Protein 9JG1 (pdb70)

Secondary structure (DSSP, 8-state):
----EEES-SB----TT--EEEEEEESS--SS-EEEEEE-TTS--EEEEETTTEEPTTS-TTEEEEEETTEEEEEESS--STT-SEEEEEE-SSGGG-EE---EE-/---EE---EE--TTS-EEEEEE-SSS-TTTEEEEEEEE-TTS-EEEEEEE-SSTT-EEE-SSSTTSEEEEEETTTTEEEEEES---SS--EEEEEEEEE-SSSHHHHS-SBS----EEEE-/-HHHHHHHHHHHHHHHHHHHHHHHHHHHHHHH-GGG-SHHHHTTSHHHHHHHHHHHHHHHHHHHHHTS-----HHHHHHHHHHHHHHHHHHHHHHHHHHHHHHHHHTTIIIIITSPPPTHHHHHHHHHHHHHHHHHHHHHHHHH---S--TTSSS-TTTT-HHHHHHHHIIIIIHHHHHHHHHHHHHHHHHHHHHHHHHHHHHHHHHHHHHHHHHHHHHHS--TTT-HHHHHHHHHHHHHHHHT----HHHHHHHHHHHHHHHHHHHHHHHHHHT-S--TTT--TTHHHHHTTTTHHHHHHHHHHHHHHHHHHHHHHHHHHHHHHHHHHHHHHHHHHHTTTSSSTT--SSSSS-SHHHHHHHHHHHHHHHHHHHHGGGT-THHHH-

Nearest PDB structures (foldseek):
  8yna-assembly1_R  TM=8.630E-01  e=1.491E-22  Homo sapiens
  8hoc-assembly1_R  TM=8.654E-01  e=3.255E-21  Homo sapiens
  7yfd-assembly1_R  TM=8.802E-01  e=2.307E-20  Homo sapiens
  8jxt-assembly1_R  TM=8.660E-01  e=1.090E-20  Homo sapiens
  8jxv-assembly1_R  TM=8.571E-01  e=4.133E-20  Homo sapiens

Structure (mmCIF, N/CA/C/O backbone):
data_9JG1
#
_entry.id   9JG1
#
loop_
_entity.id
_entity.type
_entity.pdbx_description
1 polymer 'Histamine H4 receptor,Soluble cytochrome b562'
2 polymer 'anti-BRIL Fab Heavy chain'
3 polymer 'anti-BRIL Fab Light chain'
4 non-polymer Adriforant
#
loop_
_atom_site.group_PDB
_atom_site.id
_atom_site.type_symbol
_atom_site.label_atom_id
_atom_site.label_alt_id
_atom_site.label_comp_id
_atom_site.label_asym_id
_atom_site.label_entity_id
_atom_site.label_seq_id
_atom_site.pdbx_PDB_ins_code
_atom_site.Cartn_x
_atom_site.Cartn_y
_atom_site.Cartn_z
_atom_site.occupancy
_atom_site.B_iso_or_equiv
_atom_site.auth_seq_id
_atom_site.auth_comp_id
_atom_site.auth_asym_id
_atom_site.auth_atom_id
_atom_site.pdbx_PDB_model_num
ATOM 1 N N . SER A 1 11 ? 103.066 103.360 71.886 1.00 88.31 11 SER R N 1
ATOM 2 C CA . SER A 1 11 ? 102.949 103.511 70.440 1.00 88.31 11 SER R CA 1
ATOM 3 C C . SER A 1 11 ? 104.068 104.389 69.890 1.00 88.31 11 SER R C 1
ATOM 4 O O . SER A 1 11 ? 104.885 104.914 70.646 1.00 88.31 11 SER R O 1
ATOM 7 N N . LEU A 1 12 ? 104.100 104.541 68.564 1.00 88.69 12 LEU R N 1
ATOM 8 C CA . LEU A 1 12 ? 105.136 105.359 67.940 1.00 88.69 12 LEU R CA 1
ATOM 9 C C . LEU A 1 12 ? 104.943 106.836 68.261 1.00 88.69 12 LEU R C 1
ATOM 10 O O . LEU A 1 12 ? 105.921 107.570 68.442 1.00 88.69 12 LEU R O 1
ATOM 15 N N . SER A 1 13 ? 103.692 107.289 68.337 1.00 91.06 13 SER R N 1
ATOM 16 C CA . SER A 1 13 ? 103.402 108.683 68.646 1.00 91.06 13 SER R CA 1
ATOM 17 C C . SER A 1 13 ? 103.490 108.993 70.134 1.00 91.06 13 SER R C 1
ATOM 18 O O . SER A 1 13 ? 103.415 110.168 70.510 1.00 91.06 13 SER R O 1
ATOM 21 N N . THR A 1 14 ? 103.649 107.977 70.985 1.00 90.62 14 THR R N 1
ATOM 22 C CA . THR A 1 14 ? 103.720 108.220 72.422 1.00 90.62 14 THR R CA 1
ATOM 23 C C . THR A 1 14 ? 105.082 108.768 72.833 1.00 90.62 14 THR R C 1
ATOM 24 O O . THR A 1 14 ? 105.179 109.500 73.826 1.00 90.62 14 THR R O 1
ATOM 28 N N . ARG A 1 15 ? 106.137 108.431 72.087 1.00 89.62 15 ARG R N 1
ATOM 29 C CA . ARG A 1 15 ? 107.475 108.900 72.436 1.00 89.62 15 ARG R CA 1
ATOM 30 C C . ARG A 1 15 ? 107.562 110.420 72.363 1.00 89.62 15 ARG R C 1
ATOM 31 O O . ARG A 1 15 ? 108.129 111.063 73.253 1.00 89.62 15 ARG R O 1
ATOM 39 N N . VAL A 1 16 ? 107.004 111.011 71.304 1.00 92.44 16 VAL R N 1
ATOM 40 C CA . VAL A 1 16 ? 107.062 112.462 71.146 1.00 92.44 16 VAL R CA 1
ATOM 41 C C . VAL A 1 16 ? 106.276 113.152 72.254 1.00 92.44 16 VAL R C 1
ATOM 42 O O . VAL A 1 16 ? 106.718 114.165 72.811 1.00 92.44 16 VAL R O 1
ATOM 46 N N . THR A 1 17 ? 105.105 112.610 72.599 1.00 93.06 17 THR R N 1
ATOM 47 C CA . THR A 1 17 ? 104.298 113.206 73.659 1.00 93.06 17 THR R CA 1
ATOM 48 C C . THR A 1 17 ? 105.007 113.121 75.005 1.00 93.06 17 THR R C 1
ATOM 49 O O . THR A 1 17 ? 105.018 114.093 75.773 1.00 93.06 17 THR R O 1
ATOM 53 N N . LEU A 1 18 ? 105.615 111.971 75.307 1.00 91.88 18 LEU R N 1
ATOM 54 C CA . LEU A 1 18 ? 106.332 111.831 76.570 1.00 91.88 18 LEU R CA 1
ATOM 55 C C . LEU A 1 18 ? 107.554 112.740 76.616 1.00 91.88 18 LEU R C 1
ATOM 56 O O . LEU A 1 18 ? 107.865 113.314 77.665 1.00 91.88 18 LEU R O 1
ATOM 61 N N . ALA A 1 19 ? 108.252 112.895 75.488 1.00 93.75 19 ALA R N 1
ATOM 62 C CA . ALA A 1 19 ? 109.397 113.797 75.449 1.00 93.75 19 ALA R CA 1
ATOM 63 C C . ALA A 1 19 ? 108.965 115.242 75.654 1.00 93.75 19 ALA R C 1
ATOM 64 O O . ALA A 1 19 ? 109.634 116.004 76.363 1.00 93.75 19 ALA R O 1
ATOM 66 N N . PHE A 1 20 ? 107.842 115.638 75.049 1.00 94.81 20 PHE R N 1
ATOM 67 C CA . PHE A 1 20 ? 107.335 116.992 75.244 1.00 94.81 20 PHE R CA 1
ATOM 68 C C . PHE A 1 20 ? 106.921 117.220 76.693 1.00 94.81 20 PHE R C 1
ATOM 69 O O . PHE A 1 20 ? 107.175 118.290 77.259 1.00 94.81 20 PHE R O 1
ATOM 77 N N . PHE A 1 21 ? 106.293 116.218 77.315 1.00 93.81 21 PHE R N 1
ATOM 78 C CA . PHE A 1 21 ? 105.913 116.346 78.718 1.00 93.81 21 PHE R CA 1
ATOM 79 C C . PHE A 1 21 ? 107.141 116.453 79.616 1.00 93.81 21 PHE R C 1
ATOM 80 O O . PHE A 1 21 ? 107.160 117.254 80.560 1.00 93.81 21 PHE R O 1
ATOM 88 N N . MET A 1 22 ? 108.177 115.658 79.337 1.00 93.31 22 MET R N 1
ATOM 89 C CA . MET A 1 22 ? 109.406 115.746 80.119 1.00 93.31 22 MET R CA 1
ATOM 90 C C . MET A 1 22 ? 110.078 117.099 79.936 1.00 93.31 22 MET R C 1
ATOM 91 O O . MET A 1 22 ? 110.620 117.666 80.893 1.00 93.31 22 MET R O 1
ATOM 96 N N . SER A 1 23 ? 110.053 117.635 78.713 1.00 95.56 23 SER R N 1
ATOM 97 C CA . SER A 1 23 ? 110.622 118.957 78.476 1.00 95.56 23 SER R CA 1
ATOM 98 C C . SER A 1 23 ? 109.849 120.028 79.234 1.00 95.56 23 SER R C 1
ATOM 99 O O . SER A 1 23 ? 110.446 120.955 79.792 1.00 95.56 23 SER R O 1
ATOM 102 N N . LEU A 1 24 ? 108.519 119.911 79.275 1.00 95.81 24 LEU R N 1
ATOM 103 C CA . LEU A 1 24 ? 107.720 120.866 80.038 1.00 95.81 24 LEU R CA 1
ATOM 104 C C . LEU A 1 24 ? 108.023 120.775 81.528 1.00 95.81 24 LEU R C 1
ATOM 105 O O . LEU A 1 24 ? 108.126 121.801 82.212 1.00 95.81 24 LEU R O 1
ATOM 110 N N . VAL A 1 25 ? 108.172 119.555 82.050 1.00 93.94 25 VAL R N 1
ATOM 111 C CA . VAL A 1 25 ? 108.486 119.388 83.468 1.00 93.94 25 VAL R CA 1
ATOM 112 C C . VAL A 1 25 ? 109.856 119.976 83.785 1.00 93.94 25 VAL R C 1
ATOM 113 O O . VAL A 1 25 ? 110.037 120.658 84.804 1.00 93.94 25 VAL R O 1
ATOM 117 N N . ALA A 1 26 ? 110.841 119.724 82.919 1.00 96.38 26 ALA R N 1
ATOM 118 C CA . ALA A 1 26 ? 112.173 120.283 83.128 1.00 96.38 26 ALA R CA 1
ATOM 119 C C . ALA A 1 26 ? 112.148 121.804 83.064 1.00 96.38 26 ALA R C 1
ATOM 120 O O . ALA A 1 26 ? 112.818 122.476 83.856 1.00 96.38 26 ALA R O 1
ATOM 122 N N . PHE A 1 27 ? 111.380 122.364 82.126 1.00 96.94 27 PHE R N 1
ATOM 123 C CA . PHE A 1 27 ? 111.263 123.815 82.032 1.00 96.94 27 PHE R CA 1
ATOM 124 C C . PHE A 1 27 ? 110.621 124.398 83.283 1.00 96.94 27 PHE R C 1
ATOM 125 O O . PHE A 1 27 ? 111.051 125.445 83.777 1.00 96.94 27 PHE R O 1
ATOM 133 N N . ALA A 1 28 ? 109.593 123.731 83.814 1.00 96.38 28 ALA R N 1
ATOM 134 C CA . ALA A 1 28 ? 108.951 124.215 85.032 1.00 96.38 28 ALA R CA 1
ATOM 135 C C . ALA A 1 28 ? 109.907 124.164 86.219 1.00 96.38 28 ALA R C 1
ATOM 136 O O . ALA A 1 28 ? 109.971 125.112 87.013 1.00 96.38 28 ALA R O 1
ATOM 138 N N . ILE A 1 29 ? 110.657 123.066 86.356 1.00 96.50 29 ILE R N 1
ATOM 139 C CA . ILE A 1 29 ? 111.625 122.957 87.446 1.00 96.50 29 ILE R CA 1
ATOM 140 C C . ILE A 1 29 ? 112.689 124.041 87.325 1.00 96.50 29 ILE R C 1
ATOM 141 O O . ILE A 1 29 ? 113.048 124.698 88.314 1.00 96.50 29 ILE R O 1
ATOM 146 N N . MET A 1 30 ? 113.209 124.245 86.112 1.00 97.38 30 MET R N 1
ATOM 147 C CA . MET A 1 30 ? 114.239 125.254 85.898 1.00 97.38 30 MET R CA 1
ATOM 148 C C . MET A 1 30 ? 113.707 126.650 86.194 1.00 97.38 30 MET R C 1
ATOM 149 O O . MET A 1 30 ? 114.401 127.472 86.798 1.00 97.38 30 MET R O 1
ATOM 154 N N . LEU A 1 31 ? 112.468 126.932 85.783 1.00 96.94 31 LEU R N 1
ATOM 155 C CA . LEU A 1 31 ? 111.883 128.244 86.040 1.00 96.94 31 LEU R CA 1
ATOM 156 C C . LEU A 1 31 ? 111.684 128.475 87.531 1.00 96.94 31 LEU R C 1
ATOM 157 O O . LEU A 1 31 ? 111.976 129.563 88.040 1.00 96.94 31 LEU R O 1
ATOM 162 N N . GLY A 1 32 ? 111.191 127.464 88.249 1.00 95.75 32 GLY R N 1
ATOM 163 C CA . GLY A 1 32 ? 111.029 127.607 89.688 1.00 95.75 32 GLY R CA 1
ATOM 164 C C . GLY A 1 32 ? 112.348 127.850 90.397 1.00 95.75 32 GLY R C 1
ATOM 165 O O . GLY A 1 32 ? 112.464 128.747 91.239 1.00 95.75 32 GLY R O 1
ATOM 166 N N . ASN A 1 33 ? 113.369 127.057 90.056 1.00 96.62 33 ASN R N 1
ATOM 167 C CA . ASN A 1 33 ? 114.669 127.232 90.694 1.00 96.62 33 ASN R CA 1
ATOM 168 C C . ASN A 1 33 ? 115.305 128.567 90.324 1.00 96.62 33 ASN R C 1
ATOM 169 O O . ASN A 1 33 ? 115.962 129.191 91.165 1.00 96.62 33 ASN R O 1
ATOM 174 N N . ALA A 1 34 ? 115.106 129.032 89.088 1.00 96.56 34 ALA R N 1
ATOM 175 C CA . ALA A 1 34 ? 115.641 130.329 88.693 1.00 96.56 34 ALA R CA 1
ATOM 176 C C . ALA A 1 34 ? 114.933 131.460 89.425 1.00 96.56 34 ALA R C 1
ATOM 177 O O . ALA A 1 34 ? 115.568 132.447 89.810 1.00 96.56 34 ALA R O 1
ATOM 179 N N . LEU A 1 35 ? 113.621 131.333 89.635 1.00 95.00 35 LEU R N 1
ATOM 180 C CA . LEU A 1 35 ? 112.903 132.336 90.414 1.00 95.00 35 LEU R CA 1
ATOM 181 C C . LEU A 1 35 ? 113.382 132.352 91.860 1.00 95.00 35 LEU R C 1
ATOM 182 O O . LEU A 1 35 ? 113.517 133.424 92.462 1.00 95.00 35 LEU R O 1
ATOM 187 N N . VAL A 1 36 ? 113.653 131.176 92.432 1.00 94.62 36 VAL R N 1
ATOM 188 C CA . VAL A 1 36 ? 114.172 131.126 93.798 1.00 94.62 36 VAL R CA 1
ATOM 189 C C . VAL A 1 36 ? 115.548 131.781 93.873 1.00 94.62 36 VAL R C 1
ATOM 190 O O . VAL A 1 36 ? 115.826 132.579 94.778 1.00 94.62 36 VAL R O 1
ATOM 194 N N . ILE A 1 37 ? 116.426 131.464 92.917 1.00 95.56 37 ILE R N 1
ATOM 195 C CA . ILE A 1 37 ? 117.761 132.055 92.911 1.00 95.56 37 ILE R CA 1
ATOM 196 C C . ILE A 1 37 ? 117.689 133.564 92.704 1.00 95.56 37 ILE R C 1
ATOM 197 O O . ILE A 1 37 ? 118.473 134.317 93.295 1.00 95.56 37 ILE R O 1
ATOM 202 N N . LEU A 1 38 ? 116.744 134.035 91.887 1.00 94.19 38 LEU R N 1
ATOM 203 C CA . LEU A 1 38 ? 116.597 135.471 91.676 1.00 94.19 38 LEU R CA 1
ATOM 204 C C . LEU A 1 38 ? 116.089 136.162 92.935 1.00 94.19 38 LEU R C 1
ATOM 205 O O . LEU A 1 38 ? 116.585 137.233 93.303 1.00 94.19 38 LEU R O 1
ATOM 210 N N . ALA A 1 39 ? 115.101 135.566 93.608 1.00 92.69 39 ALA R N 1
ATOM 211 C CA . ALA A 1 39 ? 114.625 136.129 94.867 1.00 92.69 39 ALA R CA 1
ATOM 212 C C . ALA A 1 39 ? 115.718 136.122 95.927 1.00 92.69 39 ALA R C 1
ATOM 213 O O . ALA A 1 39 ? 115.712 136.966 96.831 1.00 92.69 39 ALA R O 1
ATOM 215 N N . PHE A 1 40 ? 116.659 135.181 95.836 1.00 92.69 40 PHE R N 1
ATOM 216 C CA . PHE A 1 40 ? 117.782 135.167 96.767 1.00 92.69 40 PHE R CA 1
ATOM 217 C C . PHE A 1 40 ? 118.797 136.261 96.451 1.00 92.69 40 PHE R C 1
ATOM 218 O O . PHE A 1 40 ? 119.246 136.973 97.355 1.00 92.69 40 PHE R O 1
ATOM 226 N N . VAL A 1 41 ? 119.171 136.408 95.177 1.00 92.19 41 VAL R N 1
ATOM 227 C CA . VAL A 1 41 ? 120.247 137.329 94.822 1.00 92.19 41 VAL R CA 1
ATOM 228 C C . VAL A 1 41 ? 119.781 138.778 94.764 1.00 92.19 41 VAL R C 1
ATOM 229 O O . VAL A 1 41 ? 120.604 139.691 94.908 1.00 92.19 41 VAL R O 1
ATOM 233 N N . VAL A 1 42 ? 118.487 139.025 94.558 1.00 90.12 42 VAL R N 1
ATOM 234 C CA . VAL A 1 42 ? 118.007 140.400 94.451 1.00 90.12 42 VAL R CA 1
ATOM 235 C C . VAL A 1 42 ? 117.839 141.023 95.830 1.00 90.12 42 VAL R C 1
ATOM 236 O O . VAL A 1 42 ? 118.350 142.116 96.101 1.00 90.12 42 VAL R O 1
ATOM 240 N N . ASP A 1 43 ? 117.127 140.342 96.722 1.00 88.56 43 ASP R N 1
ATOM 241 C CA . ASP A 1 43 ? 116.898 140.837 98.072 1.00 88.56 43 ASP R CA 1
ATOM 242 C C . ASP A 1 43 ? 118.107 140.506 98.939 1.00 88.56 43 ASP R C 1
ATOM 243 O O . ASP A 1 43 ? 118.436 139.330 99.132 1.00 88.56 43 ASP R O 1
ATOM 248 N N . LYS A 1 44 ? 118.765 141.541 99.458 1.00 87.12 44 LYS R N 1
ATOM 249 C CA . LYS A 1 44 ? 119.931 141.363 100.311 1.00 87.12 44 LYS R CA 1
ATOM 250 C C . LYS A 1 44 ? 119.569 141.014 101.748 1.00 87.12 44 LYS R C 1
ATOM 251 O O . LYS A 1 44 ? 120.465 140.681 102.532 1.00 87.12 44 LYS R O 1
ATOM 257 N N . ASN A 1 45 ? 118.287 141.084 102.112 1.00 86.75 45 ASN R N 1
ATOM 258 C CA . ASN A 1 45 ? 117.885 140.728 103.469 1.00 86.75 45 ASN R CA 1
ATOM 259 C C . ASN A 1 45 ? 118.036 139.232 103.715 1.00 86.75 45 ASN R C 1
ATOM 260 O O . ASN A 1 45 ? 118.376 138.811 104.828 1.00 86.75 45 ASN R O 1
ATOM 265 N N . LEU A 1 46 ? 117.791 138.415 102.695 1.00 84.06 46 LEU R N 1
ATOM 266 C CA . LEU A 1 46 ? 117.937 136.964 102.806 1.00 84.06 46 LEU R CA 1
ATOM 267 C C . LEU A 1 46 ? 119.339 136.511 102.408 1.00 84.06 46 LEU R C 1
ATOM 268 O O . LEU A 1 46 ? 119.520 135.664 101.535 1.00 84.06 46 LEU R O 1
ATOM 273 N N . ARG A 1 47 ? 120.352 137.092 103.056 1.00 85.06 47 ARG R N 1
ATOM 274 C CA . ARG A 1 47 ? 121.741 136.704 102.842 1.00 85.06 47 ARG R CA 1
ATOM 275 C C . ARG A 1 47 ? 122.467 136.490 104.167 1.00 85.06 47 ARG R C 1
ATOM 276 O O . ARG A 1 47 ? 123.701 136.495 104.204 1.00 85.06 47 ARG R O 1
ATOM 284 N N . HIS A 1 48 ? 121.723 136.304 105.253 1.00 82.88 48 HIS R N 1
ATOM 285 C CA . HIS A 1 48 ? 122.305 136.096 106.571 1.00 82.88 48 HIS R CA 1
ATOM 286 C C . HIS A 1 48 ? 122.672 134.620 106.732 1.00 82.88 48 HIS R C 1
ATOM 287 O O . HIS A 1 48 ? 122.685 133.848 105.770 1.00 82.88 48 HIS R O 1
ATOM 294 N N . ARG A 1 49 ? 122.987 134.215 107.966 1.00 82.81 49 ARG R N 1
ATOM 295 C CA . ARG A 1 49 ? 123.313 132.818 108.237 1.00 82.81 49 ARG R CA 1
ATOM 296 C C . ARG A 1 49 ? 122.149 131.893 107.906 1.00 82.81 49 ARG R C 1
ATOM 297 O O . ARG A 1 49 ? 122.362 130.731 107.539 1.00 82.81 49 ARG R O 1
ATOM 305 N N . SER A 1 50 ? 120.917 132.387 108.015 1.00 86.06 50 SER R N 1
ATOM 306 C CA . SER A 1 50 ? 119.726 131.595 107.737 1.00 86.06 50 SER R CA 1
ATOM 307 C C . SER A 1 50 ? 119.467 131.405 106.246 1.00 86.06 50 SER R C 1
ATOM 308 O O . SER A 1 50 ? 118.401 130.899 105.881 1.00 86.06 50 SER R O 1
ATOM 311 N N . SER A 1 51 ? 120.404 131.799 105.382 1.00 90.38 51 SER R N 1
ATOM 312 C CA . SER A 1 51 ? 120.238 131.641 103.945 1.00 90.38 51 SER R CA 1
ATOM 313 C C . SER A 1 51 ? 121.472 131.107 103.232 1.00 90.38 51 SER R C 1
ATOM 314 O O . SER A 1 51 ? 121.357 130.701 102.070 1.00 90.38 51 SER R O 1
ATOM 317 N N . TYR A 1 52 ? 122.640 131.095 103.878 1.00 93.12 52 TYR R N 1
ATOM 318 C CA . TYR A 1 52 ? 123.836 130.560 103.234 1.00 93.12 52 TYR R CA 1
ATOM 319 C C . TYR A 1 52 ? 123.737 129.050 103.059 1.00 93.12 52 TYR R C 1
ATOM 320 O O . TYR A 1 52 ? 124.069 128.514 101.995 1.00 93.12 52 TYR R O 1
ATOM 329 N N . PHE A 1 53 ? 123.282 128.347 104.094 1.00 94.19 53 PHE R N 1
ATOM 330 C CA . PHE A 1 53 ? 123.165 126.895 104.049 1.00 94.19 53 PHE R CA 1
ATOM 331 C C . PHE A 1 53 ? 121.897 126.421 103.351 1.00 94.19 53 PHE R C 1
ATOM 332 O O . PHE A 1 53 ? 121.720 125.210 103.180 1.00 94.19 53 PHE R O 1
ATOM 340 N N . PHE A 1 54 ? 121.018 127.339 102.943 1.00 93.19 54 PHE R N 1
ATOM 341 C CA . PHE A 1 54 ? 119.794 126.990 102.237 1.00 93.19 54 PHE R CA 1
ATOM 342 C C . PHE A 1 54 ? 119.881 127.181 100.731 1.00 93.19 54 PHE R C 1
ATOM 343 O O . PHE A 1 54 ? 118.969 126.750 100.019 1.00 93.19 54 PHE R O 1
ATOM 351 N N . LEU A 1 55 ? 120.944 127.817 100.233 1.00 94.88 55 LEU R N 1
ATOM 352 C CA . LEU A 1 55 ? 121.040 128.098 98.805 1.00 94.88 55 LEU R CA 1
ATOM 353 C C . LEU A 1 55 ? 121.266 126.832 97.988 1.00 94.88 55 LEU R C 1
ATOM 354 O O . LEU A 1 55 ? 120.654 126.666 96.926 1.00 94.88 55 LEU R O 1
ATOM 359 N N . ASN A 1 56 ? 122.132 125.931 98.463 1.00 96.38 56 ASN R N 1
ATOM 360 C CA . ASN A 1 56 ? 122.415 124.709 97.717 1.00 96.38 56 ASN R CA 1
ATOM 361 C C . ASN A 1 56 ? 121.161 123.868 97.518 1.00 96.38 56 ASN R C 1
ATOM 362 O O . ASN A 1 56 ? 121.015 123.207 96.483 1.00 96.38 56 ASN R O 1
ATOM 367 N N . LEU A 1 57 ? 120.244 123.890 98.490 1.00 95.75 57 LEU R N 1
ATOM 368 C CA . LEU A 1 57 ? 118.983 123.170 98.360 1.00 95.75 57 LEU R CA 1
ATOM 369 C C . LEU A 1 57 ? 118.206 123.592 97.120 1.00 95.75 57 LEU R C 1
ATOM 370 O O . LEU A 1 57 ? 117.415 122.800 96.595 1.00 95.75 57 LEU R O 1
ATOM 375 N N . ALA A 1 58 ? 118.421 124.814 96.633 1.00 96.50 58 ALA R N 1
ATOM 376 C CA . ALA A 1 58 ? 117.775 125.291 95.420 1.00 96.50 58 ALA R CA 1
ATOM 377 C C . ALA A 1 58 ? 118.699 125.291 94.210 1.00 96.50 58 ALA R C 1
ATOM 378 O O . ALA A 1 58 ? 118.242 125.601 93.105 1.00 96.50 58 ALA R O 1
ATOM 380 N N . ILE A 1 59 ? 119.973 124.954 94.386 1.00 97.50 59 ILE R N 1
ATOM 381 C CA . ILE A 1 59 ? 120.934 124.962 93.291 1.00 97.50 59 ILE R CA 1
ATOM 382 C C . ILE A 1 59 ? 121.236 123.555 92.793 1.00 97.50 59 ILE R C 1
ATOM 383 O O . ILE A 1 59 ? 121.089 123.275 91.603 1.00 97.50 59 ILE R O 1
ATOM 388 N N . SER A 1 60 ? 121.655 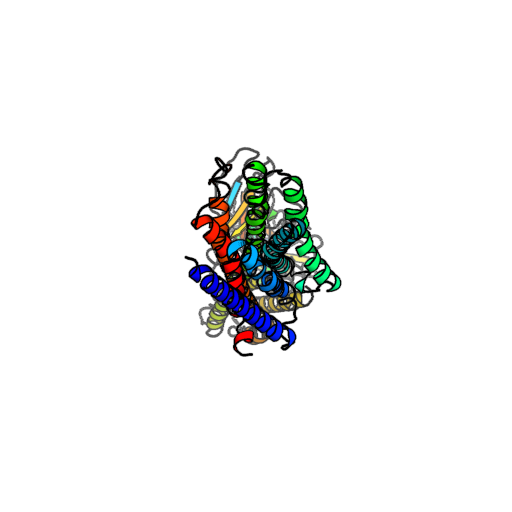122.661 93.694 1.00 97.12 60 SER R N 1
ATOM 389 C CA . SER A 1 60 ? 122.044 121.313 93.290 1.00 97.12 60 SER R CA 1
ATOM 390 C C . SER A 1 60 ? 120.913 120.611 92.549 1.00 97.12 60 SER R C 1
ATOM 391 O O . SER A 1 60 ? 121.079 120.184 91.399 1.00 97.12 60 SER R O 1
ATOM 394 N N . ASP A 1 61 ? 119.748 120.495 93.193 1.00 97.06 61 ASP R N 1
ATOM 395 C CA . ASP A 1 61 ? 118.584 119.911 92.534 1.00 97.06 61 ASP R CA 1
ATOM 396 C C . ASP A 1 61 ? 118.264 120.634 91.231 1.00 97.06 61 ASP R C 1
ATOM 397 O O . ASP A 1 61 ? 117.780 120.015 90.276 1.00 97.06 61 ASP R O 1
ATOM 402 N N . PHE A 1 62 ? 118.531 121.943 91.176 1.00 97.88 62 PHE R N 1
ATOM 403 C CA . PHE A 1 62 ? 118.346 122.696 89.939 1.00 97.88 62 PHE R CA 1
ATOM 404 C C . PHE A 1 62 ? 119.110 122.056 88.788 1.00 97.88 62 PHE R C 1
ATOM 405 O O . PHE A 1 62 ? 118.556 121.839 87.704 1.00 97.88 62 PHE R O 1
ATOM 413 N N . PHE A 1 63 ? 120.386 121.729 89.014 1.00 97.88 63 PHE R N 1
ATOM 414 C CA . PHE A 1 63 ? 121.180 121.094 87.967 1.00 97.88 63 PHE R CA 1
ATOM 415 C C . PHE A 1 63 ? 120.554 119.776 87.530 1.00 97.88 63 PHE R C 1
ATOM 416 O O . PHE A 1 63 ? 120.689 119.366 86.371 1.00 97.88 63 PHE R O 1
ATOM 424 N N . VAL A 1 64 ? 119.854 119.101 88.449 1.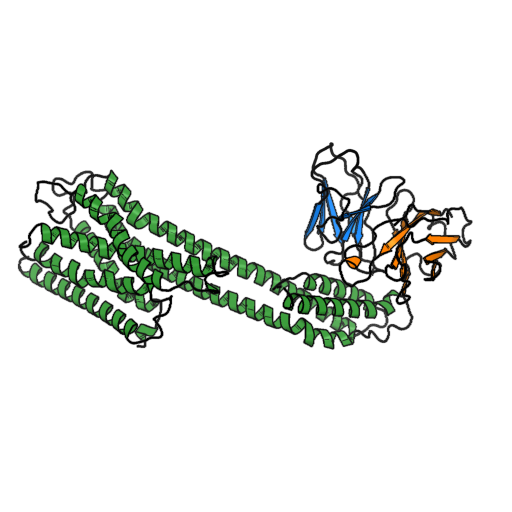00 97.06 64 VAL R N 1
ATOM 425 C CA . VAL A 1 64 ? 119.109 117.897 88.090 1.00 97.06 64 VAL R CA 1
ATOM 426 C C . VAL A 1 64 ? 118.171 118.181 86.925 1.00 97.06 64 VAL R C 1
ATOM 427 O O . VAL A 1 64 ? 118.173 117.464 85.916 1.00 97.06 64 VAL R O 1
ATOM 431 N N . GLY A 1 65 ? 117.378 119.252 87.033 1.00 96.88 65 GLY R N 1
ATOM 432 C CA . GLY A 1 65 ? 116.466 119.600 85.955 1.00 96.88 65 GLY R CA 1
ATOM 433 C C . GLY A 1 65 ? 117.183 119.881 84.649 1.00 96.88 65 GLY R C 1
ATOM 434 O O . GLY A 1 65 ? 116.605 119.741 83.569 1.00 96.88 65 GLY R O 1
ATOM 435 N N . VAL A 1 66 ? 118.455 120.275 84.730 1.00 97.62 66 VAL R N 1
ATOM 436 C CA . VAL A 1 66 ? 119.224 120.538 83.520 1.00 97.62 66 VAL R CA 1
ATOM 437 C C . VAL A 1 66 ? 119.926 119.271 83.047 1.00 97.62 66 VAL R C 1
ATOM 438 O O . VAL A 1 66 ? 120.241 119.126 81.860 1.00 97.62 66 VAL R O 1
ATOM 442 N N . ILE A 1 67 ? 120.174 118.328 83.958 1.00 96.44 67 ILE R N 1
ATOM 443 C CA . ILE A 1 67 ? 120.991 117.166 83.615 1.00 96.44 67 ILE R CA 1
ATOM 444 C C . ILE A 1 67 ? 120.151 115.894 83.591 1.00 96.44 67 ILE R C 1
ATOM 445 O O . ILE A 1 67 ? 120.114 115.176 82.586 1.00 96.44 67 ILE R O 1
ATOM 450 N N . SER A 1 68 ? 119.543 115.538 84.714 1.00 95.31 68 SER R N 1
ATOM 451 C CA . SER A 1 68 ? 118.812 114.273 84.773 1.00 95.31 68 SER R CA 1
ATOM 452 C C . SER A 1 68 ? 117.670 114.175 83.781 1.00 95.31 68 SER R C 1
ATOM 453 O O . SER A 1 68 ? 117.630 113.249 82.975 1.00 95.31 68 SER R O 1
ATOM 456 N N . ILE A 1 69 ? 116.744 115.122 83.824 1.00 94.88 69 ILE R N 1
ATOM 457 C CA . ILE A 1 69 ? 115.572 115.044 82.953 1.00 94.88 69 ILE R CA 1
ATOM 458 C C . ILE A 1 69 ? 115.869 115.091 81.444 1.00 94.88 69 ILE R C 1
ATOM 459 O O . ILE A 1 69 ? 115.301 114.310 80.684 1.00 94.88 69 ILE R O 1
ATOM 464 N N . PRO A 1 70 ? 116.774 115.981 80.994 1.00 95.19 70 PRO R N 1
ATOM 465 C CA . PRO A 1 70 ? 116.991 115.966 79.543 1.00 95.19 70 PRO R CA 1
ATOM 466 C C . PRO A 1 70 ? 117.756 114.750 79.040 1.00 95.19 70 PRO R C 1
ATOM 467 O O . PRO A 1 70 ? 117.330 114.152 78.064 1.00 95.19 70 PRO R O 1
ATOM 471 N N . LEU A 1 71 ? 118.867 114.403 79.678 1.00 93.88 71 LEU R N 1
ATOM 472 C CA . LEU A 1 71 ? 119.689 113.279 79.235 1.00 93.88 71 LEU R CA 1
ATOM 473 C C . LEU A 1 71 ? 118.918 111.965 79.294 1.00 93.88 71 LEU R C 1
ATOM 474 O O . LEU A 1 71 ? 119.292 110.988 78.634 1.00 93.88 71 LEU R O 1
ATOM 479 N N . TYR A 1 72 ? 117.840 111.919 80.080 1.00 91.44 72 TYR R N 1
ATOM 480 C CA . TYR A 1 72 ? 117.024 110.711 80.136 1.00 91.44 72 TYR R CA 1
ATOM 481 C C . TYR A 1 72 ? 116.185 110.541 78.876 1.00 91.44 72 TYR R C 1
ATOM 482 O O . TYR A 1 72 ? 115.698 109.439 78.599 1.00 91.44 72 TYR R O 1
ATOM 491 N N . ILE A 1 73 ? 115.994 111.618 78.117 1.00 90.75 73 ILE R N 1
ATOM 492 C CA . ILE A 1 73 ? 115.184 111.552 76.891 1.00 90.75 73 ILE R CA 1
ATOM 493 C C . ILE A 1 73 ? 115.824 110.717 75.768 1.00 90.75 73 ILE R C 1
ATOM 494 O O . ILE A 1 73 ? 115.169 109.837 75.212 1.00 90.75 73 ILE R O 1
ATOM 499 N N . PRO A 1 74 ? 117.111 110.959 75.442 1.00 90.00 74 PRO R N 1
ATOM 500 C CA . PRO A 1 74 ? 117.720 110.078 74.438 1.00 90.00 74 PRO R CA 1
ATOM 501 C C . PRO A 1 74 ? 117.747 108.640 74.918 1.00 90.00 74 PRO R C 1
ATOM 502 O O . PRO A 1 74 ? 117.606 107.728 74.114 1.00 90.00 74 PRO R O 1
ATOM 506 N N . HIS A 1 75 ? 117.970 108.435 76.208 1.00 87.25 75 HIS R N 1
ATOM 507 C CA . HIS A 1 75 ? 118.042 107.088 76.740 1.00 87.25 75 HIS R CA 1
ATOM 508 C C . HIS A 1 75 ? 116.745 106.313 76.560 1.00 87.25 75 HIS R C 1
ATOM 509 O O . HIS A 1 75 ? 116.772 105.148 76.166 1.00 87.25 75 HIS R O 1
ATOM 516 N N . THR A 1 76 ? 115.608 106.943 76.833 1.00 84.06 76 THR R N 1
ATOM 517 C CA . THR A 1 76 ? 114.347 106.208 76.764 1.00 84.06 76 THR R CA 1
ATOM 518 C C . THR A 1 76 ? 113.472 106.484 75.547 1.00 84.06 76 THR R C 1
ATOM 519 O O . THR A 1 76 ? 113.037 105.550 74.872 1.00 84.06 76 THR R O 1
ATOM 523 N N . LEU A 1 77 ? 113.237 107.751 75.236 1.00 86.62 77 LEU R N 1
ATOM 524 C CA . LEU A 1 77 ? 112.327 108.074 74.137 1.00 86.62 77 LEU R CA 1
ATOM 525 C C . LEU A 1 77 ? 113.011 107.891 72.800 1.00 86.62 77 LEU R C 1
ATOM 526 O O . LEU A 1 77 ? 112.443 107.301 71.882 1.00 86.62 77 LEU R O 1
ATOM 531 N N . PHE A 1 78 ? 114.232 108.392 72.687 1.00 84.50 78 PHE R N 1
ATOM 532 C CA . PHE A 1 78 ? 114.985 108.260 71.454 1.00 84.50 78 PHE R CA 1
ATOM 533 C C . PHE A 1 78 ? 115.893 107.031 71.542 1.00 84.50 78 PHE R C 1
ATOM 534 O O . PHE A 1 78 ? 115.831 106.265 72.511 1.00 84.50 78 PHE R O 1
ATOM 542 N N . GLU A 1 79 ? 116.733 106.832 70.533 1.00 82.88 79 GLU R N 1
ATOM 543 C CA . GLU A 1 79 ? 117.699 105.745 70.524 1.00 82.88 79 GLU R CA 1
ATOM 544 C C . GLU A 1 79 ? 118.979 106.181 71.224 1.00 82.88 79 GLU R C 1
ATOM 545 O O . GLU A 1 79 ? 119.412 107.331 71.106 1.00 82.88 79 GLU R O 1
ATOM 551 N N . TRP A 1 80 ? 119.582 105.249 71.960 1.00 83.25 80 TRP R N 1
ATOM 552 C CA . TRP A 1 80 ? 120.788 105.549 72.722 1.00 83.25 80 TRP R CA 1
ATOM 553 C C . TRP A 1 80 ? 121.956 105.859 71.794 1.00 83.25 80 TRP R C 1
ATOM 554 O O . TRP A 1 80 ? 122.478 104.966 71.120 1.00 83.25 80 TRP R O 1
ATOM 565 N N . ASP A 1 81 ? 122.371 107.127 71.757 1.00 83.81 81 ASP R N 1
ATOM 566 C CA . ASP A 1 81 ? 123.481 107.568 70.921 1.00 83.81 81 ASP R CA 1
ATOM 567 C C . ASP A 1 81 ? 124.607 108.182 71.746 1.00 83.81 81 ASP R C 1
ATOM 568 O O . ASP A 1 81 ? 125.404 108.963 71.218 1.00 83.81 81 ASP R O 1
ATOM 573 N N . PHE A 1 82 ? 124.686 107.845 73.030 1.00 86.81 82 PHE R N 1
ATOM 574 C CA . PHE A 1 82 ? 125.727 108.342 73.915 1.00 86.81 82 PHE R CA 1
ATOM 575 C C . PHE A 1 82 ? 126.647 107.199 74.320 1.00 86.81 82 PHE R C 1
ATOM 576 O O . PHE A 1 82 ? 126.242 106.033 74.349 1.00 86.81 82 PHE R O 1
ATOM 584 N N . GLY A 1 83 ? 127.893 107.546 74.632 1.00 86.88 83 GLY R N 1
ATOM 585 C CA . GLY A 1 83 ? 128.860 106.569 75.079 1.00 86.88 83 GLY R CA 1
ATOM 586 C C . GLY A 1 83 ? 128.698 106.231 76.548 1.00 86.88 83 GLY R C 1
ATOM 587 O O . GLY A 1 83 ? 127.859 106.778 77.263 1.00 86.88 83 GLY R O 1
ATOM 588 N N . LYS A 1 84 ? 129.495 105.275 77.011 1.00 87.25 84 LYS R N 1
ATOM 589 C CA . LYS A 1 84 ? 129.387 104.845 78.399 1.00 87.25 84 LYS R CA 1
ATOM 590 C C . LYS A 1 84 ? 129.923 105.907 79.339 1.00 87.25 84 LYS R C 1
ATOM 591 O O . LYS A 1 84 ? 129.436 106.049 80.453 1.00 87.25 84 LYS R O 1
ATOM 597 N N . GLU A 1 85 ? 130.922 106.658 78.890 1.00 88.94 85 GLU R N 1
ATOM 598 C CA . GLU A 1 85 ? 131.473 107.722 79.717 1.00 88.94 85 GLU R CA 1
ATOM 599 C C . GLU A 1 85 ? 130.405 108.766 79.994 1.00 88.94 85 GLU R C 1
ATOM 600 O O . GLU A 1 85 ? 130.260 109.227 81.127 1.00 88.94 85 GLU R O 1
ATOM 606 N N . ILE A 1 86 ? 129.637 109.124 78.970 1.00 91.88 86 ILE R N 1
ATOM 607 C CA . ILE A 1 86 ? 128.561 110.093 79.143 1.00 91.88 86 ILE R CA 1
ATOM 608 C C . ILE A 1 86 ? 127.514 109.538 80.090 1.00 91.88 86 ILE R C 1
ATOM 609 O O . ILE A 1 86 ? 127.008 110.250 80.958 1.00 91.88 86 ILE R O 1
ATOM 614 N N . CYS A 1 87 ? 127.202 108.257 79.940 1.00 90.81 87 CYS R N 1
ATOM 615 C CA . CYS A 1 87 ? 126.210 107.628 80.797 1.00 90.81 87 CYS R CA 1
ATOM 616 C C . CYS A 1 87 ? 126.656 107.639 82.252 1.00 90.81 87 CYS R C 1
ATOM 617 O O . CYS A 1 87 ? 125.858 107.914 83.147 1.00 90.81 87 CYS R O 1
ATOM 620 N N . VAL A 1 88 ? 127.932 107.363 82.491 1.00 91.69 88 VAL R N 1
ATOM 621 C CA . VAL A 1 88 ? 128.452 107.370 83.853 1.00 91.69 88 VAL R CA 1
ATOM 622 C C . VAL A 1 88 ? 128.365 108.772 84.439 1.00 91.69 88 VAL R C 1
ATOM 623 O O . VAL A 1 88 ? 127.882 108.949 85.553 1.00 91.69 88 VAL R O 1
ATOM 627 N N . PHE A 1 89 ? 128.817 109.770 83.686 1.00 93.50 89 PHE R N 1
ATOM 628 C CA . PHE A 1 89 ? 128.774 111.150 84.164 1.00 93.50 89 PHE R CA 1
ATOM 629 C C . PHE A 1 89 ? 127.362 111.546 84.579 1.00 93.50 89 PHE R C 1
ATOM 630 O O . PHE A 1 89 ? 127.177 112.251 85.580 1.00 93.50 89 PHE R O 1
ATOM 638 N N . TRP A 1 90 ? 126.357 111.103 83.822 1.00 94.25 90 TRP R N 1
ATOM 639 C CA . TRP A 1 90 ? 124.971 111.382 84.179 1.00 94.25 90 TRP R CA 1
ATOM 640 C C . TRP A 1 90 ? 124.614 110.741 85.512 1.00 94.25 90 TRP R C 1
ATOM 641 O O . TRP A 1 90 ? 124.014 111.383 86.380 1.00 94.25 90 TRP R O 1
ATOM 652 N N . LEU A 1 91 ? 124.987 109.471 85.696 1.00 92.69 91 LEU R N 1
ATOM 653 C CA . LEU A 1 91 ? 124.729 108.802 86.970 1.00 92.69 91 LEU R CA 1
ATOM 654 C C . LEU A 1 91 ? 125.439 109.512 88.118 1.00 92.69 91 LEU R C 1
ATOM 655 O O . LEU A 1 91 ? 124.877 109.675 89.212 1.00 92.69 91 LEU R O 1
ATOM 660 N N . THR A 1 92 ? 126.628 110.025 87.787 1.00 94.19 92 THR R N 1
ATOM 661 C CA . THR A 1 92 ? 127.436 110.771 88.742 1.00 94.19 92 THR R CA 1
ATOM 662 C C . THR A 1 92 ? 126.779 112.078 89.132 1.00 94.19 92 THR R C 1
ATOM 663 O O . THR A 1 92 ? 126.719 112.437 90.300 1.00 94.19 92 THR R O 1
ATOM 667 N N . THR A 1 93 ? 126.256 112.798 88.155 1.00 95.75 93 THR R N 1
ATOM 668 C CA . THR A 1 93 ? 125.559 114.011 88.501 1.00 95.75 93 THR R CA 1
ATOM 669 C C . THR A 1 93 ? 124.348 113.619 89.313 1.00 95.75 93 THR R C 1
ATOM 670 O O . THR A 1 93 ? 124.026 114.278 90.294 1.00 95.75 93 THR R O 1
ATOM 674 N N . ASP A 1 94 ? 123.693 112.525 88.948 1.00 94.62 94 ASP R N 1
ATOM 675 C CA . ASP A 1 94 ? 122.478 112.193 89.663 1.00 94.62 94 ASP R CA 1
ATOM 676 C C . ASP A 1 94 ? 122.755 111.924 91.139 1.00 94.62 94 ASP R C 1
ATOM 677 O O . ASP A 1 94 ? 122.064 112.478 91.986 1.00 94.62 94 ASP R O 1
ATOM 682 N N . TYR A 1 95 ? 123.782 111.143 91.475 1.00 93.38 95 TYR R N 1
ATOM 683 C CA . TYR A 1 95 ? 124.091 110.973 92.901 1.00 93.38 95 TYR R CA 1
ATOM 684 C C . TYR A 1 95 ? 124.593 112.217 93.620 1.00 93.38 95 TYR R C 1
ATOM 685 O O . TYR A 1 95 ? 124.199 112.480 94.751 1.00 93.38 95 TYR R O 1
ATOM 694 N N . LEU A 1 96 ? 125.456 112.982 92.970 1.00 96.38 96 LEU R N 1
ATOM 695 C CA . LEU A 1 96 ? 126.023 114.157 93.609 1.00 96.38 96 LEU R CA 1
ATOM 696 C C . LEU A 1 96 ? 124.963 115.181 93.928 1.00 96.38 96 LEU R C 1
ATOM 697 O O . LEU A 1 96 ? 124.964 115.746 95.014 1.00 96.38 96 LEU R O 1
ATOM 702 N N . LEU A 1 97 ? 124.040 115.408 93.002 1.00 96.69 97 LEU R N 1
ATOM 703 C CA . LEU A 1 97 ? 123.040 116.452 93.199 1.00 96.69 97 LEU R CA 1
ATOM 704 C C . LEU A 1 97 ? 121.948 115.971 94.128 1.00 96.69 97 LEU R C 1
ATOM 705 O O . LEU A 1 97 ? 121.351 116.766 94.853 1.00 96.69 97 LEU R O 1
ATOM 710 N N . CYS A 1 98 ? 121.685 114.674 94.112 1.00 93.69 98 CYS R N 1
ATOM 711 C CA . CYS A 1 98 ? 120.687 114.095 95.013 1.00 93.69 98 CYS R CA 1
ATOM 712 C C . CYS A 1 98 ? 121.127 114.129 96.468 1.00 93.69 98 CYS R C 1
ATOM 713 O O . CYS A 1 98 ? 120.502 114.794 97.293 1.00 93.69 98 CYS R O 1
ATOM 716 N N . THR A 1 99 ? 122.195 113.407 96.788 1.00 94.50 99 THR R N 1
ATOM 717 C CA . THR A 1 99 ? 122.660 113.362 98.170 1.00 94.50 99 THR R CA 1
ATOM 718 C C . THR A 1 99 ? 123.015 114.748 98.699 1.00 94.50 99 THR R C 1
ATOM 719 O O . THR A 1 99 ? 123.040 114.954 99.921 1.00 94.50 99 THR R O 1
ATOM 723 N N . ALA A 1 100 ? 123.285 115.704 97.803 1.00 96.62 100 ALA R N 1
ATOM 724 C CA . ALA A 1 100 ? 123.606 117.058 98.238 1.00 96.62 100 ALA R CA 1
ATOM 725 C C . ALA A 1 100 ? 122.460 117.694 99.010 1.00 96.62 100 ALA R C 1
ATOM 726 O O . ALA A 1 100 ? 122.696 118.442 99.961 1.00 96.62 100 ALA R O 1
ATOM 728 N N . SER A 1 101 ? 121.216 117.400 98.627 1.00 94.88 101 SER R N 1
ATOM 729 C CA . SER A 1 101 ? 120.069 117.975 99.325 1.00 94.88 101 SER R CA 1
ATOM 730 C C . SER A 1 101 ? 120.026 117.522 100.781 1.00 94.88 101 SER R C 1
ATOM 731 O O . SER A 1 101 ? 119.929 118.346 101.701 1.00 94.88 101 SER R O 1
ATOM 734 N N . VAL A 1 102 ? 120.103 116.210 101.010 1.00 93.75 102 VAL R N 1
ATOM 735 C CA . VAL A 1 102 ? 120.008 115.698 102.374 1.00 93.75 102 VAL R CA 1
ATOM 736 C C . VAL A 1 102 ? 121.241 116.092 103.179 1.00 93.75 102 VAL R C 1
ATOM 737 O O . VAL A 1 102 ? 121.157 116.335 104.390 1.00 93.75 102 VAL R O 1
ATOM 741 N N . TYR A 1 103 ? 122.399 116.211 102.521 1.00 95.94 103 TYR R N 1
ATOM 742 C CA . TYR A 1 103 ? 123.588 116.626 103.258 1.00 95.94 103 TYR R CA 1
ATOM 743 C C . TYR A 1 103 ? 123.542 118.107 103.618 1.00 95.94 103 TYR R C 1
ATOM 744 O O . TYR A 1 103 ? 124.026 118.497 104.686 1.00 95.94 103 TYR R O 1
ATOM 753 N N . ASN A 1 104 ? 122.939 118.941 102.768 1.00 95.56 104 ASN R N 1
ATOM 754 C CA . ASN A 1 104 ? 122.718 120.331 103.147 1.00 95.56 104 ASN R CA 1
ATOM 755 C C . ASN A 1 104 ? 121.688 120.444 104.261 1.00 95.56 104 ASN R C 1
ATOM 756 O O . ASN A 1 104 ? 121.801 121.325 105.119 1.00 95.56 104 ASN R O 1
ATOM 761 N N . ILE A 1 105 ? 120.687 119.560 104.274 1.00 93.94 105 ILE R N 1
ATOM 762 C CA . ILE A 1 105 ? 119.749 119.528 105.396 1.00 93.94 105 ILE R CA 1
ATOM 763 C C . ILE A 1 105 ? 120.479 119.177 106.688 1.00 93.94 105 ILE R C 1
ATOM 764 O O . ILE A 1 105 ? 120.235 119.777 107.745 1.00 93.94 105 ILE R O 1
ATOM 769 N N . VAL A 1 106 ? 121.389 118.201 106.624 1.00 95.81 106 VAL R N 1
ATOM 770 C CA . VAL A 1 106 ? 122.182 117.837 107.798 1.00 95.81 106 VAL R CA 1
ATOM 771 C C . VAL A 1 106 ? 123.055 119.005 108.239 1.00 95.81 106 VAL R C 1
ATOM 772 O O . VAL A 1 106 ? 123.213 119.265 109.438 1.00 95.81 106 VAL R O 1
ATOM 776 N N . LEU A 1 107 ? 123.638 119.726 107.279 1.00 95.56 107 LEU R N 1
ATOM 777 C CA . LEU A 1 107 ? 124.461 120.883 107.618 1.00 95.56 107 LEU R CA 1
ATOM 778 C C . LEU A 1 107 ? 123.632 121.978 108.280 1.00 95.56 107 LEU R C 1
ATOM 779 O O . LEU A 1 107 ? 124.095 122.632 109.220 1.00 95.56 107 LEU R O 1
ATOM 784 N N . ILE A 1 108 ? 122.402 122.187 107.804 1.00 93.62 108 ILE R N 1
ATOM 785 C CA . ILE A 1 108 ? 121.516 123.169 108.425 1.00 93.62 108 ILE R CA 1
ATOM 786 C C . ILE A 1 108 ? 121.177 122.754 109.850 1.00 93.62 108 ILE R C 1
ATOM 787 O O . ILE A 1 108 ? 121.175 123.581 110.772 1.00 93.62 108 ILE R O 1
ATOM 792 N N . SER A 1 109 ? 120.881 121.467 110.053 1.00 94.06 109 SER R N 1
ATOM 793 C CA . SER A 1 109 ? 120.587 120.981 111.398 1.00 94.06 109 SER R CA 1
ATOM 794 C C . SER A 1 109 ? 121.785 121.163 112.323 1.00 94.06 109 SER R C 1
ATOM 795 O O . SER A 1 109 ? 121.629 121.554 113.486 1.00 94.06 109 SER R O 1
ATOM 798 N N . TYR A 1 110 ? 122.992 120.898 111.818 1.00 94.00 110 TYR R N 1
ATOM 799 C CA . TYR A 1 110 ? 124.194 121.062 112.631 1.00 94.00 110 TYR R CA 1
ATOM 800 C C . TYR A 1 110 ? 124.444 122.530 112.960 1.00 94.00 110 TYR R C 1
ATOM 801 O O . TYR A 1 110 ? 124.847 122.862 114.082 1.00 94.00 110 TYR R O 1
ATOM 810 N N . ASP A 1 111 ? 124.204 123.423 111.997 1.00 92.38 111 ASP R N 1
ATOM 811 C CA . ASP A 1 111 ? 124.352 124.851 112.259 1.00 92.38 111 ASP R CA 1
ATOM 812 C C . ASP A 1 111 ? 123.353 125.322 113.308 1.00 92.38 111 ASP R C 1
ATOM 813 O O . ASP A 1 111 ? 123.698 126.114 114.192 1.00 92.38 111 ASP R O 1
ATOM 818 N N . ARG A 1 112 ? 122.111 124.838 113.234 1.00 91.25 112 ARG R N 1
ATOM 819 C CA . ARG A 1 112 ? 121.118 125.213 114.237 1.00 91.25 112 ARG R CA 1
ATOM 820 C C . ARG A 1 112 ? 121.483 124.657 115.608 1.00 91.25 112 ARG R C 1
ATOM 821 O O . ARG A 1 112 ? 121.276 125.322 116.631 1.00 91.25 112 ARG R O 1
ATOM 829 N N . TYR A 1 113 ? 122.030 123.440 115.649 1.00 92.44 113 TYR R N 1
ATOM 830 C CA . TYR A 1 113 ? 122.480 122.873 116.916 1.00 92.44 113 TYR R CA 1
ATOM 831 C C . TYR A 1 113 ? 123.608 123.701 117.518 1.00 92.44 113 TYR R C 1
ATOM 832 O O . TYR A 1 113 ? 123.638 123.937 118.731 1.00 92.44 113 TYR R O 1
ATOM 841 N N . LEU A 1 114 ? 124.548 124.153 116.683 1.00 90.44 114 LEU R N 1
ATOM 842 C CA . LEU A 1 114 ? 125.619 125.010 117.181 1.00 90.44 114 LEU R CA 1
ATOM 843 C C . LEU A 1 114 ? 125.094 126.372 117.619 1.00 90.44 114 LEU R C 1
ATOM 844 O O . LEU A 1 114 ? 125.635 126.970 118.556 1.00 90.44 114 LEU R O 1
ATOM 849 N N . SER A 1 115 ? 124.052 126.876 116.961 1.00 88.88 115 SER R N 1
ATOM 850 C CA . SER A 1 115 ? 123.503 128.187 117.278 1.00 88.88 115 SER R CA 1
ATOM 851 C C . SER A 1 115 ? 122.572 128.178 118.484 1.00 88.88 115 SER R C 1
ATOM 852 O O . SER A 1 115 ? 122.334 129.242 119.067 1.00 88.88 115 SER R O 1
ATOM 855 N N . VAL A 1 116 ? 122.040 127.020 118.871 1.00 88.62 116 VAL R N 1
ATOM 856 C CA . VAL A 1 116 ? 121.121 126.912 120.004 1.00 88.62 116 VAL R CA 1
ATOM 857 C C . VAL A 1 116 ? 121.806 126.288 121.218 1.00 88.62 116 VAL R C 1
ATOM 858 O O . VAL A 1 116 ? 121.798 126.862 122.309 1.00 88.62 116 VAL R O 1
ATOM 862 N N . SER A 1 117 ? 122.401 125.105 121.049 1.00 83.12 117 SER R N 1
ATOM 863 C CA . SER A 1 117 ? 123.043 124.437 122.177 1.00 83.12 117 SER R CA 1
ATOM 864 C C . SER A 1 117 ? 124.285 125.190 122.634 1.00 83.12 117 SER R C 1
ATOM 865 O O . SER A 1 117 ? 124.516 125.344 123.839 1.00 83.12 117 SER R O 1
ATOM 868 N N . ASN A 1 118 ? 125.096 125.668 121.689 1.00 76.06 118 ASN R N 1
ATOM 869 C CA . ASN A 1 118 ? 126.297 126.436 121.994 1.00 76.06 118 ASN R CA 1
ATOM 870 C C . ASN A 1 118 ? 126.066 127.939 121.871 1.00 76.06 118 ASN R C 1
ATOM 871 O O . ASN A 1 118 ? 126.980 128.679 121.492 1.00 76.06 118 ASN R O 1
ATOM 876 N N . ALA A 1 119 ? 124.854 128.405 122.185 1.00 76.56 119 ALA R N 1
ATOM 877 C CA . ALA A 1 119 ? 124.540 129.824 122.071 1.00 76.56 119 ALA R CA 1
ATOM 878 C C . ALA A 1 119 ? 125.305 130.676 123.075 1.00 76.56 119 ALA R C 1
ATOM 879 O O . ALA A 1 119 ? 125.402 131.893 122.887 1.00 76.56 119 ALA R O 1
ATOM 881 N N . VAL A 1 120 ? 125.847 130.069 124.133 1.00 73.06 120 VAL R N 1
ATOM 882 C CA . VAL A 1 120 ? 126.602 130.839 125.118 1.00 73.06 120 VAL R CA 1
ATOM 883 C C . VAL A 1 120 ? 127.916 131.335 124.528 1.00 73.06 120 VAL R C 1
ATOM 884 O O . VAL A 1 120 ? 128.491 132.315 125.017 1.00 73.06 120 VAL R O 1
ATOM 888 N N . SER A 1 121 ? 128.411 130.682 123.479 1.00 73.25 121 SER R N 1
ATOM 889 C CA . SER A 1 121 ? 129.656 131.072 122.833 1.00 73.25 121 SER R CA 1
ATOM 890 C C . SER A 1 121 ? 129.517 131.356 121.346 1.00 73.25 121 SER R C 1
ATOM 891 O O . SER A 1 121 ? 130.197 132.251 120.841 1.00 73.25 121 SER R O 1
ATOM 894 N N . TYR A 1 122 ? 128.659 130.625 120.631 1.00 76.94 122 TYR R N 1
ATOM 895 C CA . TYR A 1 122 ? 128.521 130.835 119.194 1.00 76.94 122 TYR R CA 1
ATOM 896 C C . TYR A 1 122 ? 127.607 132.016 118.889 1.00 76.94 122 TYR R C 1
ATOM 897 O O . TYR A 1 122 ? 127.905 132.830 118.008 1.00 76.94 122 TYR R O 1
ATOM 906 N N . ARG A 1 123 ? 126.486 132.124 119.606 1.00 71.81 123 ARG R N 1
ATOM 907 C CA . ARG A 1 123 ? 125.567 133.234 119.372 1.00 71.81 123 ARG R CA 1
ATOM 908 C C . ARG A 1 123 ? 126.148 134.549 119.876 1.00 71.81 123 ARG R C 1
ATOM 909 O O . ARG A 1 123 ? 125.953 135.599 119.253 1.00 71.81 123 ARG R O 1
ATOM 917 N N . THR A 1 124 ? 126.866 134.513 121.001 1.00 69.00 124 THR R N 1
ATOM 918 C CA . THR A 1 124 ? 127.478 135.730 121.525 1.00 69.00 124 THR R CA 1
ATOM 919 C C . THR A 1 124 ? 128.618 136.203 120.631 1.00 69.00 124 THR R C 1
ATOM 920 O O . THR A 1 124 ? 128.771 137.407 120.394 1.00 69.00 124 THR R O 1
ATOM 924 N N . GLN A 1 125 ? 129.426 135.272 120.126 1.00 67.12 125 GLN R N 1
ATOM 925 C CA . GLN A 1 125 ? 130.545 135.585 119.237 1.00 67.12 125 GLN R CA 1
ATOM 926 C C . GLN A 1 125 ? 130.486 134.617 118.061 1.00 67.12 125 GLN R C 1
ATOM 927 O O . GLN A 1 125 ? 130.815 133.435 118.204 1.00 67.12 125 GLN R O 1
ATOM 933 N N . HIS A 1 126 ? 130.061 135.115 116.903 1.00 59.78 126 HIS R N 1
ATOM 934 C CA . HIS A 1 126 ? 129.971 134.279 115.716 1.00 59.78 126 HIS R CA 1
ATOM 935 C C . HIS A 1 126 ? 131.358 133.995 115.150 1.00 59.78 126 HIS R C 1
ATOM 936 O O . HIS A 1 126 ? 132.262 134.834 115.203 1.00 59.78 126 HIS R O 1
ATOM 943 N N . THR A 1 127 ? 131.520 132.792 114.604 1.00 68.69 127 THR R N 1
ATOM 944 C CA . THR A 1 127 ? 132.783 132.405 114.000 1.00 68.69 127 THR R CA 1
ATOM 945 C C . THR A 1 127 ? 132.954 133.083 112.641 1.00 68.69 127 THR R C 1
ATOM 946 O O . THR A 1 127 ? 132.038 133.716 112.107 1.00 68.69 127 THR R O 1
ATOM 950 N N . GLY A 1 128 ? 134.153 132.944 112.082 1.00 79.06 128 GLY R N 1
ATOM 951 C CA . GLY A 1 128 ? 134.430 133.534 110.788 1.00 79.06 128 GLY R CA 1
ATOM 952 C C . GLY A 1 128 ? 133.656 132.856 109.673 1.00 79.06 128 GLY R C 1
ATOM 953 O O . GLY A 1 128 ? 133.344 131.666 109.728 1.00 79.06 128 GLY R O 1
ATOM 954 N N . VAL A 1 129 ? 133.338 133.641 108.638 1.00 85.69 129 VAL R N 1
ATOM 955 C CA . VAL A 1 129 ? 132.591 133.124 107.493 1.00 85.69 129 VAL R CA 1
ATOM 956 C C . VAL A 1 129 ? 133.455 132.314 106.543 1.00 85.69 129 VAL R C 1
ATOM 957 O O . VAL A 1 129 ? 132.914 131.609 105.681 1.00 85.69 129 VAL R O 1
ATOM 961 N N . LEU A 1 130 ? 134.783 132.380 106.682 1.00 88.88 130 LEU R N 1
ATOM 962 C CA . LEU A 1 130 ? 135.678 131.670 105.774 1.00 88.88 130 LEU R CA 1
ATOM 963 C C . LEU A 1 130 ? 135.464 130.163 105.802 1.00 88.88 130 LEU R C 1
ATOM 964 O O . LEU A 1 130 ? 135.862 129.476 104.855 1.00 88.88 130 LEU R O 1
ATOM 969 N N . LYS A 1 131 ? 134.851 129.634 106.859 1.00 89.62 131 LYS R N 1
ATOM 970 C CA . LYS A 1 131 ? 134.552 128.213 106.939 1.00 89.62 131 LYS R CA 1
ATOM 971 C C . LYS A 1 131 ? 133.220 127.849 106.297 1.00 89.62 131 LYS R C 1
ATOM 972 O O . LYS A 1 131 ? 133.049 126.696 105.885 1.00 89.62 131 LYS R O 1
ATOM 978 N N . ILE A 1 132 ? 132.290 128.802 106.188 1.00 91.62 132 ILE R N 1
ATOM 979 C CA . ILE A 1 132 ? 130.954 128.504 105.671 1.00 91.62 132 ILE R CA 1
ATOM 980 C C . ILE A 1 132 ? 131.045 127.856 104.295 1.00 91.62 132 ILE R C 1
ATOM 981 O O . ILE A 1 132 ? 130.613 126.714 104.097 1.00 91.62 132 ILE R O 1
ATOM 986 N N . VAL A 1 133 ? 131.618 128.576 103.327 1.00 93.12 133 VAL R N 1
ATOM 987 C CA . VAL A 1 133 ? 131.844 127.998 102.006 1.00 93.12 133 VAL R CA 1
ATOM 988 C C . VAL A 1 133 ? 132.699 126.745 102.113 1.00 93.12 133 VAL R C 1
ATOM 989 O O . VAL A 1 133 ? 132.467 125.762 101.397 1.00 93.12 133 VAL R O 1
ATOM 993 N N . THR A 1 134 ? 133.678 126.746 103.024 1.00 94.81 134 THR R N 1
ATOM 994 C CA . THR A 1 134 ? 134.529 125.575 103.215 1.00 94.81 134 THR R CA 1
ATOM 995 C C . THR A 1 134 ? 133.693 124.347 103.551 1.00 94.81 134 THR R C 1
ATOM 996 O O . THR A 1 134 ? 134.038 123.221 103.175 1.00 94.81 134 THR R O 1
ATOM 1000 N N . LEU A 1 135 ? 132.578 124.548 104.256 1.00 95.06 135 LEU R N 1
ATOM 1001 C CA . LEU A 1 135 ? 131.650 123.447 104.475 1.00 95.06 135 LEU R CA 1
ATOM 1002 C C . LEU A 1 135 ? 130.866 123.122 103.212 1.00 95.06 135 LEU R C 1
ATOM 1003 O O . LEU A 1 135 ? 130.794 121.952 102.815 1.00 95.06 135 LEU R O 1
ATOM 1008 N N . MET A 1 136 ? 130.312 124.146 102.552 1.00 96.56 136 MET R N 1
ATOM 1009 C CA . MET A 1 136 ? 129.364 123.925 101.462 1.00 96.56 136 MET R CA 1
ATOM 1010 C C . MET A 1 136 ? 129.944 123.004 100.396 1.00 96.56 136 MET R C 1
ATOM 1011 O O . MET A 1 136 ? 129.413 121.914 100.147 1.00 96.56 136 MET R O 1
ATOM 1016 N N . VAL A 1 137 ? 131.045 123.423 99.766 1.00 97.12 137 VAL R N 1
ATOM 1017 C CA . VAL A 1 137 ? 131.708 122.579 98.776 1.00 97.12 137 VAL R CA 1
ATOM 1018 C C . VAL A 1 137 ? 132.021 121.211 99.361 1.00 97.12 137 VAL R C 1
ATOM 1019 O O . VAL A 1 137 ? 131.758 120.181 98.726 1.00 97.12 137 VAL R O 1
ATOM 1023 N N . ALA A 1 138 ? 132.555 121.174 100.587 1.00 97.62 138 ALA R N 1
ATOM 1024 C CA . ALA A 1 138 ? 132.849 119.898 101.230 1.00 97.62 138 ALA R CA 1
ATOM 1025 C C . ALA A 1 138 ? 131.610 119.019 101.284 1.00 97.62 138 ALA R C 1
ATOM 1026 O O . ALA A 1 138 ? 131.683 117.818 100.993 1.00 97.62 138 ALA R O 1
ATOM 1028 N N . VAL A 1 139 ? 130.462 119.608 101.633 1.00 97.69 139 VAL R N 1
ATOM 1029 C CA . VAL A 1 139 ? 129.202 118.869 101.624 1.00 97.69 139 VAL R CA 1
ATOM 1030 C C . VAL A 1 139 ? 129.056 118.097 100.321 1.00 97.69 139 VAL R C 1
ATOM 1031 O O . VAL A 1 139 ? 128.863 116.874 100.321 1.00 97.69 139 VAL R O 1
ATOM 1035 N N . TRP A 1 140 ? 129.200 118.795 99.189 1.00 97.88 140 TRP R N 1
ATOM 1036 C CA . TRP A 1 140 ? 129.118 118.124 97.896 1.00 97.88 140 TRP R CA 1
ATOM 1037 C C . TRP A 1 140 ? 130.105 116.969 97.816 1.00 97.88 140 TRP R C 1
ATOM 1038 O O . TRP A 1 140 ? 129.715 115.830 97.527 1.00 97.88 140 TRP R O 1
ATOM 1049 N N . VAL A 1 141 ? 131.382 117.232 98.112 1.00 98.06 141 VAL R N 1
ATOM 1050 C CA . VAL A 1 141 ? 132.372 116.168 97.999 1.00 98.06 141 VAL R CA 1
ATOM 1051 C C . VAL A 1 141 ? 132.059 115.054 98.988 1.00 98.06 141 VAL R C 1
ATOM 1052 O O . VAL A 1 141 ? 132.358 113.882 98.722 1.00 98.06 141 VAL R O 1
ATOM 1056 N N . LEU A 1 142 ? 131.415 115.384 100.114 1.00 97.19 142 LEU R N 1
ATOM 1057 C CA . LEU A 1 142 ? 130.962 114.343 101.028 1.00 97.19 142 LEU R CA 1
ATOM 1058 C C . LEU A 1 142 ? 130.090 113.336 100.295 1.00 97.19 142 LEU R C 1
ATOM 1059 O O . LEU A 1 142 ? 130.357 112.128 100.329 1.00 97.19 142 LEU R O 1
ATOM 1064 N N . ALA A 1 143 ? 129.066 113.826 99.588 1.00 97.19 143 ALA R N 1
ATOM 1065 C CA . ALA A 1 143 ? 128.241 112.948 98.767 1.00 97.19 143 ALA R CA 1
ATOM 1066 C C . ALA A 1 143 ? 129.107 112.109 97.839 1.00 97.19 143 ALA R C 1
ATOM 1067 O O . ALA A 1 143 ? 128.911 110.893 97.717 1.00 97.1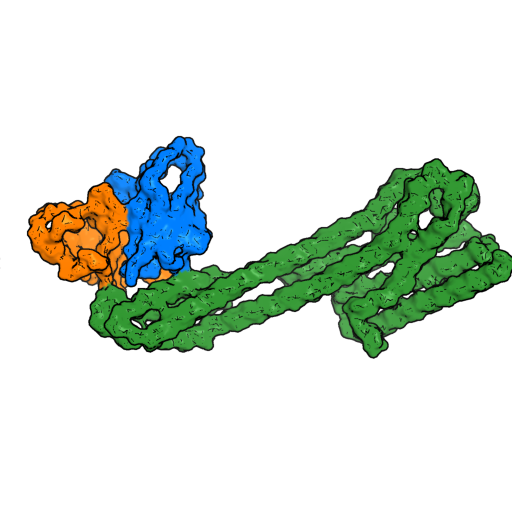9 143 ALA R O 1
ATOM 1069 N N . PHE A 1 144 ? 130.098 112.742 97.205 1.00 96.69 144 PHE R N 1
ATOM 1070 C CA . PHE A 1 144 ? 131.016 112.004 96.345 1.00 96.69 144 PHE R CA 1
ATOM 1071 C C . PHE A 1 144 ? 131.671 110.864 97.111 1.00 96.69 144 PHE R C 1
ATOM 1072 O O . PHE A 1 144 ? 131.612 109.703 96.689 1.00 96.69 144 PHE R O 1
ATOM 1080 N N . LEU A 1 145 ? 132.251 111.172 98.276 1.00 95.50 145 LEU R N 1
ATOM 1081 C CA . LEU A 1 145 ? 132.934 110.147 99.057 1.00 95.50 145 LEU R CA 1
ATOM 1082 C C . LEU A 1 145 ? 131.986 109.032 99.475 1.00 95.50 145 LEU R C 1
ATOM 1083 O O . LEU A 1 145 ? 132.438 107.938 99.833 1.00 95.50 145 LEU R O 1
ATOM 1088 N N . VAL A 1 146 ? 130.676 109.285 99.435 1.00 93.12 146 VAL R N 1
ATOM 1089 C CA . VAL A 1 146 ? 129.719 108.240 99.774 1.00 93.12 146 VAL R CA 1
ATOM 1090 C C . VAL A 1 146 ? 129.317 107.459 98.529 1.00 93.12 146 VAL R C 1
ATOM 1091 O O . VAL A 1 146 ? 129.108 106.240 98.585 1.00 93.12 146 VAL R O 1
ATOM 1095 N N . ASN A 1 147 ? 129.222 108.135 97.384 1.00 91.06 147 ASN R N 1
ATOM 1096 C CA . ASN A 1 147 ? 128.607 107.514 96.216 1.00 91.06 147 ASN R CA 1
ATOM 1097 C C . ASN A 1 147 ? 129.558 107.411 95.027 1.00 91.06 147 ASN R C 1
ATOM 1098 O O . ASN A 1 147 ? 129.389 106.535 94.174 1.00 91.06 147 ASN R O 1
ATOM 1103 N N . GLY A 1 148 ? 130.553 108.290 94.951 1.00 92.31 148 GLY R N 1
ATOM 1104 C CA . GLY A 1 148 ? 131.413 108.372 93.795 1.00 92.31 148 GLY R CA 1
ATOM 1105 C C . GLY A 1 148 ? 132.217 107.118 93.506 1.00 92.31 148 GLY R C 1
ATOM 1106 O O . GLY A 1 148 ? 131.993 106.427 92.507 1.00 92.31 148 GLY R O 1
ATOM 1107 N N . PRO A 1 149 ? 133.180 106.800 94.376 1.00 92.00 149 PRO R N 1
ATOM 1108 C CA . PRO A 1 149 ? 134.063 105.656 94.085 1.00 92.00 149 PRO R CA 1
ATOM 1109 C C . PRO A 1 149 ? 133.390 104.302 94.238 1.00 92.00 149 PRO R C 1
ATOM 1110 O O . PRO A 1 149 ? 133.604 103.419 93.397 1.00 92.00 149 PRO R O 1
ATOM 1114 N N . MET A 1 150 ? 132.571 104.124 95.279 1.00 88.62 150 MET R N 1
ATOM 1115 C CA . MET A 1 150 ? 132.128 102.791 95.685 1.00 88.62 150 MET R CA 1
ATOM 1116 C C . MET A 1 150 ? 131.453 102.048 94.539 1.00 88.62 150 MET R C 1
ATOM 1117 O O . MET A 1 150 ? 131.935 101.000 94.091 1.00 88.62 150 MET R O 1
ATOM 1122 N N . ILE A 1 151 ? 130.333 102.582 94.044 1.00 89.19 151 ILE R N 1
ATOM 1123 C CA . ILE A 1 151 ? 129.636 101.923 92.945 1.00 89.19 151 ILE R CA 1
ATOM 1124 C C . ILE A 1 151 ? 130.531 101.839 91.716 1.00 89.19 151 ILE R C 1
ATOM 1125 O O . ILE A 1 151 ? 130.430 100.888 90.931 1.00 89.19 151 ILE R O 1
ATOM 1130 N N . LEU A 1 152 ? 131.432 102.810 91.542 1.00 88.94 152 LEU R N 1
ATOM 1131 C CA . LEU A 1 152 ? 132.359 102.782 90.415 1.00 88.94 152 LEU R CA 1
ATOM 1132 C C . LEU A 1 152 ? 133.215 101.522 90.444 1.00 88.94 152 LEU R C 1
ATOM 1133 O O . LEU A 1 152 ? 133.587 100.985 89.395 1.00 88.94 152 LEU R O 1
ATOM 1138 N N . VAL A 1 153 ? 133.533 101.031 91.643 1.00 87.19 153 VAL R N 1
ATOM 1139 C CA . VAL A 1 153 ? 134.307 99.800 91.748 1.00 87.19 153 VAL R CA 1
ATOM 1140 C C . VAL A 1 153 ? 133.419 98.587 91.497 1.00 87.19 153 VAL R C 1
ATOM 1141 O O . VAL A 1 153 ? 133.878 97.560 90.984 1.00 87.19 153 VAL R O 1
ATOM 1145 N N . SER A 1 154 ? 132.132 98.691 91.833 1.00 79.50 154 SER R N 1
ATOM 1146 C CA . SER A 1 154 ? 131.248 97.533 91.796 1.00 79.50 154 SER R CA 1
ATOM 1147 C C . SER A 1 154 ? 130.435 97.425 90.512 1.00 79.50 154 SER R C 1
ATOM 1148 O O . SER A 1 154 ? 129.775 96.400 90.307 1.00 79.50 154 SER R O 1
ATOM 1151 N N . GLU A 1 155 ? 130.459 98.440 89.647 1.00 71.94 155 GLU R N 1
ATOM 1152 C CA . GLU A 1 155 ? 129.698 98.420 88.405 1.00 71.94 155 GLU R CA 1
ATOM 1153 C C . GLU A 1 155 ? 130.478 97.813 87.242 1.00 71.94 155 GLU R C 1
ATOM 1154 O O . GLU A 1 155 ? 130.113 98.032 86.081 1.00 71.94 155 GLU R O 1
ATOM 1160 N N . SER A 1 156 ? 131.535 97.051 87.526 1.00 68.06 156 SER R N 1
ATOM 1161 C CA . SER A 1 156 ? 132.368 96.451 86.485 1.00 68.06 156 SER R CA 1
ATOM 1162 C C . SER A 1 156 ? 131.689 95.182 85.973 1.00 68.06 156 SER R C 1
ATOM 1163 O O . SER A 1 156 ? 132.003 94.058 86.373 1.00 68.06 156 SER R O 1
ATOM 1166 N N . TRP A 1 157 ? 130.738 95.372 85.063 1.00 68.38 157 TRP R N 1
ATOM 1167 C CA . TRP A 1 157 ? 130.023 94.277 84.425 1.00 68.38 157 TRP R CA 1
ATOM 1168 C C . TRP A 1 157 ? 130.235 94.332 82.919 1.00 68.38 157 TRP R C 1
ATOM 1169 O O . TRP A 1 157 ? 130.337 95.416 82.335 1.00 68.38 157 TRP R O 1
ATOM 1180 N N . LYS A 1 158 ? 130.299 93.155 82.294 1.00 62.81 158 LYS R N 1
ATOM 1181 C CA . LYS A 1 158 ? 130.550 93.079 80.859 1.00 62.81 158 LYS R CA 1
ATOM 1182 C C . LYS A 1 158 ? 129.281 93.271 80.038 1.00 62.81 158 LYS R C 1
ATOM 1183 O O . LYS A 1 158 ? 129.331 93.887 78.967 1.00 62.81 158 LYS R O 1
ATOM 1189 N N . ASP A 1 159 ? 128.149 92.760 80.514 1.00 63.28 159 ASP R N 1
ATOM 1190 C CA . ASP A 1 159 ? 126.908 92.849 79.760 1.00 63.28 159 ASP R CA 1
ATOM 1191 C C . ASP A 1 159 ? 126.441 94.296 79.644 1.00 63.28 159 ASP R C 1
ATOM 1192 O O . ASP A 1 159 ? 126.671 95.123 80.531 1.00 63.28 159 ASP R O 1
ATOM 1197 N N . GLU A 1 160 ? 125.774 94.597 78.532 1.00 55.62 160 GLU R N 1
ATOM 1198 C CA . GLU A 1 160 ? 125.268 95.935 78.263 1.00 55.62 160 GLU R CA 1
ATOM 1199 C C . GLU A 1 160 ? 123.783 96.081 78.567 1.00 55.62 160 GLU R C 1
ATOM 1200 O O . GLU A 1 160 ? 123.239 97.178 78.409 1.00 55.62 160 GLU R O 1
ATOM 1206 N N . GLY A 1 161 ? 123.117 95.010 78.991 1.00 56.12 161 GLY R N 1
ATOM 1207 C CA . GLY A 1 161 ? 121.726 95.124 79.390 1.00 56.12 161 GLY R CA 1
ATOM 1208 C C . GLY A 1 161 ? 121.588 95.964 80.648 1.00 56.12 161 GLY R C 1
ATOM 1209 O O . GLY A 1 161 ? 122.292 95.759 81.639 1.00 56.12 161 GLY R O 1
ATOM 1210 N N . SER A 1 162 ? 120.664 96.923 80.601 1.00 60.84 162 SER R N 1
ATOM 1211 C CA . SER A 1 162 ? 120.492 97.918 81.658 1.00 60.84 162 SER R CA 1
ATOM 1212 C C . SER A 1 162 ? 121.810 98.650 81.916 1.00 60.84 162 SER R C 1
ATOM 1213 O O . SER A 1 162 ? 122.395 98.586 82.999 1.00 60.84 162 SER R O 1
ATOM 1216 N N . GLU A 1 163 ? 122.272 99.348 80.876 1.00 69.69 163 GLU R N 1
ATOM 1217 C CA . GLU A 1 163 ? 123.583 99.990 80.916 1.00 69.69 163 GLU R CA 1
ATOM 1218 C C . GLU A 1 163 ? 123.656 101.040 82.019 1.00 69.69 163 GLU R C 1
ATOM 1219 O O . GLU A 1 163 ? 124.463 100.929 82.948 1.00 69.69 163 GLU R O 1
ATOM 1225 N N . CYS A 1 164 ? 122.818 102.069 81.934 1.00 81.75 164 CYS R N 1
ATOM 1226 C CA . CYS A 1 164 ? 122.841 103.157 82.902 1.00 81.75 164 CYS R CA 1
ATOM 1227 C C . CYS A 1 164 ? 122.068 102.828 84.172 1.00 81.75 164 CYS R C 1
ATOM 1228 O O . CYS A 1 164 ? 121.925 103.695 85.040 1.00 81.75 164 CYS R O 1
ATOM 1231 N N . GLU A 1 165 ? 121.569 101.608 84.296 1.00 79.12 165 GLU R N 1
ATOM 1232 C CA . GLU A 1 165 ? 121.199 101.096 85.607 1.00 79.12 165 GLU R CA 1
ATOM 1233 C C . GLU A 1 165 ? 122.462 100.627 86.320 1.00 79.12 165 GLU R C 1
ATOM 1234 O O . GLU A 1 165 ? 123.307 99.973 85.700 1.00 79.12 165 GLU R O 1
ATOM 1240 N N . PRO A 1 166 ? 122.633 100.944 87.602 1.00 77.19 166 PRO R N 1
ATOM 1241 C CA . PRO A 1 166 ? 123.930 100.713 88.246 1.00 77.19 166 PRO R CA 1
ATOM 1242 C C . PRO A 1 166 ? 124.253 99.230 88.355 1.00 77.19 166 PRO R C 1
ATOM 1243 O O . PRO A 1 166 ? 123.406 98.412 88.721 1.00 77.19 166 PRO R O 1
ATOM 1247 N N . GLY A 1 167 ? 125.501 98.890 88.023 1.00 70.62 167 GLY R N 1
ATOM 1248 C CA . GLY A 1 167 ? 125.934 97.505 88.050 1.00 70.62 167 GLY R CA 1
ATOM 1249 C C . GLY A 1 167 ? 126.135 96.944 89.441 1.00 70.62 167 GLY R C 1
ATOM 1250 O O . GLY A 1 167 ? 126.254 95.724 89.592 1.00 70.62 167 GLY R O 1
ATOM 1251 N N . PHE A 1 168 ? 126.176 97.803 90.462 1.00 69.88 168 PHE R N 1
ATOM 1252 C CA . PHE A 1 168 ? 126.381 97.322 91.822 1.00 69.88 168 PHE R CA 1
ATOM 1253 C C . PHE A 1 168 ? 125.125 96.707 92.424 1.00 69.88 168 PHE R C 1
ATOM 1254 O O . PHE A 1 168 ? 125.174 96.238 93.565 1.00 69.88 168 PHE R O 1
ATOM 1262 N N . PHE A 1 169 ? 124.015 96.689 91.689 1.00 67.25 169 PHE R N 1
ATOM 1263 C CA . PHE A 1 169 ? 122.804 96.036 92.162 1.00 67.25 169 PHE R CA 1
ATOM 1264 C C . PHE A 1 169 ? 122.992 94.522 92.218 1.00 67.25 169 PHE R C 1
ATOM 1265 O O . PHE A 1 169 ? 124.038 93.981 91.846 1.00 67.25 169 PHE R O 1
ATOM 1273 N N . SER A 1 170 ? 121.954 93.840 92.713 1.00 63.97 170 SER R N 1
ATOM 1274 C CA . SER A 1 170 ? 121.917 92.387 92.862 1.00 63.97 170 SER R CA 1
ATOM 1275 C C . SER A 1 170 ? 122.923 91.903 93.902 1.00 63.97 170 SER R C 1
ATOM 1276 O O . SER A 1 170 ? 123.039 90.698 94.148 1.00 63.97 170 SER R O 1
ATOM 1279 N N . GLU A 1 171 ? 123.652 92.832 94.515 1.00 75.38 171 GLU R N 1
ATOM 1280 C CA . GLU A 1 171 ? 124.586 92.532 95.598 1.00 75.38 171 GLU R CA 1
ATOM 1281 C C . GLU A 1 171 ? 124.053 93.221 96.849 1.00 75.38 171 GLU R C 1
ATOM 1282 O O . GLU A 1 171 ? 124.273 94.417 97.056 1.00 75.38 171 GLU R O 1
ATOM 1288 N N . TRP A 1 172 ? 123.349 92.454 97.685 1.00 75.25 172 TRP R N 1
ATOM 1289 C CA . TRP A 1 172 ? 122.561 93.034 98.767 1.00 75.25 172 TRP R CA 1
ATOM 1290 C C . TRP A 1 172 ? 123.407 93.730 99.825 1.00 75.25 172 TRP R C 1
ATOM 1291 O O . TRP A 1 172 ? 122.891 94.609 100.522 1.00 75.25 172 TRP R O 1
ATOM 1302 N N . TYR A 1 173 ? 124.686 93.375 99.961 1.00 80.69 173 TYR R N 1
ATOM 1303 C CA . TYR A 1 173 ? 125.483 93.927 101.053 1.00 80.69 173 TYR R CA 1
ATOM 1304 C C . TYR A 1 173 ? 125.769 95.411 100.841 1.00 80.69 173 TYR R C 1
ATOM 1305 O O . TYR A 1 173 ? 125.521 96.233 101.732 1.00 80.69 173 TYR R O 1
ATOM 1314 N N . ILE A 1 174 ? 126.279 95.778 99.662 1.00 83.06 174 ILE R N 1
ATOM 1315 C CA . ILE A 1 174 ? 126.568 97.186 99.401 1.00 83.06 174 ILE R CA 1
ATOM 1316 C C . ILE A 1 174 ? 125.283 97.998 99.322 1.00 83.06 174 ILE R C 1
ATOM 1317 O O . ILE A 1 174 ? 125.240 99.145 99.783 1.00 83.06 174 ILE R O 1
ATOM 1322 N N . LEU A 1 175 ? 124.223 97.430 98.741 1.00 81.44 175 LEU R N 1
ATOM 1323 C CA . LEU A 1 175 ? 122.936 98.120 98.711 1.00 81.44 175 LEU R CA 1
ATOM 1324 C C . LEU A 1 175 ? 122.452 98.426 100.121 1.00 81.44 175 LEU R C 1
ATOM 1325 O O . LEU A 1 175 ? 122.054 99.557 100.423 1.00 81.44 175 LEU R O 1
ATOM 1330 N N . ALA A 1 176 ? 122.483 97.422 101.001 1.00 83.44 176 ALA R N 1
ATOM 1331 C CA . ALA A 1 176 ? 122.030 97.620 102.372 1.00 83.44 176 ALA R CA 1
ATOM 1332 C C . ALA A 1 176 ? 122.894 98.642 103.097 1.00 83.44 176 ALA R C 1
ATOM 1333 O O . ALA A 1 176 ? 122.372 99.512 103.800 1.00 83.44 176 ALA R O 1
ATOM 1335 N N . ILE A 1 177 ? 124.217 98.561 102.930 1.00 88.25 177 ILE R N 1
ATOM 1336 C CA . ILE A 1 177 ? 125.108 99.503 103.605 1.00 88.25 177 ILE R CA 1
ATOM 1337 C C . ILE A 1 177 ? 124.821 100.929 103.148 1.00 88.25 177 ILE R C 1
ATOM 1338 O O . ILE A 1 177 ? 124.644 101.840 103.969 1.00 88.25 177 ILE R O 1
ATOM 1343 N N . THR A 1 178 ? 124.769 101.144 101.831 1.00 87.75 178 THR R N 1
ATOM 1344 C CA . THR A 1 178 ? 124.553 102.485 101.299 1.00 87.75 178 THR R CA 1
ATOM 1345 C C . THR A 1 178 ? 123.193 103.030 101.715 1.00 87.75 178 THR R C 1
ATOM 1346 O O . THR A 1 178 ? 123.080 104.185 102.142 1.00 87.75 178 THR R O 1
ATOM 1350 N N . SER A 1 179 ? 122.145 102.228 101.589 1.00 87.69 179 SER R N 1
ATOM 1351 C CA . SER A 1 179 ? 120.823 102.675 102.008 1.00 87.69 179 SER R CA 1
ATOM 1352 C C . SER A 1 179 ? 120.912 103.353 103.360 1.00 87.69 179 SER R C 1
ATOM 1353 O O . SER A 1 179 ? 120.379 104.446 103.553 1.00 87.69 179 SER R O 1
ATOM 1356 N N . PHE A 1 180 ? 121.580 102.701 104.303 1.00 89.69 180 PHE R N 1
ATOM 1357 C CA . PHE A 1 180 ? 121.707 103.258 105.641 1.00 89.69 180 PHE R CA 1
ATOM 1358 C C . PHE A 1 180 ? 122.487 104.566 105.660 1.00 89.69 180 PHE R C 1
ATOM 1359 O O . PHE A 1 180 ? 122.071 105.530 106.295 1.00 89.69 180 PHE R O 1
ATOM 1367 N N . LEU A 1 181 ? 123.614 104.607 104.960 1.00 92.75 181 LEU R N 1
ATOM 1368 C CA . LEU A 1 181 ? 124.443 105.808 104.972 1.00 92.75 181 LEU R CA 1
ATOM 1369 C C . LEU A 1 181 ? 123.778 107.012 104.329 1.00 92.75 181 LEU R C 1
ATOM 1370 O O . LEU A 1 181 ? 123.841 108.117 104.862 1.00 92.75 181 LEU R O 1
ATOM 1375 N N . GLU A 1 182 ? 123.154 106.806 103.175 1.00 90.88 182 GLU R N 1
ATOM 1376 C CA . GLU A 1 182 ? 122.506 107.904 102.466 1.00 90.88 182 GLU R CA 1
ATOM 1377 C C . GLU A 1 182 ? 121.310 108.483 103.199 1.00 90.88 182 GLU R C 1
ATOM 1378 O O . GLU A 1 182 ? 121.131 109.697 103.231 1.00 90.88 182 GLU R O 1
ATOM 1384 N N . PHE A 1 183 ? 120.479 107.625 103.780 1.00 91.31 183 PHE R N 1
ATOM 1385 C CA . PHE A 1 183 ? 119.258 108.119 104.409 1.00 91.31 183 PHE R CA 1
ATOM 1386 C C . PHE A 1 183 ? 119.163 107.996 105.923 1.00 91.31 183 PHE R C 1
ATOM 1387 O O . PHE A 1 183 ? 118.875 108.978 106.601 1.00 91.31 183 PHE R O 1
ATOM 1395 N N . VAL A 1 184 ? 119.375 106.802 106.463 1.00 92.31 184 VAL R N 1
ATOM 1396 C CA . VAL A 1 184 ? 119.189 106.607 107.903 1.00 92.31 184 VAL R CA 1
ATOM 1397 C C . VAL A 1 184 ? 120.130 107.449 108.760 1.00 92.31 184 VAL R C 1
ATOM 1398 O O . VAL A 1 184 ? 119.700 108.069 109.729 1.00 92.31 184 VAL R O 1
ATOM 1402 N N . ILE A 1 185 ? 121.403 107.499 108.391 1.00 94.88 185 ILE R N 1
ATOM 1403 C CA . ILE A 1 185 ? 122.369 108.275 109.167 1.00 94.88 185 ILE R CA 1
ATOM 1404 C C . ILE A 1 185 ? 122.019 109.770 109.203 1.00 94.88 185 ILE R C 1
ATOM 1405 O O . ILE A 1 185 ? 122.071 110.388 110.267 1.00 94.88 185 ILE R O 1
ATOM 1410 N N . PRO A 1 186 ? 121.612 110.355 108.060 1.00 95.06 186 PRO R N 1
ATOM 1411 C CA . PRO A 1 186 ? 121.189 111.753 108.161 1.00 95.06 186 PRO R CA 1
ATOM 1412 C C . PRO A 1 186 ? 119.990 111.944 109.076 1.00 95.06 186 PRO R C 1
ATOM 1413 O O . PRO A 1 186 ? 119.962 112.918 109.822 1.00 95.06 186 PRO R O 1
ATOM 1417 N N . VAL A 1 187 ? 119.025 111.034 109.033 1.00 94.25 187 VAL R N 1
ATOM 1418 C CA . VAL A 1 187 ? 117.831 111.187 109.849 1.00 94.25 187 VAL R CA 1
ATOM 1419 C C . VAL A 1 187 ? 118.235 111.197 111.312 1.00 94.25 187 VAL R C 1
ATOM 1420 O O . VAL A 1 187 ? 117.746 112.013 112.089 1.00 94.25 187 VAL R O 1
ATOM 1424 N N . ILE A 1 188 ? 119.159 110.321 111.683 1.00 95.62 188 ILE R N 1
ATOM 1425 C CA . ILE A 1 188 ? 119.627 110.280 113.059 1.00 95.62 188 ILE R CA 1
ATOM 1426 C C . ILE A 1 188 ? 120.175 111.634 113.489 1.00 95.62 188 ILE R C 1
ATOM 1427 O O . ILE A 1 188 ? 119.733 112.188 114.493 1.00 95.62 188 ILE R O 1
ATOM 1432 N N . LEU A 1 189 ? 121.118 112.178 112.729 1.00 96.38 189 LEU R N 1
ATOM 1433 C CA . LEU A 1 189 ? 121.742 113.446 113.098 1.00 96.38 189 LEU R CA 1
ATOM 1434 C C . LEU A 1 189 ? 120.709 114.561 113.219 1.00 96.38 189 LEU R C 1
ATOM 1435 O O . LEU A 1 189 ? 120.749 115.353 114.171 1.00 96.38 189 LEU R O 1
ATOM 1440 N N . VAL A 1 190 ? 119.771 114.635 112.271 1.00 94.69 190 VAL R N 1
ATOM 1441 C CA . VAL A 1 190 ? 118.757 115.684 112.312 1.00 94.69 190 VAL R CA 1
ATOM 1442 C C . VAL A 1 190 ? 117.870 115.528 113.541 1.00 94.69 190 VAL R C 1
ATOM 1443 O O . VAL A 1 190 ? 117.579 116.507 114.239 1.00 94.69 190 VAL R O 1
ATOM 1447 N N . ALA A 1 191 ? 117.432 114.299 113.831 1.00 95.56 191 ALA R N 1
ATOM 1448 C CA . ALA A 1 191 ? 116.585 114.072 114.995 1.00 95.56 191 ALA R CA 1
ATOM 1449 C C . ALA A 1 191 ? 117.329 114.378 116.287 1.00 95.56 191 ALA R C 1
ATOM 1450 O O . ALA A 1 191 ? 116.762 114.972 117.209 1.00 95.56 191 ALA R O 1
ATOM 1452 N N . TYR A 1 192 ? 118.604 113.990 116.368 1.00 95.75 192 TYR R N 1
ATOM 1453 C CA . TYR A 1 192 ? 119.394 114.268 117.562 1.00 95.75 192 TYR R CA 1
ATOM 1454 C C . TYR A 1 192 ? 119.541 115.768 117.782 1.00 95.75 192 TYR R C 1
ATOM 1455 O O . TYR A 1 192 ? 119.340 116.267 118.896 1.00 95.75 192 TYR R O 1
ATOM 1464 N N . PHE A 1 193 ? 119.873 116.508 116.720 1.00 95.19 193 PHE R N 1
ATOM 1465 C CA . PHE A 1 193 ? 120.031 117.953 116.850 1.00 95.19 193 PHE R CA 1
ATOM 1466 C C . PHE A 1 193 ? 118.715 118.628 117.220 1.00 95.19 193 PHE R C 1
ATOM 1467 O O . PHE A 1 193 ? 118.688 119.519 118.079 1.00 95.19 193 PHE R O 1
ATOM 1475 N N . ASN A 1 194 ? 117.610 118.212 116.593 1.00 93.06 194 ASN R N 1
ATOM 1476 C CA . ASN A 1 194 ? 116.320 118.824 116.893 1.00 93.06 194 ASN R CA 1
ATOM 1477 C C . ASN A 1 194 ? 115.883 118.525 118.322 1.00 93.06 194 ASN R C 1
ATOM 1478 O O . ASN A 1 194 ? 115.366 119.410 119.015 1.00 93.06 194 ASN R O 1
ATOM 1483 N N . MET A 1 195 ? 116.086 117.288 118.783 1.00 95.00 195 MET R N 1
ATOM 1484 C CA . MET A 1 195 ? 115.734 116.946 120.156 1.00 95.00 195 MET R CA 1
ATOM 1485 C C . MET A 1 195 ? 116.593 117.712 121.151 1.00 95.00 195 MET R C 1
ATOM 1486 O O . MET A 1 195 ? 116.088 118.179 122.177 1.00 95.00 195 MET R O 1
ATOM 1491 N N . ASN A 1 196 ? 117.889 117.863 120.865 1.00 94.38 196 ASN R N 1
ATOM 1492 C CA . ASN A 1 196 ? 118.751 118.638 121.751 1.00 94.38 196 ASN R CA 1
ATOM 1493 C C . ASN A 1 196 ? 118.300 120.092 121.820 1.00 94.38 196 ASN R C 1
ATOM 1494 O O . ASN A 1 196 ? 118.224 120.679 122.905 1.00 94.38 196 ASN R O 1
ATOM 1499 N N . ILE A 1 197 ? 117.989 120.687 120.665 1.00 93.75 197 ILE R N 1
ATOM 1500 C CA . ILE A 1 197 ? 117.534 122.076 120.635 1.00 93.75 197 ILE R CA 1
ATOM 1501 C C . ILE A 1 197 ? 116.243 122.231 121.432 1.00 93.75 197 ILE R C 1
ATOM 1502 O O . ILE A 1 197 ? 116.109 123.138 122.265 1.00 93.75 197 ILE R O 1
ATOM 1507 N N . TYR A 1 198 ? 115.274 121.344 121.186 1.00 93.31 198 TYR R N 1
ATOM 1508 C CA . TYR A 1 198 ? 113.983 121.455 121.856 1.00 93.31 198 TYR R CA 1
ATOM 1509 C C . TYR A 1 198 ? 114.120 121.248 123.359 1.00 93.31 198 TYR R C 1
ATOM 1510 O O . TYR A 1 198 ? 113.496 121.965 124.148 1.00 93.31 198 TYR R O 1
ATOM 1519 N N . TRP A 1 199 ? 114.946 120.285 123.776 1.00 94.44 199 TRP R N 1
ATOM 1520 C CA . TRP A 1 199 ? 115.119 120.024 125.200 1.00 94.44 199 TRP R CA 1
ATOM 1521 C C . TRP A 1 199 ? 115.845 121.172 125.888 1.00 94.44 199 TRP R C 1
ATOM 1522 O O . TRP A 1 199 ? 115.477 121.565 127.002 1.00 94.44 199 TRP R O 1
ATOM 1533 N N . SER A 1 200 ? 116.870 121.734 125.240 1.00 91.94 200 SER R N 1
ATOM 1534 C CA . SER A 1 200 ? 117.565 122.879 125.815 1.00 91.94 200 SER R CA 1
ATOM 1535 C C . SER A 1 200 ? 116.643 124.083 125.949 1.00 91.94 200 SER R C 1
ATOM 1536 O O . SER A 1 200 ? 116.658 124.759 126.985 1.00 91.94 200 SER R O 1
ATOM 1539 N N . LEU A 1 201 ? 115.826 124.361 124.930 1.00 92.62 201 LEU R N 1
ATOM 1540 C CA . LEU A 1 201 ? 114.903 125.485 125.029 1.00 92.62 201 LEU R CA 1
ATOM 1541 C C . LEU A 1 201 ? 113.811 125.239 126.064 1.00 92.62 201 LEU R C 1
ATOM 1542 O O . LEU A 1 201 ? 113.417 126.172 126.772 1.00 92.62 201 LEU R O 1
ATOM 1547 N N . TRP A 1 202 ? 113.327 124.000 126.184 1.00 93.19 202 TRP R N 1
ATOM 1548 C CA . TRP A 1 202 ? 112.331 123.696 127.204 1.00 93.19 202 TRP R CA 1
ATOM 1549 C C . TRP A 1 202 ? 112.914 123.821 128.606 1.00 93.19 202 TRP R C 1
ATOM 1550 O O . TRP A 1 202 ? 112.217 124.258 129.527 1.00 93.19 202 TRP R O 1
ATOM 1561 N N . LYS A 1 203 ? 114.185 123.455 128.787 1.00 92.25 203 LYS R N 1
ATOM 1562 C CA . LYS A 1 203 ? 114.823 123.650 130.085 1.00 92.25 203 LYS R CA 1
ATOM 1563 C C . LYS A 1 203 ? 115.037 125.130 130.378 1.00 92.25 203 LYS R C 1
ATOM 1564 O O . LYS A 1 203 ? 114.852 125.574 131.517 1.00 92.25 203 LYS R O 1
ATOM 1570 N N . ARG A 1 204 ? 115.427 125.908 129.365 1.00 89.75 204 ARG R N 1
ATOM 1571 C CA . ARG A 1 204 ? 115.615 127.342 129.568 1.00 89.75 204 ARG R CA 1
ATOM 1572 C C . ARG A 1 204 ? 114.297 128.033 129.897 1.00 89.75 204 ARG R C 1
ATOM 1573 O O . ARG A 1 204 ? 114.270 128.988 130.682 1.00 89.75 204 ARG R O 1
ATOM 1581 N N . ASP A 1 205 ? 113.195 127.565 129.309 1.00 91.94 205 ASP R N 1
ATOM 1582 C CA . ASP A 1 205 ? 111.889 128.147 129.585 1.00 91.94 205 ASP R CA 1
ATOM 1583 C C . ASP A 1 205 ? 111.257 127.598 130.858 1.00 91.94 205 ASP R C 1
ATOM 1584 O O . ASP A 1 205 ? 110.346 128.229 131.404 1.00 91.94 205 ASP R O 1
ATOM 1589 N N . HIS A 1 206 ? 111.625 126.383 131.248 1.00 92.50 206 HIS R N 1
ATOM 1590 C CA . HIS A 1 206 ? 110.998 125.770 132.412 1.00 92.50 206 HIS R CA 1
ATOM 1591 C C . HIS A 1 206 ? 111.574 126.413 133.639 1.00 92.50 206 HIS R C 1
ATOM 1592 O O . HIS A 1 206 ? 110.849 126.730 134.577 1.00 92.50 206 HIS R O 1
ATOM 1599 N N . LEU A 1 207 ? 112.886 126.618 133.639 1.00 89.88 207 LEU R N 1
ATOM 1600 C CA . LEU A 1 207 ? 113.489 127.307 134.761 1.00 89.88 207 LEU R CA 1
ATOM 1601 C C . LEU A 1 207 ? 112.927 128.715 134.817 1.00 89.88 207 LEU R C 1
ATOM 1602 O O . LEU A 1 207 ? 112.597 129.201 135.887 1.00 89.88 207 LEU R O 1
ATOM 1607 N N . ALA A 1 208 ? 112.796 129.362 133.665 1.00 89.88 378 ALA R N 1
ATOM 1608 C CA . ALA A 1 208 ? 112.217 130.693 133.630 1.00 89.88 378 ALA R CA 1
ATOM 1609 C C . ALA A 1 208 ? 110.763 130.704 134.061 1.00 89.88 378 ALA R C 1
ATOM 1610 O O . ALA A 1 208 ? 110.359 131.561 134.830 1.00 89.88 378 ALA R O 1
ATOM 1612 N N . ARG A 1 209 ? 109.975 129.751 133.581 1.00 92.50 379 ARG R N 1
ATOM 1613 C CA . ARG A 1 209 ? 108.556 129.739 133.904 1.00 92.50 379 ARG R CA 1
ATOM 1614 C C . ARG A 1 209 ? 108.345 129.523 135.378 1.00 92.50 379 ARG R C 1
ATOM 1615 O O . ARG A 1 209 ? 107.514 130.182 135.991 1.00 92.50 379 ARG R O 1
ATOM 1617 N N . ARG A 1 210 ? 109.109 128.605 135.953 1.00 92.25 380 ARG R N 1
ATOM 1618 C CA . ARG A 1 210 ? 108.963 128.312 137.364 1.00 92.25 380 ARG R CA 1
ATOM 1619 C C . ARG A 1 210 ? 109.484 129.482 138.163 1.00 92.25 380 ARG R C 1
ATOM 1620 O O . ARG A 1 210 ? 108.812 129.962 139.066 1.00 92.25 380 ARG R O 1
ATOM 1622 N N . GLN A 1 211 ? 110.680 129.952 137.831 1.00 89.88 381 GLN R N 1
ATOM 1623 C CA . GLN A 1 211 ? 111.271 131.024 138.626 1.00 89.88 381 GLN R CA 1
ATOM 1624 C C . GLN A 1 211 ? 110.420 132.286 138.567 1.00 89.88 381 GLN R C 1
ATOM 1625 O O . GLN A 1 211 ? 110.209 132.953 139.587 1.00 89.88 381 GLN R O 1
ATOM 1631 N N . LEU A 1 212 ? 109.920 132.632 137.378 1.00 93.00 382 LEU R N 1
ATOM 1632 C CA . LEU A 1 212 ? 109.040 133.790 137.263 1.00 93.00 382 LEU R CA 1
ATOM 1633 C C . LEU A 1 212 ? 107.735 133.573 138.017 1.00 93.00 382 LEU R C 1
ATOM 1634 O O . LEU A 1 212 ? 107.206 134.512 138.622 1.00 93.00 382 LEU R O 1
ATOM 1639 N N . ALA A 1 213 ? 107.208 132.346 138.005 1.00 94.25 383 ALA R N 1
ATOM 1640 C CA . ALA A 1 213 ? 105.994 132.060 138.763 1.00 94.25 383 ALA R CA 1
ATOM 1641 C C . ALA A 1 213 ? 106.239 132.187 140.261 1.00 94.25 383 ALA R C 1
ATOM 1642 O O . ALA A 1 213 ? 105.392 132.710 140.994 1.00 94.25 383 ALA R O 1
ATOM 1644 N N . ASP A 1 214 ? 107.394 131.714 140.735 1.00 93.12 384 ASP R N 1
ATOM 1645 C CA . ASP A 1 214 ? 107.728 131.865 142.148 1.00 93.12 384 ASP R CA 1
ATOM 1646 C C . ASP A 1 214 ? 107.883 133.335 142.521 1.00 93.12 384 ASP R C 1
ATOM 1647 O O . ASP A 1 214 ? 107.413 133.768 143.580 1.00 93.12 384 ASP R O 1
ATOM 1652 N N . LEU A 1 215 ? 108.542 134.117 141.661 1.00 92.44 385 LEU R N 1
ATOM 1653 C CA . LEU A 1 215 ? 108.674 135.549 141.912 1.00 92.44 385 LEU R CA 1
ATOM 1654 C C . LEU A 1 215 ? 107.318 136.240 141.957 1.00 92.44 385 LEU R C 1
ATOM 1655 O O . LEU A 1 215 ? 107.081 137.079 142.833 1.00 92.44 385 LEU R O 1
ATOM 1660 N N . GLU A 1 216 ? 106.418 135.900 141.033 1.00 95.12 386 GLU R N 1
ATOM 1661 C CA . GLU A 1 216 ? 105.077 136.471 141.020 1.00 95.12 386 GLU R CA 1
ATOM 1662 C C . GLU A 1 216 ? 104.271 136.073 142.249 1.00 95.12 386 GLU R C 1
ATOM 1663 O O . GLU A 1 216 ? 103.542 136.901 142.803 1.00 95.12 386 GLU R O 1
ATOM 1665 N N . ASP A 1 217 ? 104.394 134.820 142.694 1.00 95.50 387 ASP R N 1
ATOM 1666 C CA . ASP A 1 217 ? 103.697 134.394 143.903 1.00 95.50 387 ASP R CA 1
ATOM 1667 C C . ASP A 1 217 ? 104.222 135.131 145.129 1.00 95.50 387 ASP R C 1
ATOM 1668 O O . ASP A 1 217 ? 103.440 135.571 145.980 1.00 95.50 387 ASP R O 1
ATOM 1670 N N . ASN A 1 218 ? 105.546 135.276 145.236 1.00 94.75 388 ASN R N 1
ATOM 1671 C CA . ASN A 1 218 ? 106.115 136.029 146.348 1.00 94.75 388 ASN R CA 1
ATOM 1672 C C . ASN A 1 218 ? 105.683 137.489 146.313 1.00 94.75 388 ASN R C 1
ATOM 1673 O O . ASN A 1 218 ? 105.388 138.073 147.362 1.00 94.75 388 ASN R O 1
ATOM 1678 N N . TRP A 1 219 ? 105.626 138.088 145.121 1.00 95.00 389 TRP R N 1
ATOM 1679 C CA . TRP A 1 219 ? 105.171 139.469 145.005 1.00 95.00 389 TRP R CA 1
ATOM 1680 C C . TRP A 1 219 ? 103.706 139.602 145.403 1.00 95.00 389 TRP R C 1
ATOM 1681 O O . TRP A 1 219 ? 103.328 140.558 146.090 1.00 95.00 389 TRP R O 1
ATOM 1692 N N . GLU A 1 220 ? 102.869 138.648 144.988 1.00 96.25 390 GLU R N 1
ATOM 1693 C CA . GLU A 1 220 ? 101.455 138.688 145.344 1.00 96.25 390 GLU R CA 1
ATOM 1694 C C . GLU A 1 220 ? 101.266 138.529 146.847 1.00 96.25 390 GLU R C 1
ATOM 1695 O O . GLU A 1 220 ? 100.420 139.197 147.451 1.00 96.25 390 GLU R O 1
ATOM 1697 N N . THR A 1 221 ? 102.054 137.650 147.473 1.00 96.31 391 THR R N 1
ATOM 1698 C CA . THR A 1 221 ? 101.965 137.497 148.922 1.00 96.31 391 THR R CA 1
ATOM 1699 C C . THR A 1 221 ? 102.441 138.750 149.646 1.00 96.31 391 THR R C 1
ATOM 1700 O O . THR A 1 221 ? 101.828 139.163 150.638 1.00 96.31 391 THR R O 1
ATOM 1704 N N . LEU A 1 222 ? 103.522 139.371 149.166 1.00 94.88 392 LEU R N 1
ATOM 1705 C CA . LEU A 1 222 ? 104.009 140.598 149.787 1.00 94.88 392 LEU R CA 1
ATOM 1706 C C . LEU A 1 222 ? 103.000 141.730 149.637 1.00 94.88 392 LEU R C 1
ATOM 1707 O O . LEU A 1 222 ? 102.852 142.562 150.541 1.00 94.88 392 LEU R O 1
ATOM 1712 N N . ASN A 1 223 ? 102.293 141.777 148.508 1.00 95.44 393 ASN R N 1
ATOM 1713 C CA . ASN A 1 223 ? 101.256 142.781 148.301 1.00 95.44 393 ASN R CA 1
ATOM 1714 C C . ASN A 1 223 ? 100.031 142.525 149.171 1.00 95.44 393 ASN R C 1
ATOM 1715 O O . ASN A 1 223 ? 99.462 143.469 149.730 1.00 95.44 393 ASN R O 1
ATOM 1720 N N . ASP A 1 224 ? 99.619 141.261 149.306 1.00 96.56 394 ASP R N 1
ATOM 1721 C CA . ASP A 1 224 ? 98.490 140.936 150.172 1.00 96.56 394 ASP R CA 1
ATOM 1722 C C . ASP A 1 224 ? 98.807 141.242 151.630 1.00 96.56 394 ASP R C 1
ATOM 1723 O O . ASP A 1 224 ? 97.941 141.723 152.371 1.00 96.56 394 ASP R O 1
ATOM 1725 N N . ASN A 1 225 ? 100.042 140.971 152.063 1.00 96.94 395 ASN R N 1
ATOM 1726 C CA . ASN A 1 225 ? 100.443 141.324 153.419 1.00 96.94 395 ASN R CA 1
ATOM 1727 C C . ASN A 1 225 ? 100.546 142.831 153.616 1.00 96.94 395 ASN R C 1
ATOM 1728 O O . ASN A 1 225 ? 100.147 143.334 154.671 1.00 96.94 395 ASN R O 1
ATOM 1733 N N . LEU A 1 226 ? 101.061 143.562 152.625 1.00 95.44 396 LEU R N 1
ATOM 1734 C CA . LEU A 1 226 ? 101.140 145.014 152.740 1.00 95.44 396 LEU R CA 1
ATOM 1735 C C . LEU A 1 226 ? 99.758 145.656 152.754 1.00 95.44 396 LEU R C 1
ATOM 1736 O O . LEU A 1 226 ? 99.572 146.699 153.391 1.00 95.44 396 LEU R O 1
ATOM 1741 N N . LYS A 1 227 ? 98.786 145.053 152.065 1.00 95.50 397 LYS R N 1
ATOM 1742 C CA . LYS A 1 227 ? 97.421 145.570 152.109 1.00 95.50 397 LYS R CA 1
ATOM 1743 C C . LYS A 1 227 ? 96.842 145.474 153.515 1.00 95.50 397 LYS R C 1
ATOM 1744 O O . LYS A 1 227 ? 96.129 146.379 153.965 1.00 95.50 397 LYS R O 1
ATOM 1746 N N . VAL A 1 228 ? 97.135 144.382 154.225 1.00 96.31 398 VAL R N 1
ATOM 1747 C CA . VAL A 1 228 ? 96.672 144.247 155.603 1.00 96.31 398 VAL R CA 1
ATOM 1748 C C . VAL A 1 228 ? 97.468 145.165 156.521 1.00 96.31 398 VAL R C 1
ATOM 1749 O O . VAL A 1 228 ? 96.937 145.701 157.502 1.00 96.31 398 VAL R O 1
ATOM 1753 N N . ILE A 1 229 ? 98.755 145.358 156.221 1.00 96.06 399 ILE R N 1
ATOM 1754 C CA . ILE A 1 229 ? 99.578 146.271 157.012 1.00 96.06 399 ILE R CA 1
ATOM 1755 C C . ILE A 1 229 ? 99.034 147.691 156.925 1.00 96.06 399 ILE R C 1
ATOM 1756 O O . ILE A 1 229 ? 98.984 148.416 157.927 1.00 96.06 399 ILE R O 1
ATOM 1761 N N . GLU A 1 230 ? 98.613 148.110 155.728 1.00 93.94 400 GLU R N 1
ATOM 1762 C CA . GLU A 1 230 ? 98.048 149.446 155.567 1.00 93.94 400 GLU R CA 1
ATOM 1763 C C . GLU A 1 230 ? 96.759 149.599 156.364 1.00 93.94 400 GLU R C 1
ATOM 1764 O O . GLU A 1 230 ? 96.540 150.628 157.015 1.00 93.94 400 GLU R O 1
ATOM 1766 N N . LYS A 1 231 ? 95.892 148.588 156.324 1.00 94.62 401 LYS R N 1
ATOM 1767 C CA . LYS A 1 231 ? 94.668 148.583 157.127 1.00 94.62 401 LYS R CA 1
ATOM 1768 C C . LYS A 1 231 ? 94.956 147.905 158.468 1.00 94.62 401 LYS R C 1
ATOM 1769 O O . LYS A 1 231 ? 94.495 146.802 158.767 1.00 94.62 401 LYS R O 1
ATOM 1771 N N . ALA A 1 232 ? 95.749 148.602 159.279 1.00 95.12 402 ALA R N 1
ATOM 1772 C CA . ALA A 1 232 ? 96.179 148.057 160.560 1.00 95.12 402 ALA R CA 1
ATOM 1773 C C . ALA A 1 232 ? 94.996 147.890 161.505 1.00 95.12 402 ALA R C 1
ATOM 1774 O O . ALA A 1 232 ? 94.106 148.743 161.575 1.00 95.12 402 ALA R O 1
ATOM 1776 N N . ASP A 1 233 ? 94.992 146.777 162.232 1.00 94.25 403 ASP R N 1
ATOM 1777 C CA . ASP A 1 233 ? 93.947 146.485 163.202 1.00 94.25 403 ASP R CA 1
ATOM 1778 C C . ASP A 1 233 ? 94.408 146.864 164.603 1.00 94.25 403 ASP R C 1
ATOM 1779 O O . ASP A 1 233 ? 95.608 146.872 164.895 1.00 94.25 403 ASP R O 1
ATOM 1781 N N . ASN A 1 234 ? 93.444 147.172 165.469 1.00 95.25 404 ASN R N 1
ATOM 1782 C CA . ASN A 1 234 ? 93.739 147.571 166.840 1.00 95.25 404 ASN R CA 1
ATOM 1783 C C . ASN A 1 234 ? 94.122 146.371 167.700 1.00 95.25 404 ASN R C 1
ATOM 1784 O O . ASN A 1 234 ? 94.421 146.525 168.889 1.00 95.25 404 ASN R O 1
ATOM 1789 N N . ALA A 1 235 ? 94.117 145.175 167.112 1.00 95.00 405 ALA R N 1
ATOM 1790 C CA . ALA A 1 235 ? 94.454 143.947 167.819 1.00 95.00 405 ALA R CA 1
ATOM 1791 C C . ALA A 1 235 ? 95.907 143.533 167.614 1.00 95.00 405 ALA R C 1
ATOM 1792 O O . ALA A 1 235 ? 96.244 142.362 167.820 1.00 95.00 405 ALA R O 1
ATOM 1794 N N . ALA A 1 236 ? 96.769 144.471 167.211 1.00 95.75 406 ALA R N 1
ATOM 1795 C CA . ALA A 1 236 ? 98.197 144.212 167.012 1.00 95.75 406 ALA R CA 1
ATOM 1796 C C . ALA A 1 236 ? 98.428 143.074 166.019 1.00 95.75 406 ALA R C 1
ATOM 1797 O O . ALA A 1 236 ? 99.129 142.103 166.310 1.00 95.75 406 ALA R O 1
ATOM 1799 N N . GLN A 1 237 ? 97.831 143.195 164.835 1.00 96.25 407 GLN R N 1
ATOM 1800 C CA . GLN A 1 237 ? 97.974 142.188 163.790 1.00 96.25 407 GLN R CA 1
ATOM 1801 C C . GLN A 1 237 ? 99.137 142.468 162.847 1.00 96.25 407 GLN R C 1
ATOM 1802 O O . GLN A 1 237 ? 99.222 141.832 161.791 1.00 96.25 407 GLN R O 1
ATOM 1804 N N . VAL A 1 238 ? 100.027 143.399 163.198 1.00 96.56 408 VAL R N 1
ATOM 1805 C CA . VAL A 1 238 ? 101.142 143.736 162.317 1.00 96.56 408 VAL R CA 1
ATOM 1806 C C . VAL A 1 238 ? 102.140 142.587 162.250 1.00 96.56 408 VAL R C 1
ATOM 1807 O O . VAL A 1 238 ? 102.685 142.280 161.182 1.00 96.56 408 VAL R O 1
ATOM 1811 N N . LYS A 1 239 ? 102.392 141.931 163.385 1.00 96.88 409 LYS R N 1
ATOM 1812 C CA . LYS A 1 239 ? 103.384 140.861 163.418 1.00 96.88 409 LYS R CA 1
ATOM 1813 C C . LYS A 1 239 ? 102.927 139.652 162.610 1.00 96.88 409 LYS R C 1
ATOM 1814 O O . LYS A 1 239 ? 103.728 139.034 161.898 1.00 96.88 409 LYS R O 1
ATOM 1816 N N . ASP A 1 240 ? 101.642 139.301 162.707 1.00 97.31 410 ASP R N 1
ATOM 1817 C CA . ASP A 1 240 ? 101.133 138.147 161.973 1.00 97.31 410 ASP R CA 1
ATOM 1818 C C . ASP A 1 240 ? 101.197 138.368 160.467 1.00 97.31 410 ASP R C 1
ATOM 1819 O O . ASP A 1 240 ? 101.413 137.415 159.709 1.00 97.31 410 ASP R O 1
ATOM 1824 N N . ALA A 1 241 ? 101.021 139.611 160.015 1.00 97.56 411 ALA R N 1
ATOM 1825 C CA . ALA A 1 241 ? 101.110 139.905 158.590 1.00 97.56 411 ALA R CA 1
ATOM 1826 C C . ALA A 1 241 ? 102.561 139.995 158.132 1.00 97.56 411 ALA R C 1
ATOM 1827 O O . ALA A 1 241 ? 102.899 139.557 157.026 1.00 97.56 411 ALA R O 1
ATOM 1829 N N . LEU A 1 242 ? 103.434 140.558 158.970 1.00 97.50 412 LEU R N 1
ATOM 1830 C CA . LEU A 1 242 ? 104.842 140.687 158.617 1.00 97.50 412 LEU R CA 1
ATOM 1831 C C . LEU A 1 242 ? 105.587 139.359 158.655 1.00 97.50 412 LEU R C 1
ATOM 1832 O O . LEU A 1 242 ? 106.617 139.230 157.983 1.00 97.50 412 LEU R O 1
ATOM 1834 N N . THR A 1 243 ? 105.148 138.427 159.484 1.00 97.31 413 THR R N 1
ATOM 1835 C CA . THR A 1 243 ? 105.816 137.151 159.551 1.00 97.31 413 THR R CA 1
ATOM 1836 C C . THR A 1 243 ? 105.778 136.605 158.144 1.00 97.31 413 THR R C 1
ATOM 1837 O O . THR A 1 243 ? 106.800 136.171 157.602 1.00 97.31 413 THR R O 1
ATOM 1841 N N . LYS A 1 244 ? 104.603 136.650 157.533 1.00 97.81 414 LYS R N 1
ATOM 1842 C CA . LYS A 1 244 ? 104.461 136.176 156.167 1.00 97.81 414 LYS R CA 1
ATOM 1843 C C . LYS A 1 244 ? 105.286 137.023 155.208 1.00 97.81 414 LYS R C 1
ATOM 1844 O O . LYS A 1 244 ? 105.867 136.500 154.261 1.00 97.81 414 LYS R O 1
ATOM 1846 N N . MET A 1 245 ? 105.336 138.331 155.443 1.00 97.06 415 MET R N 1
ATOM 1847 C CA . MET A 1 245 ? 106.118 139.215 154.582 1.00 97.06 415 MET R CA 1
ATOM 1848 C C . MET A 1 245 ? 107.606 138.879 154.603 1.00 97.06 415 MET R C 1
ATOM 1849 O O . MET A 1 245 ? 108.258 138.900 153.562 1.00 97.06 415 MET R O 1
ATOM 1851 N N . ARG A 1 246 ? 108.147 138.562 155.774 1.00 96.81 416 ARG R N 1
ATOM 1852 C CA . ARG A 1 246 ? 109.548 138.175 155.859 1.00 96.81 416 ARG R CA 1
ATOM 1853 C C . ARG A 1 246 ? 109.788 136.913 155.076 1.00 96.81 416 ARG R C 1
ATOM 1854 O O . ARG A 1 246 ? 110.769 136.807 154.348 1.00 96.81 416 ARG R O 1
ATOM 1862 N N . ALA A 1 247 ? 108.883 135.955 155.206 1.00 96.62 417 ALA R N 1
ATOM 1863 C CA . ALA A 1 247 ? 109.047 134.695 154.511 1.00 96.62 417 ALA R CA 1
ATOM 1864 C C . ALA A 1 247 ? 109.024 134.926 153.015 1.00 96.62 417 ALA R C 1
ATOM 1865 O O . ALA A 1 247 ? 109.812 134.333 152.279 1.00 96.62 417 ALA R O 1
ATOM 1867 N N . ALA A 1 248 ? 108.127 135.792 152.560 1.00 95.12 418 ALA R N 1
ATOM 1868 C CA . ALA A 1 248 ? 108.018 136.073 151.137 1.00 95.12 418 ALA R CA 1
ATOM 1869 C C . ALA A 1 248 ? 109.286 136.704 150.605 1.00 95.12 418 ALA R C 1
ATOM 1870 O O . ALA A 1 248 ? 109.748 136.359 149.520 1.00 95.12 418 ALA R O 1
ATOM 1872 N N . ALA A 1 249 ? 109.856 137.625 151.367 1.00 93.69 419 ALA R N 1
ATOM 1873 C CA . ALA A 1 249 ? 111.041 138.322 150.903 1.00 93.69 419 ALA R CA 1
ATOM 1874 C C . ALA A 1 249 ? 112.207 137.371 150.793 1.00 93.69 419 ALA R C 1
ATOM 1875 O O . ALA A 1 249 ? 112.950 137.409 149.818 1.00 93.69 419 ALA R O 1
ATOM 1877 N N . LEU A 1 250 ? 112.368 136.511 151.785 1.00 93.94 420 LEU R N 1
ATOM 1878 C CA . LEU A 1 250 ? 113.493 135.581 151.808 1.00 93.94 420 LEU R CA 1
ATOM 1879 C C . LEU A 1 250 ? 113.408 134.582 150.660 1.00 93.94 420 LEU R C 1
ATOM 1880 O O . LEU A 1 250 ? 114.438 134.167 150.115 1.00 93.94 420 LEU R O 1
ATOM 1885 N N . ASP A 1 251 ? 112.192 134.182 150.282 1.00 93.00 421 ASP R N 1
ATOM 1886 C CA . ASP A 1 251 ? 112.039 133.245 149.173 1.00 93.00 421 ASP R CA 1
ATOM 1887 C C . ASP A 1 251 ? 112.330 133.918 147.838 1.00 93.00 421 ASP R C 1
ATOM 1888 O O . ASP A 1 251 ? 112.937 133.310 146.949 1.00 93.00 421 ASP R O 1
ATOM 1893 N N . ALA A 1 252 ? 111.908 135.175 147.679 1.00 90.06 422 ALA R N 1
ATOM 1894 C CA . ALA A 1 252 ? 112.152 135.879 146.425 1.00 90.06 422 ALA R CA 1
ATOM 1895 C C . ALA A 1 252 ? 113.595 136.354 146.312 1.00 90.06 422 ALA R C 1
ATOM 1896 O O . ALA A 1 252 ? 114.078 136.600 145.200 1.00 90.06 422 ALA R O 1
ATOM 1898 N N . GLN A 1 253 ? 114.296 136.491 147.440 1.00 89.19 423 GLN R N 1
ATOM 1899 C CA . GLN A 1 253 ? 115.687 136.931 147.395 1.00 89.19 423 GLN R CA 1
ATOM 1900 C C . GLN A 1 253 ? 116.595 135.847 146.827 1.00 89.19 423 GLN R C 1
ATOM 1901 O O . GLN A 1 253 ? 117.565 136.148 146.121 1.00 89.19 423 GLN R O 1
ATOM 1907 N N . LYS A 1 254 ? 116.295 134.583 147.116 1.00 87.38 424 LYS R N 1
ATOM 1908 C CA . LYS A 1 254 ? 117.120 133.466 146.676 1.00 87.38 424 LYS R CA 1
ATOM 1909 C C . LYS A 1 254 ? 116.870 133.070 145.227 1.00 87.38 424 LYS R C 1
ATOM 1910 O O . LYS A 1 254 ? 117.491 132.117 144.745 1.00 87.38 424 LYS R O 1
ATOM 1912 N N . ALA A 1 255 ? 115.980 133.771 144.522 1.00 81.31 425 ALA R N 1
ATOM 1913 C CA . ALA A 1 255 ? 115.681 133.466 143.123 1.00 81.31 425 ALA R CA 1
ATOM 1914 C C . ALA A 1 255 ? 116.674 134.214 142.238 1.00 81.31 425 ALA R C 1
ATOM 1915 O O . ALA A 1 255 ? 116.427 135.323 141.755 1.00 81.31 425 ALA R O 1
ATOM 1917 N N . THR A 1 256 ? 117.828 133.584 142.024 1.00 78.50 426 THR R N 1
ATOM 1918 C CA . THR A 1 256 ? 118.871 134.183 141.203 1.00 78.50 426 THR R CA 1
ATOM 1919 C C . THR A 1 256 ? 118.494 134.098 139.724 1.00 78.50 426 THR R C 1
ATOM 1920 O O . THR A 1 256 ? 118.179 133.015 139.224 1.00 78.50 426 THR R O 1
ATOM 1924 N N . PRO A 1 257 ? 118.510 135.230 139.002 1.00 73.19 427 PRO R N 1
ATOM 1925 C CA . PRO A 1 257 ? 118.198 135.278 137.569 1.00 73.19 427 PRO R CA 1
ATOM 1926 C C . PRO A 1 257 ? 119.141 134.420 136.729 1.00 73.19 427 PRO R C 1
ATOM 1927 O O . PRO A 1 257 ? 120.296 134.246 137.118 1.00 73.19 427 PRO R O 1
ATOM 1931 N N . SER A 1 267 ? 128.623 139.616 140.415 1.00 85.44 437 SER R N 1
ATOM 1932 C CA . SER A 1 267 ? 128.284 140.599 139.392 1.00 85.44 437 SER R CA 1
ATOM 1933 C C . SER A 1 267 ? 127.542 141.785 139.999 1.00 85.44 437 SER R C 1
ATOM 1934 O O . SER A 1 267 ? 126.757 141.617 140.933 1.00 85.44 437 SER R O 1
ATOM 1937 N N . PRO A 1 268 ? 127.798 142.986 139.472 1.00 85.94 438 PRO R N 1
ATOM 1938 C CA . PRO A 1 268 ? 127.099 144.172 140.001 1.00 85.94 438 PRO R CA 1
ATOM 1939 C C . PRO A 1 268 ? 125.590 144.103 139.839 1.00 85.94 438 PRO R C 1
ATOM 1940 O O . PRO A 1 268 ? 124.851 144.611 140.693 1.00 85.94 438 PRO R O 1
ATOM 1944 N N . GLU A 1 269 ? 125.107 143.487 138.756 1.00 83.50 439 GLU R N 1
ATOM 1945 C CA . GLU A 1 269 ? 123.667 143.383 138.550 1.00 83.50 439 GLU R CA 1
ATOM 1946 C C . GLU A 1 269 ? 123.011 142.493 139.598 1.00 83.50 439 GLU R C 1
ATOM 1947 O O . GLU A 1 269 ? 121.877 142.760 140.012 1.00 83.50 439 GLU R O 1
ATOM 1953 N N . MET A 1 270 ? 123.701 141.439 140.040 1.00 83.38 440 MET R N 1
ATOM 1954 C CA . MET A 1 270 ? 123.157 140.601 141.102 1.00 83.38 440 MET R CA 1
ATOM 1955 C C . MET A 1 270 ? 123.211 141.308 142.450 1.00 83.38 440 MET R C 1
ATOM 1956 O O . MET A 1 270 ? 122.325 141.110 143.290 1.00 83.38 440 MET R O 1
ATOM 1961 N N . LYS A 1 271 ? 124.233 142.139 142.670 1.00 85.50 441 LYS R N 1
ATOM 1962 C CA . LYS A 1 271 ? 124.310 142.900 143.912 1.00 85.50 441 LYS R CA 1
ATOM 1963 C C . LYS A 1 271 ? 123.223 143.964 143.986 1.00 85.50 441 LYS R C 1
ATOM 1964 O O . LYS A 1 271 ? 122.653 144.186 145.059 1.00 85.50 441 LYS R O 1
ATOM 1970 N N . ASP A 1 272 ? 122.875 144.559 142.852 1.00 84.62 442 ASP R N 1
ATOM 1971 C CA . ASP A 1 272 ? 121.772 145.513 142.842 1.00 84.62 442 ASP R CA 1
ATOM 1972 C C . ASP A 1 272 ? 120.529 144.813 143.366 1.00 84.62 442 ASP R C 1
ATOM 1973 O O . ASP A 1 272 ? 119.846 145.328 144.251 1.00 84.62 442 ASP R O 1
ATOM 1978 N N . PHE A 1 273 ? 120.232 143.639 142.818 1.00 81.62 443 PHE R N 1
ATOM 1979 C CA . PHE A 1 273 ? 119.063 142.884 143.259 1.00 81.62 443 PHE R CA 1
ATOM 1980 C C . PHE A 1 273 ? 119.149 142.442 144.715 1.00 81.62 443 PHE R C 1
ATOM 1981 O O . PHE A 1 273 ? 118.207 142.632 145.489 1.00 81.62 443 PHE R O 1
ATOM 1989 N N . ARG A 1 274 ? 120.292 141.888 145.103 1.00 86.94 444 ARG R N 1
ATOM 1990 C CA . ARG A 1 274 ? 120.450 141.405 146.467 1.00 86.94 444 ARG R CA 1
ATOM 1991 C C . ARG A 1 274 ? 120.419 142.514 147.496 1.00 86.94 444 ARG R C 1
ATOM 1992 O O . ARG A 1 274 ? 119.782 142.379 148.535 1.00 86.94 444 ARG R O 1
ATOM 2000 N N . HIS A 1 275 ? 121.101 143.614 147.206 1.00 88.56 445 HIS R N 1
ATOM 2001 C CA . HIS A 1 275 ? 121.157 144.714 148.156 1.00 88.56 445 HIS R CA 1
ATOM 2002 C C . HIS A 1 275 ? 119.774 145.299 148.366 1.00 88.56 445 HIS R C 1
ATOM 2003 O O . HIS A 1 275 ? 119.402 145.632 149.485 1.00 88.56 445 HIS R O 1
ATOM 2010 N N . GLY A 1 276 ? 119.006 145.415 147.289 1.00 86.75 446 GLY R N 1
ATOM 2011 C CA . GLY A 1 276 ? 117.683 145.985 147.402 1.00 86.75 446 GLY R CA 1
ATOM 2012 C C . GLY A 1 276 ? 116.842 145.117 148.301 1.00 86.75 446 GLY R C 1
ATOM 2013 O O . GLY A 1 276 ? 116.110 145.623 149.149 1.00 86.75 446 GLY R O 1
ATOM 2014 N N . PHE A 1 277 ? 116.948 143.804 148.133 1.00 90.50 447 PHE R N 1
ATOM 2015 C CA . PHE A 1 277 ? 116.222 142.896 149.014 1.00 90.50 447 PHE R CA 1
ATOM 2016 C C . PHE A 1 277 ? 116.683 142.970 150.462 1.00 90.50 447 PHE R C 1
ATOM 2017 O O . PHE A 1 277 ? 115.868 142.916 151.373 1.00 90.50 447 PHE R O 1
ATOM 2025 N N . ASP A 1 278 ? 117.984 143.099 150.675 1.00 92.62 448 ASP R N 1
ATOM 2026 C CA . ASP A 1 278 ? 118.499 143.193 152.026 1.00 92.62 448 ASP R CA 1
ATOM 2027 C C . ASP A 1 278 ? 117.940 144.424 152.702 1.00 92.62 448 ASP R C 1
ATOM 2028 O O . ASP A 1 278 ? 117.562 144.378 153.869 1.00 92.62 448 ASP R O 1
ATOM 2033 N N . ILE A 1 279 ? 117.879 145.528 151.972 1.00 93.06 449 ILE R N 1
ATOM 2034 C CA . ILE A 1 279 ? 117.331 146.749 152.531 1.00 93.06 449 ILE R CA 1
ATOM 2035 C C . ILE A 1 279 ? 115.881 146.492 152.883 1.00 93.06 449 ILE R C 1
ATOM 2036 O O . ILE A 1 279 ? 115.440 146.819 153.981 1.00 93.06 449 ILE R O 1
ATOM 2041 N N . LEU A 1 280 ? 115.143 145.885 151.963 1.00 93.56 450 LEU R N 1
ATOM 2042 C CA . LEU A 1 280 ? 113.719 145.649 152.192 1.00 93.56 450 LEU R CA 1
ATOM 2043 C C . LEU A 1 280 ? 113.497 144.799 153.439 1.00 93.56 450 LEU R C 1
ATOM 2044 O O . LEU A 1 280 ? 112.616 145.090 154.262 1.00 93.56 450 LEU R O 1
ATOM 2049 N N . VAL A 1 281 ? 114.289 143.735 153.592 1.00 95.44 451 VAL R N 1
ATOM 2050 C CA . VAL A 1 281 ? 114.154 142.861 154.753 1.00 95.44 451 VAL R CA 1
ATOM 2051 C C . VAL A 1 281 ? 114.499 143.614 156.030 1.00 95.44 451 VAL R C 1
ATOM 2052 O O . VAL A 1 281 ? 113.851 143.434 157.064 1.00 95.44 451 VAL R O 1
ATOM 2056 N N . GLY A 1 282 ? 115.509 144.485 155.976 1.00 96.00 452 GLY R N 1
ATOM 2057 C CA . GLY A 1 282 ? 115.846 145.281 157.147 1.00 96.00 452 GLY R CA 1
ATOM 2058 C C . GLY A 1 282 ? 114.760 146.277 157.506 1.00 96.00 452 GLY R C 1
ATOM 2059 O O . GLY A 1 282 ? 114.493 146.524 158.687 1.00 96.00 452 GLY R O 1
ATOM 2060 N N . GLN A 1 283 ? 114.117 146.862 156.492 1.00 96.19 453 GLN R N 1
ATOM 2061 C CA . GLN A 1 283 ? 112.983 147.742 156.747 1.00 96.19 453 GLN R CA 1
ATOM 2062 C C . GLN A 1 283 ? 111.837 146.992 157.413 1.00 96.19 453 GLN R C 1
ATOM 2063 O O . GLN A 1 283 ? 111.259 147.485 158.389 1.00 96.19 453 GLN R O 1
ATOM 2069 N N . ILE A 1 284 ? 111.507 145.800 156.912 1.00 96.44 454 ILE R N 1
ATOM 2070 C CA . ILE A 1 284 ? 110.468 145.001 157.557 1.00 96.44 454 ILE R CA 1
ATOM 2071 C C . ILE A 1 284 ? 110.895 144.598 158.966 1.00 96.44 454 ILE R C 1
ATOM 2072 O O . ILE A 1 284 ? 110.067 144.541 159.885 1.00 96.44 454 ILE R O 1
ATOM 2077 N N . ASP A 1 285 ? 112.190 144.343 159.168 1.00 97.38 455 ASP R N 1
ATOM 2078 C CA . ASP A 1 285 ? 112.681 143.936 160.480 1.00 97.38 455 ASP R CA 1
ATOM 2079 C C . ASP A 1 285 ? 112.539 145.061 161.495 1.00 97.38 455 ASP R C 1
ATOM 2080 O O . ASP A 1 285 ? 112.142 144.825 162.638 1.00 97.38 455 ASP R O 1
ATOM 2085 N N . ASP A 1 286 ? 112.845 146.294 161.102 1.00 96.88 456 ASP R N 1
ATOM 2086 C CA . ASP A 1 286 ? 112.662 147.408 162.030 1.00 96.88 456 ASP R CA 1
ATOM 2087 C C . ASP A 1 286 ? 111.194 147.751 162.237 1.00 96.88 456 ASP R C 1
ATOM 2088 O O . ASP A 1 286 ? 110.806 148.186 163.319 1.00 96.88 456 ASP R O 1
ATOM 2093 N N . ALA A 1 287 ? 110.375 147.564 161.208 1.00 96.62 457 ALA R N 1
ATOM 2094 C CA . ALA A 1 287 ? 108.945 147.802 161.358 1.00 96.62 457 ALA R CA 1
ATOM 2095 C C . ALA A 1 287 ? 108.387 146.821 162.365 1.00 96.62 457 ALA R C 1
ATOM 2096 O O . ALA A 1 287 ? 107.561 147.181 163.204 1.00 96.62 457 ALA R O 1
ATOM 2098 N N . LEU A 1 288 ? 108.841 145.577 162.289 1.00 96.94 458 LEU R N 1
ATOM 2099 C CA . LEU A 1 288 ? 108.375 144.552 163.212 1.00 96.94 458 LEU R CA 1
ATOM 2100 C C . LEU A 1 288 ? 108.763 144.873 164.643 1.00 96.94 458 LEU R C 1
ATOM 2101 O O . LEU A 1 288 ? 107.977 144.648 165.557 1.00 96.94 458 LEU R O 1
ATOM 2106 N N . LYS A 1 289 ? 109.970 145.389 164.841 1.00 96.81 459 LYS R N 1
ATOM 2107 C CA . LYS A 1 289 ? 110.455 145.670 166.191 1.00 96.81 459 LYS R CA 1
ATOM 2108 C C . LYS A 1 289 ? 109.429 146.235 167.165 1.00 96.81 459 LYS R C 1
ATOM 2109 O O . LYS A 1 289 ? 109.355 145.773 168.298 1.00 96.81 459 LYS R O 1
ATOM 2115 N N . LEU A 1 290 ? 108.642 147.223 166.750 1.00 96.75 460 LEU R N 1
ATOM 2116 C CA . LEU A 1 290 ? 107.717 147.844 167.684 1.00 96.75 460 LEU R CA 1
ATOM 2117 C C . LEU A 1 290 ? 106.699 146.831 168.187 1.00 96.75 460 LEU R C 1
ATOM 2118 O O . LEU A 1 290 ? 106.441 146.754 169.389 1.00 96.75 460 LEU R O 1
ATOM 2123 N N . ALA A 1 291 ? 106.119 146.050 167.280 1.00 95.25 461 ALA R N 1
ATOM 2124 C CA . ALA A 1 291 ? 105.190 144.997 167.691 1.00 95.25 461 ALA R CA 1
ATOM 2125 C C . ALA A 1 291 ? 105.876 143.863 168.446 1.00 95.25 461 ALA R C 1
ATOM 2126 O O . ALA A 1 291 ? 105.354 143.379 169.449 1.00 95.25 461 ALA R O 1
ATOM 2128 N N . ASN A 1 292 ? 107.044 143.440 167.968 1.00 95.56 462 ASN R N 1
ATOM 2129 C CA . ASN A 1 292 ? 107.767 142.325 168.592 1.00 95.56 462 ASN R CA 1
ATOM 2130 C C . ASN A 1 292 ? 108.211 142.646 170.012 1.00 95.56 462 ASN R C 1
ATOM 2131 O O . ASN A 1 292 ? 108.158 141.785 170.891 1.00 95.56 462 ASN R O 1
ATOM 2133 N N . GLU A 1 293 ? 108.645 143.880 170.239 1.00 96.00 463 GLU R N 1
ATOM 2134 C CA . GLU A 1 293 ? 109.066 144.297 171.571 1.00 96.00 463 GLU R CA 1
ATOM 2135 C C . GLU A 1 293 ? 107.905 144.218 172.534 1.00 96.00 463 GLU R C 1
ATOM 2136 O O . GLU A 1 293 ? 108.091 143.896 173.707 1.00 96.00 463 GLU R O 1
ATOM 2138 N N . GLY A 1 294 ? 106.701 144.515 172.056 1.00 92.94 464 GLY R N 1
ATOM 2139 C CA . GLY A 1 294 ? 105.561 144.561 172.951 1.00 92.94 464 GLY R CA 1
ATOM 2140 C C . GLY A 1 294 ? 105.401 145.996 173.381 1.00 92.94 464 GLY R C 1
ATOM 2141 O O . GLY A 1 294 ? 104.616 146.301 174.279 1.00 92.94 464 GLY R O 1
ATOM 2142 N N . LYS A 1 295 ? 106.151 146.887 172.740 1.00 95.00 465 LYS R N 1
ATOM 2143 C CA . LYS A 1 295 ? 106.053 148.304 173.054 1.00 95.00 465 LYS R CA 1
ATOM 2144 C C . LYS A 1 295 ? 104.654 148.787 172.730 1.00 95.00 465 LYS R C 1
ATOM 2145 O O . LYS A 1 295 ? 104.056 148.350 171.745 1.00 95.00 465 LYS R O 1
ATOM 2147 N N . VAL A 1 296 ? 104.131 149.700 173.539 1.00 94.12 466 VAL R N 1
ATOM 2148 C CA . VAL A 1 296 ? 102.761 150.165 173.346 1.00 94.12 466 VAL R CA 1
ATOM 2149 C C . VAL A 1 296 ? 102.571 150.826 171.988 1.00 94.12 466 VAL R C 1
ATOM 2150 O O . VAL A 1 296 ? 101.537 150.644 171.346 1.00 94.12 466 VAL R O 1
ATOM 2152 N N . LYS A 1 297 ? 103.561 151.592 171.546 1.00 94.44 467 LYS R N 1
ATOM 2153 C CA . LYS A 1 297 ? 103.430 152.291 170.278 1.00 94.44 467 LYS R CA 1
ATOM 2154 C C . LYS A 1 297 ? 103.986 151.485 169.120 1.00 94.44 467 LYS R C 1
ATOM 2155 O O . LYS A 1 297 ? 105.161 151.121 169.119 1.00 94.44 467 LYS R O 1
ATOM 2157 N N . GLU A 1 298 ? 103.145 151.204 168.131 1.00 95.69 468 GLU R N 1
ATOM 2158 C CA . GLU A 1 298 ? 103.598 150.491 166.941 1.00 95.69 468 GLU R CA 1
ATOM 2159 C C . GLU A 1 298 ? 103.859 151.505 165.848 1.00 95.69 468 GLU R C 1
ATOM 2160 O O . GLU A 1 298 ? 104.112 151.122 164.705 1.00 95.69 468 GLU R O 1
ATOM 2162 N N . ALA A 1 299 ? 103.757 152.793 166.184 1.00 95.75 469 ALA R N 1
ATOM 2163 C CA . ALA A 1 299 ? 103.965 153.869 165.211 1.00 95.75 469 ALA R CA 1
ATOM 2164 C C . ALA A 1 299 ? 103.020 153.735 164.037 1.00 95.75 469 ALA R C 1
ATOM 2165 O O . ALA A 1 299 ? 103.412 153.993 162.900 1.00 95.75 469 ALA R O 1
ATOM 2167 N N . GLN A 1 300 ? 101.775 153.364 164.331 1.00 95.25 470 GLN R N 1
ATOM 2168 C CA . GLN A 1 300 ? 100.757 153.223 163.293 1.00 95.25 470 GLN R CA 1
ATOM 2169 C C . GLN A 1 300 ? 101.205 152.358 162.134 1.00 95.25 470 GLN R C 1
ATOM 2170 O O . GLN A 1 300 ? 101.005 152.737 160.980 1.00 95.25 470 GLN R O 1
ATOM 2172 N N . ALA A 1 301 ? 101.816 151.212 162.432 1.00 95.12 471 ALA R N 1
ATOM 2173 C CA . ALA A 1 301 ? 102.204 150.289 161.372 1.00 95.12 471 ALA R CA 1
ATOM 2174 C C . ALA A 1 301 ? 102.988 151.004 160.299 1.00 95.12 471 ALA R C 1
ATOM 2175 O O . ALA A 1 301 ? 102.608 150.961 159.130 1.00 95.12 471 ALA R O 1
ATOM 2177 N N . ALA A 1 302 ? 104.075 151.669 160.674 1.00 94.88 472 ALA R N 1
ATOM 2178 C CA . ALA A 1 302 ? 104.803 152.468 159.697 1.00 94.88 472 ALA R CA 1
ATOM 2179 C C . ALA A 1 302 ? 105.682 151.601 158.833 1.00 94.88 472 ALA R C 1
ATOM 2180 O O . ALA A 1 302 ? 106.894 151.543 159.023 1.00 94.88 472 ALA R O 1
ATOM 2182 N N . ALA A 1 303 ? 105.066 150.915 157.880 1.00 94.44 473 ALA R N 1
ATOM 2183 C CA . ALA A 1 303 ? 105.811 150.092 156.953 1.00 94.44 473 ALA R CA 1
ATOM 2184 C C . ALA A 1 303 ? 105.349 150.546 155.587 1.00 94.44 473 ALA R C 1
ATOM 2185 O O . ALA A 1 303 ? 105.382 149.785 154.628 1.00 94.44 473 ALA R O 1
ATOM 2187 N N . GLU A 1 304 ? 104.882 151.788 155.501 1.00 92.75 474 GLU R N 1
ATOM 2188 C CA . GLU A 1 304 ? 104.470 152.328 154.212 1.00 92.75 474 GLU R CA 1
ATOM 2189 C C . GLU A 1 304 ? 105.677 152.531 153.312 1.00 92.75 474 GLU R C 1
ATOM 2190 O O . GLU A 1 304 ? 105.574 152.370 152.103 1.00 92.75 474 GLU R O 1
ATOM 2196 N N . GLN A 1 305 ? 106.817 152.880 153.892 1.00 92.94 475 GLN R N 1
ATOM 2197 C CA . GLN A 1 305 ? 108.029 153.137 153.122 1.00 92.94 475 GLN R CA 1
ATOM 2198 C C . GLN A 1 305 ? 108.403 151.966 152.222 1.00 92.94 475 GLN R C 1
ATOM 2199 O O . GLN A 1 305 ? 109.193 152.146 151.288 1.00 92.94 475 GLN R O 1
ATOM 2205 N N . LEU A 1 306 ? 107.858 150.774 152.483 1.00 94.19 476 LEU R N 1
ATOM 2206 C CA . LEU A 1 306 ? 108.081 149.648 151.583 1.00 94.19 476 LEU R CA 1
ATOM 2207 C C . LEU A 1 306 ? 107.578 149.955 150.179 1.00 94.19 476 LEU R C 1
ATOM 2208 O O . LEU A 1 306 ? 108.152 149.473 149.195 1.00 94.19 476 LEU R O 1
ATOM 2213 N N . LYS A 1 307 ? 106.514 150.757 150.067 1.00 93.44 477 LYS R N 1
ATOM 2214 C CA . LYS A 1 307 ? 106.032 151.172 148.754 1.00 93.44 477 LYS R CA 1
ATOM 2215 C C . LYS A 1 307 ? 107.092 151.958 147.995 1.00 93.44 477 LYS R C 1
ATOM 2216 O O . LYS A 1 307 ? 107.128 151.918 146.759 1.00 93.44 477 LYS R O 1
ATOM 2222 N N . THR A 1 308 ? 107.958 152.679 148.711 1.00 93.12 478 THR R N 1
ATOM 2223 C CA . THR A 1 308 ? 109.059 153.370 148.053 1.00 93.12 478 THR R CA 1
ATOM 2224 C C . THR A 1 308 ? 110.098 152.384 147.533 1.00 93.12 478 THR R C 1
ATOM 2225 O O . THR A 1 308 ? 110.763 152.657 146.528 1.00 93.12 478 THR R O 1
ATOM 2229 N N . THR A 1 309 ? 110.240 151.235 148.192 1.00 92.12 479 THR R N 1
ATOM 2230 C CA . THR A 1 309 ? 111.178 150.208 147.757 1.00 92.12 479 THR R CA 1
ATOM 2231 C C . THR A 1 309 ? 110.537 149.198 146.815 1.00 92.12 479 THR R C 1
ATOM 2232 O O . THR A 1 309 ? 111.231 148.616 145.973 1.00 92.12 479 THR R O 1
ATOM 2236 N N . ARG A 1 310 ? 109.223 148.991 146.928 1.00 92.31 480 ARG R N 1
ATOM 2237 C CA . ARG A 1 310 ? 108.552 147.990 146.105 1.00 92.31 480 ARG R CA 1
ATOM 2238 C C . ARG A 1 310 ? 108.505 148.406 144.639 1.00 92.31 480 ARG R C 1
ATOM 2239 O O . ARG A 1 310 ? 108.687 147.570 143.746 1.00 92.31 480 ARG R O 1
ATOM 2247 N N . ASN A 1 311 ? 108.269 149.688 144.370 1.00 92.44 481 ASN R N 1
ATOM 2248 C CA . ASN A 1 311 ? 108.078 150.172 143.010 1.00 92.44 481 ASN R CA 1
ATOM 2249 C C . ASN A 1 311 ? 109.319 150.828 142.419 1.00 92.44 481 ASN R C 1
ATOM 2250 O O . ASN A 1 311 ? 109.258 151.326 141.290 1.00 92.44 481 ASN R O 1
ATOM 2255 N N . ALA A 1 312 ? 110.437 150.845 143.141 1.00 90.44 482 ALA R N 1
ATOM 2256 C CA . ALA A 1 312 ? 111.652 151.488 142.654 1.00 90.44 482 ALA R CA 1
ATOM 2257 C C . ALA A 1 312 ? 112.807 150.517 142.471 1.00 90.44 482 ALA R C 1
ATOM 2258 O O . ALA A 1 312 ? 113.412 150.480 141.393 1.00 90.44 482 ALA R O 1
ATOM 2260 N N . TYR A 1 313 ? 113.133 149.725 143.492 1.00 85.88 483 TYR R N 1
ATOM 2261 C CA . TYR A 1 313 ? 114.301 148.851 143.439 1.00 85.88 483 TYR R CA 1
ATOM 2262 C C . TYR A 1 313 ? 113.964 147.480 142.857 1.00 85.88 483 TYR R C 1
ATOM 2263 O O . TYR A 1 313 ? 114.564 147.056 141.864 1.00 85.88 483 TYR R O 1
ATOM 2272 N N . ILE A 1 314 ? 113.004 146.775 143.467 1.00 88.44 484 ILE R N 1
ATOM 2273 C CA . ILE A 1 314 ? 112.670 145.420 143.042 1.00 88.44 484 ILE R CA 1
ATOM 2274 C C . ILE A 1 314 ? 111.732 145.391 141.843 1.00 88.44 484 ILE R C 1
ATOM 2275 O O . ILE A 1 314 ? 111.431 144.305 141.330 1.00 88.44 484 ILE R O 1
ATOM 2280 N N . GLN A 1 315 ? 111.258 146.550 141.379 1.00 92.06 485 GLN R N 1
ATOM 2281 C CA . GLN A 1 315 ? 110.413 146.591 140.191 1.00 92.06 485 GLN R CA 1
ATOM 2282 C C . GLN A 1 315 ? 111.205 146.338 138.914 1.00 92.06 485 GLN R C 1
ATOM 2283 O O . GLN A 1 315 ? 110.648 145.797 137.951 1.00 92.06 485 GLN R O 1
ATOM 2289 N N . LYS A 1 316 ? 112.487 146.711 138.893 1.00 89.56 486 LYS R N 1
ATOM 2290 C CA . LYS A 1 316 ? 113.305 146.547 137.696 1.00 89.56 486 LYS R CA 1
ATOM 2291 C C . LYS A 1 316 ? 113.376 145.084 137.275 1.00 89.56 486 LYS R C 1
ATOM 2292 O O . LYS A 1 316 ? 113.090 144.739 136.123 1.00 89.56 486 LYS R O 1
ATOM 2298 N N . TYR A 1 317 ? 113.753 144.203 138.204 1.00 86.50 487 TYR R N 1
ATOM 2299 C CA . TYR A 1 317 ? 113.820 142.783 137.886 1.00 86.50 487 TYR R CA 1
ATOM 2300 C C . TYR A 1 317 ? 112.445 142.178 137.638 1.00 86.50 487 TYR R C 1
ATOM 2301 O O . TYR A 1 317 ? 112.325 141.278 136.801 1.00 86.50 487 TYR R O 1
ATOM 2310 N N . LEU A 1 318 ? 111.409 142.660 138.329 1.00 91.88 488 LEU R N 1
ATOM 2311 C CA . LEU A 1 318 ? 110.064 142.147 138.090 1.00 91.88 488 LEU R CA 1
ATOM 2312 C C . LEU A 1 318 ? 109.607 142.438 136.666 1.00 91.88 488 LEU R C 1
ATOM 2313 O O . LEU A 1 318 ? 108.931 141.609 136.043 1.00 91.88 488 LEU R O 1
ATOM 2318 N N . GLU A 1 319 ? 110.046 143.550 136.094 1.00 92.50 489 GLU R N 1
ATOM 2319 C CA . GLU A 1 319 ? 109.714 143.817 134.696 1.00 92.50 489 GLU R CA 1
ATOM 2320 C C . GLU A 1 319 ? 110.723 143.162 133.765 1.00 92.50 489 GLU R C 1
ATOM 2321 O O . GLU A 1 319 ? 110.348 142.603 132.737 1.00 92.50 489 GLU R O 1
ATOM 2327 N N . ARG A 1 320 ? 112.002 143.226 134.118 1.00 90.00 490 ARG R N 1
ATOM 2328 C CA . ARG A 1 320 ? 113.038 142.664 133.257 1.00 90.00 490 ARG R CA 1
ATOM 2329 C C . ARG A 1 320 ? 112.944 141.154 133.071 1.00 90.00 490 ARG R C 1
ATOM 2330 O O . ARG A 1 320 ? 113.111 140.652 131.962 1.00 90.00 490 ARG R O 1
ATOM 2332 N N . ALA A 1 321 ? 112.707 140.418 134.147 1.00 90.19 491 ALA R N 1
ATOM 2333 C CA . ALA A 1 321 ? 112.662 138.967 134.042 1.00 90.19 491 ALA R CA 1
ATOM 2334 C C . ALA A 1 321 ? 111.457 138.556 133.223 1.00 90.19 491 ALA R C 1
ATOM 2335 O O . ALA A 1 321 ? 111.492 137.554 132.511 1.00 90.19 491 ALA R O 1
ATOM 2337 N N . ARG A 1 322 ? 110.382 139.324 133.331 1.00 93.38 492 ARG R N 1
ATOM 2338 C CA . ARG A 1 322 ? 109.177 139.003 132.591 1.00 93.38 492 ARG R CA 1
ATOM 2339 C C . ARG A 1 322 ? 109.452 139.093 131.104 1.00 93.38 492 ARG R C 1
ATOM 2340 O O . ARG A 1 322 ? 109.045 138.223 130.337 1.00 93.38 492 ARG R O 1
ATOM 2348 N N . SER A 1 323 ? 110.176 140.125 130.695 1.00 93.19 493 SER R N 1
ATOM 2349 C CA . SER A 1 323 ? 110.519 140.283 129.288 1.00 93.19 493 SER R CA 1
ATOM 2350 C C . SER A 1 323 ? 111.396 139.132 128.821 1.00 93.19 493 SER R C 1
ATOM 2351 O O . SER A 1 323 ? 111.280 138.682 127.686 1.00 93.19 493 SER R O 1
ATOM 2354 N N . THR A 1 324 ? 112.294 138.672 129.685 1.00 89.88 494 THR R N 1
ATOM 2355 C CA . THR A 1 324 ? 113.171 137.563 129.333 1.00 89.88 494 THR R CA 1
ATOM 2356 C C . THR A 1 324 ? 112.355 136.307 129.046 1.00 89.88 494 THR R C 1
ATOM 2357 O O . THR A 1 324 ? 112.662 135.568 128.113 1.00 89.88 494 THR R O 1
ATOM 2361 N N . LEU A 1 325 ? 111.304 136.066 129.824 1.00 91.62 495 LEU R N 1
ATOM 2362 C CA . LEU A 1 325 ? 110.450 134.918 129.552 1.00 91.62 495 LEU R CA 1
ATOM 2363 C C . LEU A 1 325 ? 109.813 135.065 128.181 1.00 91.62 495 LEU R C 1
ATOM 2364 O O . LEU A 1 325 ? 109.721 134.098 127.425 1.00 91.62 495 LEU R O 1
ATOM 2369 N N . GLN A 1 326 ? 109.385 136.278 127.847 1.00 93.19 496 GLN R N 1
ATOM 2370 C CA . GLN A 1 326 ? 108.777 136.511 126.543 1.00 93.19 496 GLN R CA 1
ATOM 2371 C C . GLN A 1 326 ? 109.771 136.225 125.435 1.00 93.19 496 GLN R C 1
ATOM 2372 O O . GLN A 1 326 ? 109.412 135.645 124.415 1.00 93.19 496 GLN R O 1
ATOM 2378 N N . ARG A 1 327 ? 111.023 136.615 125.633 1.00 91.19 497 ARG R N 1
ATOM 2379 C CA . ARG A 1 327 ? 112.047 136.339 124.638 1.00 91.19 497 ARG R CA 1
ATOM 2380 C C . ARG A 1 327 ? 112.236 134.838 124.446 1.00 91.19 497 ARG R C 1
ATOM 2381 O O . ARG A 1 327 ? 112.391 134.373 123.318 1.00 91.19 497 ARG R O 1
ATOM 2383 N N . GLU A 1 328 ? 112.215 134.078 125.537 1.00 89.56 498 GLU R N 1
ATOM 2384 C CA . GLU A 1 328 ? 112.365 132.631 125.441 1.00 89.56 498 GLU R CA 1
ATOM 2385 C C . GLU A 1 328 ? 111.205 131.975 124.706 1.00 89.56 498 GLU R C 1
ATOM 2386 O O . GLU A 1 328 ? 111.398 130.987 124.004 1.00 89.56 498 GLU R O 1
ATOM 2392 N N . HIS A 1 329 ? 110.004 132.516 124.864 1.00 92.25 499 HIS R N 1
ATOM 2393 C CA . HIS A 1 329 ? 108.837 131.946 124.209 1.00 92.25 499 HIS R CA 1
ATOM 2394 C C . HIS A 1 329 ? 108.823 132.142 122.692 1.00 92.25 499 HIS R C 1
ATOM 2395 O O . HIS A 1 329 ? 108.461 131.228 121.955 1.00 92.25 499 HIS R O 1
ATOM 2402 N N . VAL A 1 330 ? 109.211 133.324 122.219 1.00 91.44 500 VAL R N 1
ATOM 2403 C CA . VAL A 1 330 ? 109.245 133.581 120.781 1.00 91.44 500 VAL R CA 1
ATOM 2404 C C . VAL A 1 330 ? 110.287 132.667 120.183 1.00 91.44 500 VAL R C 1
ATOM 2405 O O . VAL A 1 330 ? 110.025 131.985 119.196 1.00 91.44 500 VAL R O 1
ATOM 2409 N N . GLU A 1 331 ? 111.472 132.659 120.762 1.00 90.00 501 GLU R N 1
ATOM 2410 C CA . GLU A 1 331 ? 112.545 131.766 120.335 1.00 90.00 501 GLU R CA 1
ATOM 2411 C C . GLU A 1 331 ? 112.059 130.325 120.243 1.00 90.00 501 GLU R C 1
ATOM 2412 O O . GLU A 1 331 ? 112.401 129.605 119.297 1.00 90.00 501 GLU R O 1
ATOM 2418 N N . LEU A 1 332 ? 111.251 129.890 121.213 1.00 91.19 502 LEU R N 1
ATOM 2419 C CA . LEU A 1 332 ? 110.719 128.532 121.184 1.00 91.19 502 LEU R CA 1
ATOM 2420 C C . LEU A 1 332 ? 109.796 128.333 119.989 1.00 91.19 502 LEU R C 1
ATOM 2421 O O . LEU A 1 332 ? 109.839 127.291 119.325 1.00 91.19 502 LEU R O 1
ATOM 2426 N N . LEU A 1 333 ? 108.957 129.329 119.693 1.00 91.19 503 LEU R N 1
ATOM 2427 C CA . LEU A 1 333 ? 108.062 129.219 118.544 1.00 91.19 503 LEU R CA 1
ATOM 2428 C C . LEU A 1 333 ? 108.842 129.188 117.235 1.00 91.19 503 LEU R C 1
ATOM 2429 O O . LEU A 1 333 ? 108.501 128.431 116.318 1.00 91.19 503 LEU R O 1
ATOM 2434 N N . ARG A 1 334 ? 109.898 129.998 117.131 1.00 89.38 504 ARG R N 1
ATOM 2435 C CA . ARG A 1 334 ? 110.717 129.992 115.923 1.00 89.38 504 ARG R CA 1
ATOM 2436 C C . ARG A 1 334 ? 111.430 128.657 115.748 1.00 89.38 504 ARG R C 1
ATOM 2437 O O . ARG A 1 334 ? 111.501 128.123 114.633 1.00 89.38 504 ARG R O 1
ATOM 2445 N N . ALA A 1 335 ? 111.964 128.101 116.840 1.00 90.75 505 ALA R N 1
ATOM 2446 C CA . ALA A 1 335 ? 112.605 126.794 116.761 1.00 90.75 505 ALA R CA 1
ATOM 2447 C C . ALA A 1 335 ? 111.600 125.710 116.398 1.00 90.75 505 ALA R C 1
ATOM 2448 O O . ALA A 1 335 ? 111.921 124.786 115.645 1.00 90.75 505 ALA R O 1
ATOM 2450 N N . ARG A 1 336 ? 110.374 125.810 116.918 1.00 91.06 506 ARG R N 1
ATOM 2451 C CA . ARG A 1 336 ? 109.334 124.852 116.561 1.00 91.06 506 ARG R CA 1
ATOM 2452 C C . ARG A 1 336 ? 108.993 124.938 115.080 1.00 91.06 506 ARG R C 1
ATOM 2453 O O . ARG A 1 336 ? 108.828 123.911 114.411 1.00 91.06 506 ARG R O 1
ATOM 2461 N N . ARG A 1 337 ? 108.884 126.159 114.551 1.00 89.81 507 ARG R N 1
ATOM 2462 C CA . ARG A 1 337 ? 108.605 126.335 113.128 1.00 89.81 507 ARG R CA 1
ATOM 2463 C C . ARG A 1 337 ? 109.725 125.752 112.274 1.00 89.81 507 ARG R C 1
ATOM 2464 O O . ARG A 1 337 ? 109.471 125.051 111.287 1.00 89.81 507 ARG R O 1
ATOM 2472 N N . LEU A 1 338 ? 110.978 126.033 112.644 1.00 88.56 508 LEU R N 1
ATOM 2473 C CA . LEU A 1 338 ? 112.106 125.515 111.875 1.00 88.56 508 LEU R CA 1
ATOM 2474 C C . LEU A 1 338 ? 112.175 123.994 111.949 1.00 88.56 508 LEU R C 1
ATOM 2475 O O . LEU A 1 338 ? 112.474 123.327 110.950 1.00 88.56 508 LEU R O 1
ATOM 2480 N N . ALA A 1 339 ? 111.890 123.427 113.124 1.00 90.12 509 ALA R N 1
ATOM 2481 C CA . ALA A 1 339 ? 111.900 121.977 113.271 1.00 90.12 509 ALA R CA 1
ATOM 2482 C C . ALA A 1 339 ? 110.789 121.334 112.455 1.00 90.12 509 ALA R C 1
ATOM 2483 O O . ALA A 1 339 ? 111.001 120.290 111.832 1.00 90.12 509 ALA R O 1
ATOM 2485 N N . LYS A 1 340 ? 109.601 121.944 112.437 1.00 89.44 510 LYS R N 1
ATOM 2486 C CA . LYS A 1 340 ? 108.514 121.411 111.621 1.00 89.44 510 LYS R CA 1
ATOM 2487 C C . LYS A 1 340 ? 108.840 121.507 110.136 1.00 89.44 510 LYS R C 1
ATOM 2488 O O . LYS A 1 340 ? 108.504 120.605 109.360 1.00 89.44 510 LYS R O 1
ATOM 2494 N N . SER A 1 341 ? 109.500 122.591 109.721 1.00 88.81 511 SER R N 1
ATOM 2495 C CA . SER A 1 341 ? 109.903 122.720 108.323 1.00 88.81 511 SER R CA 1
ATOM 2496 C C . SER A 1 341 ? 110.902 121.634 107.940 1.00 88.81 511 SER R C 1
ATOM 2497 O O . SER A 1 341 ? 110.748 120.963 106.911 1.00 88.81 511 SER R O 1
ATOM 2500 N N . LEU A 1 342 ? 111.941 121.450 108.761 1.00 89.00 512 LEU R N 1
ATOM 2501 C CA . LEU A 1 342 ? 112.910 120.393 108.491 1.00 89.00 512 LEU R CA 1
ATOM 2502 C C . LEU A 1 342 ? 112.248 119.021 108.509 1.00 89.00 512 LEU R C 1
ATOM 2503 O O . LEU A 1 342 ? 112.585 118.149 107.700 1.00 89.00 512 LEU R O 1
ATOM 2508 N N . ALA A 1 343 ? 111.282 118.822 109.410 1.00 91.31 513 ALA R N 1
ATOM 2509 C CA . ALA A 1 343 ? 110.613 117.531 109.516 1.00 91.31 513 ALA R CA 1
ATOM 2510 C C . ALA A 1 343 ? 109.770 117.239 108.283 1.00 91.31 513 ALA R C 1
ATOM 2511 O O . ALA A 1 343 ? 109.790 116.117 107.771 1.00 91.31 513 ALA R O 1
ATOM 2513 N N . ILE A 1 344 ? 109.029 118.232 107.784 1.00 91.50 514 ILE R N 1
ATOM 2514 C CA . ILE A 1 344 ? 108.211 117.983 106.601 1.00 91.50 514 ILE R CA 1
ATOM 2515 C C . ILE A 1 344 ? 109.087 117.828 105.363 1.00 91.50 514 ILE R C 1
ATOM 2516 O O . ILE A 1 344 ? 108.770 117.030 104.471 1.00 91.50 514 ILE R O 1
ATOM 2521 N N . LEU A 1 345 ? 110.209 118.552 105.291 1.00 88.00 515 LEU R N 1
ATOM 2522 C CA . LEU A 1 345 ? 111.131 118.355 104.175 1.00 88.00 515 LEU R CA 1
ATOM 2523 C C . LEU A 1 345 ? 111.707 116.943 104.186 1.00 88.00 515 LEU R C 1
ATOM 2524 O O . LEU A 1 345 ? 111.726 116.256 103.156 1.00 88.00 515 LEU R O 1
ATOM 2529 N N . LEU A 1 346 ? 112.173 116.489 105.354 1.00 90.69 516 LEU R N 1
ATOM 2530 C CA . LEU A 1 346 ? 112.705 115.137 105.465 1.00 90.69 516 LEU R CA 1
ATOM 2531 C C . LEU A 1 346 ? 111.629 114.090 105.210 1.00 90.69 516 LEU R C 1
ATOM 2532 O O . LEU A 1 346 ? 111.917 113.034 104.641 1.00 90.69 516 LEU R O 1
ATOM 2537 N N . GLY A 1 347 ? 110.385 114.372 105.600 1.00 92.31 517 GLY R N 1
ATOM 2538 C CA . GLY A 1 347 ? 109.311 113.428 105.347 1.00 92.31 517 GLY R CA 1
ATOM 2539 C C . GLY A 1 347 ? 108.981 113.303 103.873 1.00 92.31 517 GLY R C 1
ATOM 2540 O O . GLY A 1 347 ? 108.757 112.199 103.374 1.00 92.31 517 GLY R O 1
ATOM 2541 N N . VAL A 1 348 ? 108.947 114.429 103.156 1.00 91.69 518 VAL R N 1
ATOM 2542 C CA . VAL A 1 348 ? 108.744 114.373 101.711 1.00 91.69 518 VAL R CA 1
ATOM 2543 C C . VAL A 1 348 ? 109.894 113.629 101.045 1.00 91.69 518 VAL R C 1
ATOM 2544 O O . VAL A 1 348 ? 109.681 112.779 100.167 1.00 91.69 518 VAL R O 1
ATOM 2548 N N . PHE A 1 349 ? 111.130 113.924 101.463 1.00 89.69 519 PHE R N 1
ATOM 2549 C CA . PHE A 1 349 ? 112.285 113.226 100.906 1.00 89.69 519 PHE R CA 1
ATOM 2550 C C . PHE A 1 349 ? 112.193 111.724 101.147 1.00 89.69 519 PHE R C 1
ATOM 2551 O O . PHE A 1 349 ? 112.479 110.926 100.248 1.00 89.69 519 PHE R O 1
ATOM 2559 N N . ALA A 1 350 ? 111.773 111.320 102.348 1.00 91.38 520 ALA R N 1
ATOM 2560 C CA . ALA A 1 350 ? 111.673 109.900 102.666 1.00 91.38 520 ALA R CA 1
ATOM 2561 C C . ALA A 1 350 ? 110.556 109.233 101.873 1.00 91.38 520 ALA R C 1
ATOM 2562 O O . ALA A 1 350 ? 110.729 108.126 101.352 1.00 91.38 520 ALA R O 1
ATOM 2564 N N . VAL A 1 351 ? 109.397 109.889 101.777 1.00 91.88 521 VAL R N 1
ATOM 2565 C CA . VAL A 1 351 ? 108.277 109.324 101.030 1.00 91.88 521 VAL R CA 1
ATOM 2566 C C . VAL A 1 351 ? 108.632 109.173 99.558 1.00 91.88 521 VAL R C 1
ATOM 2567 O O . VAL A 1 351 ? 108.170 108.238 98.892 1.00 91.88 521 VAL R O 1
ATOM 2571 N N . CYS A 1 352 ? 109.470 110.065 99.029 1.00 90.62 522 CYS R N 1
ATOM 2572 C CA . CYS A 1 352 ? 109.864 109.955 97.628 1.00 90.62 522 CYS R CA 1
ATOM 2573 C C . CYS A 1 352 ? 110.970 108.921 97.430 1.00 90.62 522 CYS R C 1
ATOM 2574 O O . CYS A 1 352 ? 111.017 108.235 96.403 1.00 90.62 522 CYS R O 1
ATOM 2577 N N . TRP A 1 353 ? 111.868 108.792 98.409 1.00 89.62 523 TRP R N 1
ATOM 2578 C CA . TRP A 1 353 ? 113.033 107.929 98.242 1.00 89.62 523 TRP R CA 1
ATOM 2579 C C . TRP A 1 353 ? 112.706 106.470 98.539 1.00 89.62 523 TRP R C 1
ATOM 2580 O O . TRP A 1 353 ? 113.302 105.562 97.947 1.00 89.62 523 TRP R O 1
ATOM 2591 N N . ALA A 1 354 ? 111.768 106.224 99.454 1.00 90.75 524 ALA R N 1
ATOM 2592 C CA . ALA A 1 354 ? 111.492 104.857 99.890 1.00 90.75 524 ALA R CA 1
ATOM 2593 C C . ALA A 1 354 ? 111.036 103.918 98.776 1.00 90.75 524 ALA R C 1
ATOM 2594 O O . ALA A 1 354 ? 111.496 102.763 98.766 1.00 90.75 524 ALA R O 1
ATOM 2596 N N . PRO A 1 355 ? 110.151 104.307 97.844 1.00 91.06 525 PRO R N 1
ATOM 2597 C CA . PRO A 1 355 ? 109.767 103.360 96.781 1.00 91.06 525 PRO R CA 1
ATOM 2598 C C . PRO A 1 355 ? 110.943 102.823 95.982 1.00 91.06 525 PRO R C 1
ATOM 2599 O O . PRO A 1 355 ? 110.908 101.667 95.543 1.00 91.06 525 PRO R O 1
ATOM 2603 N N . TYR A 1 356 ? 111.989 103.628 95.783 1.00 87.56 526 TYR R N 1
ATOM 2604 C CA . TYR A 1 356 ? 113.170 103.129 95.087 1.00 87.56 526 TYR R CA 1
ATOM 2605 C C . TYR A 1 356 ? 113.913 102.105 95.934 1.00 87.56 526 TYR R C 1
ATOM 2606 O O . TYR A 1 356 ? 114.304 101.044 95.434 1.00 87.56 526 TYR R O 1
ATOM 2615 N N . SER A 1 357 ? 114.111 102.402 97.220 1.00 86.38 527 SER R N 1
ATOM 2616 C CA . SER A 1 357 ? 114.806 101.481 98.111 1.00 86.38 527 SER R CA 1
ATOM 2617 C C . SER A 1 357 ? 114.004 100.219 98.398 1.00 86.38 527 SER R C 1
ATOM 2618 O O . SER A 1 357 ? 114.589 99.222 98.831 1.00 86.38 527 SER R O 1
ATOM 2621 N N . LEU A 1 358 ? 112.692 100.236 98.173 1.00 85.88 528 LEU R N 1
ATOM 2622 C CA . LEU A 1 358 ? 111.854 99.058 98.342 1.00 85.88 528 LEU R CA 1
ATOM 2623 C C . LEU A 1 358 ? 111.695 98.263 97.054 1.00 85.88 528 LEU R C 1
ATOM 2624 O O . LEU A 1 358 ? 111.089 97.187 97.076 1.00 85.88 528 LEU R O 1
ATOM 2629 N N . PHE A 1 359 ? 112.220 98.765 95.937 1.00 82.00 529 PHE R N 1
ATOM 2630 C CA . PHE A 1 359 ? 112.148 98.070 94.660 1.00 82.00 529 PHE R CA 1
ATOM 2631 C C . PHE A 1 359 ? 113.509 97.632 94.139 1.00 82.00 529 PHE R C 1
ATOM 2632 O O . PHE A 1 359 ? 113.583 97.094 93.028 1.00 82.00 529 PHE R O 1
ATOM 2640 N N . THR A 1 360 ? 114.585 97.843 94.898 1.00 79.25 530 THR R N 1
ATOM 2641 C CA . THR A 1 360 ? 115.916 97.421 94.474 1.00 79.25 530 THR R CA 1
ATOM 2642 C C . THR A 1 360 ? 116.617 96.488 95.450 1.00 79.25 530 THR R C 1
ATOM 2643 O O . THR A 1 360 ? 117.481 95.719 95.012 1.00 79.25 530 THR R O 1
ATOM 2647 N N . ILE A 1 361 ? 116.289 96.522 96.744 1.00 80.81 531 ILE R N 1
ATOM 2648 C CA . ILE A 1 361 ? 116.871 95.586 97.701 1.00 80.81 531 ILE R CA 1
ATOM 2649 C C . ILE A 1 361 ? 115.968 94.389 97.961 1.00 80.81 531 ILE R C 1
ATOM 2650 O O . ILE A 1 361 ? 116.441 93.380 98.509 1.00 80.81 531 ILE R O 1
ATOM 2655 N N . VAL A 1 362 ? 114.689 94.465 97.587 1.00 80.06 532 VAL R N 1
ATOM 2656 C CA . VAL A 1 362 ? 113.783 93.326 97.695 1.00 80.06 532 VAL R CA 1
ATOM 2657 C C . VAL A 1 362 ? 113.697 92.537 96.395 1.00 80.06 532 VAL R C 1
ATOM 2658 O O . VAL A 1 362 ? 113.359 91.342 96.429 1.00 80.06 532 VAL R O 1
ATOM 2662 N N . LEU A 1 363 ? 114.006 93.156 95.256 1.00 72.06 533 LEU R N 1
ATOM 2663 C CA . LEU A 1 363 ? 114.025 92.475 93.969 1.00 72.06 533 LEU R CA 1
ATOM 2664 C C . LEU A 1 363 ? 115.434 92.082 93.544 1.00 72.06 533 LEU R C 1
ATOM 2665 O O . LEU A 1 363 ? 115.633 91.664 92.399 1.00 72.06 533 LEU R O 1
ATOM 2670 N N . SER A 1 364 ? 116.415 92.203 94.441 1.00 71.31 534 SER R N 1
ATOM 2671 C CA . SER A 1 364 ? 117.784 91.808 94.133 1.00 71.31 534 SER R CA 1
ATOM 2672 C C . SER A 1 364 ? 117.965 90.297 94.084 1.00 71.31 534 SER R C 1
ATOM 2673 O O . SER A 1 364 ? 119.044 89.834 93.699 1.00 71.31 534 SER R O 1
ATOM 2676 N N . PHE A 1 365 ? 116.946 89.523 94.466 1.00 74.12 535 PHE R N 1
ATOM 2677 C CA . PHE A 1 365 ? 117.053 88.070 94.389 1.00 74.12 535 PHE R CA 1
ATOM 2678 C C . PHE A 1 365 ? 117.136 87.602 92.942 1.00 74.12 535 PHE R C 1
ATOM 2679 O O . PHE A 1 365 ? 117.807 86.608 92.642 1.00 74.12 535 PHE R O 1
ATOM 2687 N N . TYR A 1 366 ? 116.462 88.305 92.034 1.00 71.38 536 TYR R N 1
ATOM 2688 C CA . TYR A 1 366 ? 116.500 87.986 90.611 1.00 71.38 536 TYR R CA 1
ATOM 2689 C C . TYR A 1 366 ? 116.654 89.282 89.830 1.00 71.38 536 TYR R C 1
ATOM 2690 O O . TYR A 1 366 ? 115.781 90.153 89.889 1.00 71.38 536 TYR R O 1
ATOM 2699 N N . SER A 1 367 ? 117.775 89.416 89.116 1.00 58.50 537 SER R N 1
ATOM 2700 C CA . SER A 1 367 ? 118.034 90.614 88.329 1.00 58.50 537 SER R CA 1
ATOM 2701 C C . SER A 1 367 ? 118.655 90.302 86.972 1.00 58.50 537 SER R C 1
ATOM 2702 O O . SER A 1 367 ? 119.024 91.238 86.250 1.00 58.50 537 SER R O 1
ATOM 2705 N N . SER A 1 368 ? 118.788 89.027 86.604 1.00 53.91 538 SER R N 1
ATOM 2706 C CA . SER A 1 368 ? 119.419 88.684 85.333 1.00 53.91 538 SER R CA 1
ATOM 2707 C C . SER A 1 368 ? 118.502 89.005 84.158 1.00 53.91 538 SER R C 1
ATOM 2708 O O . SER A 1 368 ? 118.903 89.700 83.218 1.00 53.91 538 SER R O 1
ATOM 2711 N N . ALA A 1 369 ? 117.258 88.534 84.222 1.00 51.03 539 ALA R N 1
ATOM 2712 C CA . ALA A 1 369 ? 116.292 88.787 83.149 1.00 51.03 539 ALA R CA 1
ATOM 2713 C C . ALA A 1 369 ? 114.960 89.274 83.708 1.00 51.03 539 ALA R C 1
ATOM 2714 O O . ALA A 1 369 ? 114.392 88.652 84.607 1.00 51.03 539 ALA R O 1
ATOM 2716 N N . THR A 1 370 ? 114.483 90.399 83.169 1.00 50.66 540 THR R N 1
ATOM 2717 C CA . THR A 1 370 ? 113.249 91.093 83.574 1.00 50.66 540 THR R CA 1
ATOM 2718 C C . THR A 1 370 ? 113.035 91.327 85.045 1.00 50.66 540 THR R C 1
ATOM 2719 O O . THR A 1 370 ? 111.912 91.577 85.465 1.00 50.66 540 THR R O 1
ATOM 2723 N N . GLY A 1 371 ? 114.090 91.276 85.832 1.00 51.53 541 GLY R N 1
ATOM 2724 C CA . GLY A 1 371 ? 113.968 91.549 87.246 1.00 51.53 541 GLY R CA 1
ATOM 2725 C C . GLY A 1 371 ? 113.790 93.054 87.488 1.00 51.53 541 GLY R C 1
ATOM 2726 O O . GLY A 1 371 ? 112.699 93.460 87.898 1.00 51.53 541 GLY R O 1
ATOM 2727 N N . PRO A 1 372 ? 114.847 93.904 87.254 1.00 55.56 542 PRO R N 1
ATOM 2728 C CA . PRO A 1 372 ? 114.538 95.322 87.490 1.00 55.56 542 PRO R CA 1
ATOM 2729 C C . PRO A 1 372 ? 113.738 96.000 86.386 1.00 55.56 542 PRO R C 1
ATOM 2730 O O . PRO A 1 372 ? 113.558 97.219 86.449 1.00 55.56 542 PRO R O 1
ATOM 2734 N N . LYS A 1 373 ? 113.258 95.256 85.393 1.00 60.97 543 LYS R N 1
ATOM 2735 C CA . LYS A 1 373 ? 112.534 95.831 84.265 1.00 60.97 543 LYS R CA 1
ATOM 2736 C C . LYS A 1 373 ? 111.039 95.770 84.563 1.00 60.97 543 LYS R C 1
ATOM 2737 O O . LYS A 1 373 ? 110.406 94.723 84.390 1.00 60.97 543 LYS R O 1
ATOM 2743 N N . SER A 1 374 ? 110.478 96.890 85.016 1.00 74.12 544 SER R N 1
ATOM 2744 C CA . SER A 1 374 ? 109.057 96.969 85.316 1.00 74.12 544 SER R CA 1
ATOM 2745 C C . SER A 1 374 ? 108.613 98.423 85.267 1.00 74.12 544 SER R C 1
ATOM 2746 O O . SER A 1 374 ? 109.437 99.338 85.195 1.00 74.12 544 SER R O 1
ATOM 2749 N N . VAL A 1 375 ? 107.294 98.625 85.308 1.00 77.62 545 VAL R N 1
ATOM 2750 C CA . VAL A 1 375 ? 106.745 99.976 85.230 1.00 77.62 545 VAL R CA 1
ATOM 2751 C C . VAL A 1 375 ? 106.947 100.716 86.548 1.00 77.62 545 VAL R C 1
ATOM 2752 O O . VAL A 1 375 ? 107.309 101.900 86.563 1.00 77.62 545 VAL R O 1
ATOM 2756 N N . TRP A 1 376 ? 106.719 100.034 87.674 1.00 81.31 546 TRP R N 1
ATOM 2757 C CA . TRP A 1 376 ? 106.810 100.693 88.973 1.00 81.31 546 TRP R CA 1
ATOM 2758 C C . TRP A 1 376 ? 108.218 101.170 89.303 1.00 81.31 546 TRP R C 1
ATOM 2759 O O . TRP A 1 376 ? 108.360 102.110 90.089 1.00 81.31 546 TRP R O 1
ATOM 2770 N N . TYR A 1 377 ? 109.227 100.485 88.774 1.00 80.50 547 TYR R N 1
ATOM 2771 C CA . TYR A 1 377 ? 110.606 100.842 89.055 1.00 80.50 547 TYR R CA 1
ATOM 2772 C C . TYR A 1 377 ? 110.909 102.111 88.299 1.00 80.50 547 TYR R C 1
ATOM 2773 O O . TYR A 1 377 ? 111.580 103.004 88.816 1.00 80.50 547 TYR R O 1
ATOM 2782 N N . ARG A 1 378 ? 110.432 102.197 87.065 1.00 81.62 548 ARG R N 1
ATOM 2783 C CA . ARG A 1 378 ? 110.604 103.423 86.302 1.00 81.62 548 ARG R CA 1
ATOM 2784 C C . ARG A 1 378 ? 109.846 104.546 86.989 1.00 81.62 548 ARG R C 1
ATOM 2785 O O . ARG A 1 378 ? 110.315 105.683 87.029 1.00 81.62 548 ARG R O 1
ATOM 2793 N N . ILE A 1 379 ? 108.669 104.237 87.523 1.00 85.31 549 ILE R N 1
ATOM 2794 C CA . ILE A 1 379 ? 107.895 105.238 88.248 1.00 85.31 549 ILE R CA 1
ATOM 2795 C C . ILE A 1 379 ? 108.681 105.698 89.466 1.00 85.31 549 ILE R C 1
ATOM 2796 O O . ILE A 1 379 ? 108.708 106.886 89.781 1.00 85.31 549 ILE R O 1
ATOM 2801 N N . ALA A 1 380 ? 109.348 104.769 90.136 1.00 87.12 550 ALA R N 1
ATOM 2802 C CA . ALA A 1 380 ? 110.158 105.130 91.287 1.00 87.12 550 ALA R CA 1
ATOM 2803 C C . ALA A 1 380 ? 111.290 106.070 90.886 1.00 87.12 550 ALA R C 1
ATOM 2804 O O . ALA A 1 380 ? 111.584 107.019 91.606 1.00 87.12 550 ALA R O 1
ATOM 2806 N N . PHE A 1 381 ? 111.912 105.826 89.734 1.00 85.81 551 PHE R N 1
ATOM 2807 C CA . PHE A 1 381 ? 113.010 106.675 89.282 1.00 85.81 551 PHE R CA 1
ATOM 2808 C C . PHE A 1 381 ? 112.467 108.069 89.091 1.00 85.81 551 PHE R C 1
ATOM 2809 O O . PHE A 1 381 ? 113.084 109.057 89.508 1.00 85.81 551 PHE R O 1
ATOM 2817 N N . TRP A 1 382 ? 111.287 108.157 88.497 1.00 87.19 552 TRP R N 1
ATOM 2818 C CA . TRP A 1 382 ? 110.660 109.456 88.322 1.00 87.19 552 TRP R CA 1
ATOM 2819 C C . TRP A 1 382 ? 110.325 110.113 89.651 1.00 87.19 552 TRP R C 1
ATOM 2820 O O . TRP A 1 382 ? 110.424 111.326 89.779 1.00 87.19 552 TRP R O 1
ATOM 2831 N N . LEU A 1 383 ? 109.916 109.321 90.633 1.00 89.94 553 LEU R N 1
ATOM 2832 C CA . LEU A 1 383 ? 109.539 109.869 91.930 1.00 89.94 553 LEU R CA 1
ATOM 2833 C C . LEU A 1 383 ? 110.695 110.580 92.616 1.00 89.94 553 LEU R C 1
ATOM 2834 O O . LEU A 1 383 ? 110.489 111.618 93.244 1.00 89.94 553 LEU R O 1
ATOM 2839 N N . GLN A 1 384 ? 111.907 110.048 92.519 1.00 89.38 554 GLN R N 1
ATOM 2840 C CA . GLN A 1 384 ? 113.031 110.777 93.098 1.00 89.38 554 GLN R CA 1
ATOM 2841 C C . GLN A 1 384 ? 113.229 112.114 92.408 1.00 89.38 554 GLN R C 1
ATOM 2842 O O . GLN A 1 384 ? 113.500 113.118 93.066 1.00 89.38 554 GLN R O 1
ATOM 2848 N N . TRP A 1 385 ? 113.091 112.142 91.088 1.00 90.50 555 TRP R N 1
ATOM 2849 C CA . TRP A 1 385 ? 113.185 113.409 90.374 1.00 90.50 555 TRP R CA 1
ATOM 2850 C C . TRP A 1 385 ? 112.060 114.338 90.802 1.00 90.50 555 TRP R C 1
ATOM 2851 O O . TRP A 1 385 ? 112.256 115.545 90.901 1.00 90.50 555 TRP R O 1
ATOM 2862 N N . PHE A 1 386 ? 110.874 113.789 91.031 1.00 87.88 556 PHE R N 1
ATOM 2863 C CA . PHE A 1 386 ? 109.737 114.593 91.475 1.00 87.88 556 PHE R CA 1
ATOM 2864 C C . PHE A 1 386 ? 109.962 115.253 92.826 1.00 87.88 556 PHE R C 1
ATOM 2865 O O . PHE A 1 386 ? 109.471 116.352 93.057 1.00 87.88 556 PHE R O 1
ATOM 2873 N N . ASN A 1 387 ? 110.628 114.570 93.746 1.00 88.81 557 ASN R N 1
ATOM 2874 C CA . ASN A 1 387 ? 110.948 115.189 95.025 1.00 88.81 557 ASN R CA 1
ATOM 2875 C C . ASN A 1 387 ? 111.577 116.522 94.734 1.00 88.81 557 ASN R C 1
ATOM 2876 O O . ASN A 1 387 ? 111.265 117.520 95.382 1.00 88.81 557 ASN R O 1
ATOM 2881 N N . SER A 1 388 ? 112.457 116.548 93.748 1.00 93.06 558 SER R N 1
ATOM 2882 C CA . SER A 1 388 ? 113.152 117.776 93.382 1.00 93.06 558 SER R CA 1
ATOM 2883 C C . SER A 1 388 ? 112.256 118.746 92.625 1.00 93.06 558 SER R C 1
ATOM 2884 O O . SER A 1 388 ? 112.563 119.940 92.570 1.00 93.06 558 SER R O 1
ATOM 2887 N N . PHE A 1 389 ? 111.172 118.256 92.022 1.00 91.88 559 PHE R N 1
ATOM 2888 C CA . PHE A 1 389 ? 110.218 119.147 91.366 1.00 91.88 559 PHE R CA 1
ATOM 2889 C C . PHE A 1 389 ? 109.399 119.938 92.384 1.00 91.88 559 PHE R C 1
ATOM 2890 O O . PHE A 1 389 ? 109.130 121.128 92.187 1.00 91.88 559 PHE R O 1
ATOM 2898 N N . VAL A 1 390 ? 108.992 119.285 93.473 1.00 89.69 560 VAL R N 1
ATOM 2899 C CA . VAL A 1 390 ? 108.145 119.931 94.472 1.00 89.69 560 VAL R CA 1
ATOM 2900 C C . VAL A 1 390 ? 108.994 120.721 95.462 1.00 89.69 560 VAL R C 1
ATOM 2901 O O . VAL A 1 390 ? 108.503 121.644 96.124 1.00 89.69 560 VAL R O 1
ATOM 2905 N N . ASN A 1 391 ? 110.280 120.376 95.578 1.00 89.50 561 ASN R N 1
ATOM 2906 C CA . ASN A 1 391 ? 111.174 121.105 96.479 1.00 89.50 561 ASN R CA 1
ATOM 2907 C C . ASN A 1 391 ? 111.116 122.621 96.302 1.00 89.50 561 ASN R C 1
ATOM 2908 O O . ASN A 1 391 ? 110.938 123.325 97.309 1.00 89.50 561 ASN R O 1
ATOM 2913 N N . PRO A 1 392 ? 111.236 123.188 95.094 1.00 90.75 562 PRO R N 1
ATOM 2914 C CA . PRO A 1 392 ? 111.083 124.647 94.977 1.00 90.75 562 PRO R CA 1
ATOM 2915 C C . PRO A 1 392 ? 109.644 125.110 95.112 1.00 90.75 562 PRO R C 1
ATOM 2916 O O . PRO A 1 392 ? 109.402 126.316 95.244 1.00 90.75 562 PRO R O 1
ATOM 2920 N N . LEU A 1 393 ? 108.677 124.189 95.068 1.00 89.00 563 LEU R N 1
ATOM 2921 C CA . LEU A 1 393 ? 107.285 124.573 95.277 1.00 89.00 563 LEU R CA 1
ATOM 2922 C C . LEU A 1 393 ? 106.980 124.739 96.759 1.00 89.00 563 LEU R C 1
ATOM 2923 O O . LEU A 1 393 ? 106.254 125.660 97.153 1.00 89.00 563 LEU R O 1
ATOM 2928 N N . LEU A 1 394 ? 107.522 123.858 97.597 1.00 86.38 564 LEU R N 1
ATOM 2929 C CA . LEU A 1 394 ? 107.354 123.944 99.041 1.00 86.38 564 LEU R CA 1
ATOM 2930 C C . LEU A 1 394 ? 108.447 124.763 99.715 1.00 86.38 564 LEU R C 1
ATOM 2931 O O . LEU A 1 394 ? 108.377 124.983 100.928 1.00 86.38 564 LEU R O 1
ATOM 2936 N N . TYR A 1 395 ? 109.452 125.209 98.964 1.00 85.38 565 TYR R N 1
ATOM 2937 C CA . TYR A 1 395 ? 110.477 126.071 99.545 1.00 85.38 565 TYR R CA 1
ATOM 2938 C C . TYR A 1 395 ? 109.942 127.426 100.001 1.00 85.38 565 TYR R C 1
ATOM 2939 O O . TYR A 1 395 ? 110.326 127.867 101.098 1.00 85.38 565 TYR R O 1
ATOM 2948 N N . PRO A 1 396 ? 109.087 128.132 99.248 1.00 84.88 566 PRO R N 1
ATOM 2949 C CA . PRO A 1 396 ? 108.550 129.403 99.765 1.00 84.88 566 PRO R CA 1
ATOM 2950 C C . PRO A 1 396 ? 107.611 129.239 100.948 1.00 84.88 566 PRO R C 1
ATOM 2951 O O . PRO A 1 396 ? 107.202 130.247 101.536 1.00 84.88 566 PRO R O 1
ATOM 2955 N N . LEU A 1 397 ? 107.245 128.007 101.312 1.00 83.50 567 LEU R N 1
ATOM 2956 C CA . LEU A 1 397 ? 106.377 127.810 102.468 1.00 83.50 567 LEU R CA 1
ATOM 2957 C C . LEU A 1 397 ? 107.077 128.221 103.758 1.00 83.50 567 LEU R C 1
ATOM 2958 O O . LEU A 1 397 ? 106.425 128.638 104.723 1.00 83.50 567 LEU R O 1
ATOM 2963 N N . CYS A 1 398 ? 108.408 128.116 103.792 1.00 79.19 568 CYS R N 1
ATOM 2964 C CA . CYS A 1 398 ? 109.148 128.496 104.991 1.00 79.19 568 CYS R CA 1
ATOM 2965 C C . CYS A 1 398 ? 109.161 130.008 105.179 1.00 79.19 568 CYS R C 1
ATOM 2966 O O . CYS A 1 398 ? 108.892 130.507 106.278 1.00 79.19 568 CYS R O 1
ATOM 2969 N N . HIS A 1 399 ? 109.470 130.754 104.120 1.00 83.12 569 HIS R N 1
ATOM 2970 C CA . HIS A 1 399 ? 109.534 132.209 104.175 1.00 83.12 569 HIS R CA 1
ATOM 2971 C C . HIS A 1 399 ? 108.697 132.790 103.045 1.00 83.12 569 HIS R C 1
ATOM 2972 O O . HIS A 1 399 ? 108.879 132.423 101.880 1.00 83.12 569 HIS R O 1
ATOM 2979 N N . LYS A 1 400 ? 107.730 133.641 103.358 1.00 84.00 570 LYS R N 1
ATOM 2980 C CA . LYS A 1 400 ? 106.838 134.130 102.303 1.00 84.00 570 LYS R CA 1
ATOM 2981 C C . LYS A 1 400 ? 107.401 135.325 101.562 1.00 84.00 570 LYS R C 1
ATOM 2982 O O . LYS A 1 400 ? 106.715 135.932 100.744 1.00 84.00 570 LYS R O 1
ATOM 2988 N N . ARG A 1 401 ? 108.649 135.669 101.847 1.00 86.00 571 ARG R N 1
ATOM 2989 C CA . ARG A 1 401 ? 109.258 136.824 101.205 1.00 86.00 571 ARG R CA 1
ATOM 2990 C C . ARG A 1 401 ? 109.344 136.585 99.706 1.00 86.00 571 ARG R C 1
ATOM 2991 O O . ARG A 1 401 ? 109.059 137.479 98.913 1.00 86.00 571 ARG R O 1
ATOM 2999 N N . PHE A 1 402 ? 109.716 135.372 99.315 1.00 85.25 572 PHE R N 1
ATOM 3000 C CA . PHE A 1 402 ? 109.808 135.046 97.901 1.00 85.25 572 PHE R CA 1
ATOM 3001 C C . PHE A 1 402 ? 108.462 135.253 97.223 1.00 85.25 572 PHE R C 1
ATOM 3002 O O . PHE A 1 402 ? 108.404 135.706 96.080 1.00 85.25 572 PHE R O 1
ATOM 3004 N N . GLN A 1 403 ? 107.380 134.927 97.924 1.00 88.00 573 GLN R N 1
ATOM 3005 C CA . GLN A 1 403 ? 106.048 135.057 97.343 1.00 88.00 573 GLN R CA 1
ATOM 3006 C C . GLN A 1 403 ? 105.681 136.520 97.123 1.00 88.00 573 GLN R C 1
ATOM 3007 O O . GLN A 1 403 ? 105.100 136.874 96.091 1.00 88.00 573 GLN R O 1
ATOM 3013 N N . LYS A 1 404 ? 106.013 137.386 98.084 1.00 87.75 574 LYS R N 1
ATOM 3014 C CA . LYS A 1 404 ? 105.697 138.803 97.939 1.00 87.75 574 LYS R CA 1
ATOM 3015 C C . LYS A 1 404 ? 106.610 139.484 96.929 1.00 87.75 574 LYS R C 1
ATOM 3016 O O . LYS A 1 404 ? 106.189 140.434 96.258 1.00 87.75 574 LYS R O 1
ATOM 3022 N N . ALA A 1 405 ? 107.849 139.021 96.803 1.00 86.12 575 ALA R N 1
ATOM 3023 C CA . ALA A 1 405 ? 108.795 139.609 95.864 1.00 86.12 575 ALA R CA 1
ATOM 3024 C C . ALA A 1 405 ? 109.017 138.692 94.665 1.00 86.12 575 ALA R C 1
ATOM 3025 O O . ALA A 1 405 ? 108.081 138.383 93.927 1.00 86.12 575 ALA R O 1
ATOM 3027 N N . SER B 2 2 ? 100.838 135.123 166.319 1.00 99.80 1 SER H N 1
ATOM 3028 C CA . SER B 2 2 ? 100.846 133.677 166.507 1.00 99.80 1 SER H CA 1
ATOM 3029 C C . SER B 2 2 ? 102.270 133.131 166.497 1.00 99.80 1 SER H C 1
ATOM 3030 O O . SER B 2 2 ? 103.204 133.814 166.077 1.00 99.80 1 SER H O 1
ATOM 3033 N N . ASP B 2 3 ? 102.427 131.894 166.959 1.00 88.22 2 ASP H N 1
ATOM 3034 C CA . ASP B 2 3 ? 103.721 131.227 167.017 1.00 88.22 2 ASP H CA 1
ATOM 3035 C C . ASP B 2 3 ? 103.717 130.065 166.033 1.00 88.22 2 ASP H C 1
ATOM 3036 O O . ASP B 2 3 ? 102.913 129.137 166.167 1.00 88.22 2 ASP H O 1
ATOM 3041 N N . ILE B 2 4 ? 104.614 130.122 165.046 1.00 67.62 3 ILE H N 1
ATOM 3042 C CA . ILE B 2 4 ? 104.723 129.050 164.067 1.00 67.62 3 ILE H CA 1
ATOM 3043 C C . ILE B 2 4 ? 105.222 127.783 164.750 1.00 67.62 3 ILE H C 1
ATOM 3044 O O . ILE B 2 4 ? 106.250 127.788 165.442 1.00 67.62 3 ILE H O 1
ATOM 3049 N N . GLN B 2 5 ? 104.495 126.687 164.555 1.00 69.87 4 GLN H N 1
ATOM 3050 C CA . GLN B 2 5 ? 104.769 125.423 165.223 1.00 69.87 4 GLN H CA 1
ATOM 3051 C C . GLN B 2 5 ? 105.670 124.566 164.347 1.00 69.87 4 GLN H C 1
ATOM 3052 O O . GLN B 2 5 ? 105.409 124.406 163.150 1.00 69.87 4 GLN H O 1
ATOM 3058 N N . MET B 2 6 ? 106.726 124.021 164.945 1.00 62.48 5 MET H N 1
ATOM 3059 C CA . MET B 2 6 ? 107.654 123.128 164.265 1.00 62.48 5 MET H CA 1
ATOM 3060 C C . MET B 2 6 ? 107.356 121.694 164.678 1.00 62.48 5 MET H C 1
ATOM 3061 O O . MET B 2 6 ? 107.598 121.311 165.828 1.00 62.48 5 MET H O 1
ATOM 3066 N N . THR B 2 7 ? 106.865 120.889 163.743 1.00 64.87 6 THR H N 1
ATOM 3067 C CA . THR B 2 7 ? 106.571 119.491 164.038 1.00 64.87 6 THR H CA 1
ATOM 3068 C C . THR B 2 7 ? 107.649 118.575 163.487 1.00 64.87 6 THR H C 1
ATOM 3069 O O . THR B 2 7 ? 107.920 118.584 162.290 1.00 64.87 6 THR H O 1
ATOM 3073 N N . GLN B 2 8 ? 108.263 117.779 164.353 1.00 68.58 7 GLN H N 1
ATOM 3074 C CA . GLN B 2 8 ? 109.268 116.831 163.898 1.00 68.58 7 GLN H CA 1
ATOM 3075 C C . GLN B 2 8 ? 108.572 115.489 163.836 1.00 68.58 7 GLN H C 1
ATOM 3076 O O . GLN B 2 8 ? 108.122 114.980 164.860 1.00 68.58 7 GLN H O 1
ATOM 3082 N N . SER B 2 9 ? 108.473 114.905 162.645 1.00 75.07 8 SER H N 1
ATOM 3083 C CA . SER B 2 9 ? 107.714 113.658 162.505 1.00 75.07 8 SER H CA 1
ATOM 3084 C C . SER B 2 9 ? 108.246 112.446 163.272 1.00 75.07 8 SER H C 1
ATOM 3085 O O . SER B 2 9 ? 107.471 111.748 163.924 1.00 75.07 8 SER H O 1
ATOM 3088 N N . PRO B 2 10 ? 109.563 112.187 163.216 1.00 30.00 9 PRO H N 1
ATOM 3089 C CA . PRO B 2 10 ? 110.030 111.079 164.054 1.00 30.00 9 PRO H CA 1
ATOM 3090 C C . PRO B 2 10 ? 110.195 111.551 165.489 1.00 30.00 9 PRO H C 1
ATOM 3091 O O . PRO B 2 10 ? 110.445 112.735 165.707 1.00 30.00 9 PRO H O 1
ATOM 3095 N N . SER B 2 11 ? 110.048 110.658 166.456 1.00 78.59 10 SER H N 1
ATOM 3096 C CA . SER B 2 11 ? 110.270 111.030 167.846 1.00 78.59 10 SER H CA 1
ATOM 3097 C C . SER B 2 11 ? 111.212 110.010 168.431 1.00 78.59 10 SER H C 1
ATOM 3098 O O . SER B 2 11 ? 111.996 110.319 169.329 1.00 78.59 10 SER H O 1
ATOM 3101 N N . SER B 2 12 ? 111.144 108.790 167.917 1.00 81.00 11 SER H N 1
ATOM 3102 C CA . SER B 2 12 ? 112.015 107.722 168.388 1.00 81.00 11 SER H CA 1
ATOM 3103 C C . SER B 2 12 ? 112.345 106.825 167.205 1.00 81.00 11 SER H C 1
ATOM 3104 O O . SER B 2 12 ? 111.452 106.416 166.457 1.00 81.00 11 SER H O 1
ATOM 3107 N N . LEU B 2 13 ? 113.631 106.525 167.047 1.00 84.72 12 LEU H N 1
ATOM 3108 C CA . LEU B 2 13 ? 114.080 105.745 165.903 1.00 84.72 12 LEU H CA 1
ATOM 3109 C C . LEU B 2 13 ? 115.367 105.020 166.267 1.00 84.72 12 LEU H C 1
ATOM 3110 O O . LEU B 2 13 ? 116.209 105.549 166.996 1.00 84.72 12 LEU H O 1
ATOM 3115 N N . SER B 2 14 ? 115.506 103.803 165.745 1.00 88.97 13 SER H N 1
ATOM 3116 C CA . SER B 2 14 ? 116.690 102.988 165.968 1.00 88.97 13 SER H CA 1
ATOM 3117 C C . SER B 2 14 ? 117.075 102.306 164.665 1.00 88.97 13 SER H C 1
ATOM 3118 O O . SER B 2 14 ? 116.210 101.822 163.931 1.00 88.97 13 SER H O 1
ATOM 3121 N N . ALA B 2 15 ? 118.376 102.269 164.385 1.00 88.33 14 ALA H N 1
ATOM 3122 C CA . ALA B 2 15 ? 118.876 101.672 163.156 1.00 88.33 14 ALA H CA 1
ATOM 3123 C C . ALA B 2 15 ? 120.273 101.124 163.399 1.00 88.33 14 ALA H C 1
ATOM 3124 O O . ALA B 2 15 ? 120.988 101.581 164.294 1.00 88.33 14 ALA H O 1
ATOM 3126 N N . SER B 2 16 ? 120.650 100.136 162.592 1.00 90.23 15 SER H N 1
ATOM 3127 C CA . SER B 2 16 ? 121.971 99.538 162.708 1.00 90.23 15 SER H CA 1
ATOM 3128 C C . SER B 2 16 ? 123.047 100.520 162.258 1.00 90.23 15 SER H C 1
ATOM 3129 O O . SER B 2 16 ? 122.791 101.448 161.485 1.00 90.23 15 SER H O 1
ATOM 3132 N N . VAL B 2 17 ? 124.265 100.310 162.763 1.00 88.94 16 VAL H N 1
ATOM 3133 C CA . VAL B 2 17 ? 125.374 101.192 162.424 1.00 88.94 16 VAL H CA 1
ATOM 3134 C C . VAL B 2 17 ? 125.685 101.092 160.937 1.00 88.94 16 VAL H C 1
ATOM 3135 O O . VAL B 2 17 ? 125.948 100.005 160.406 1.00 88.94 16 VAL H O 1
ATOM 3139 N N . GLY B 2 18 ? 125.655 102.236 160.257 1.00 91.12 17 GLY H N 1
ATOM 3140 C CA . GLY B 2 18 ? 125.946 102.273 158.839 1.00 91.12 17 GLY H CA 1
ATOM 3141 C C . GLY B 2 18 ? 124.743 102.185 157.932 1.00 91.12 17 GLY H C 1
ATOM 3142 O O . GLY B 2 18 ? 124.842 101.603 156.848 1.00 91.12 17 GLY H O 1
ATOM 3143 N N . ASP B 2 19 ? 123.605 102.744 158.338 1.00 95.50 18 ASP H N 1
ATOM 3144 C CA . ASP B 2 19 ? 122.389 102.720 157.539 1.00 95.50 18 ASP H CA 1
ATOM 3145 C C . ASP B 2 19 ? 121.878 104.140 157.339 1.00 95.50 18 ASP H C 1
ATOM 3146 O O . ASP B 2 19 ? 122.387 105.101 157.923 1.00 95.50 18 ASP H O 1
ATOM 3151 N N . ARG B 2 20 ? 120.853 104.262 156.499 1.00 97.17 19 ARG H N 1
ATOM 3152 C CA . ARG B 2 20 ? 120.277 105.559 156.178 1.00 97.17 19 ARG H CA 1
ATOM 3153 C C . ARG B 2 20 ? 119.219 105.945 157.204 1.00 97.17 19 ARG H C 1
ATOM 3154 O O . ARG B 2 20 ? 118.372 105.130 157.582 1.00 97.17 19 ARG H O 1
ATOM 3162 N N . VAL B 2 21 ? 119.272 107.197 157.654 1.00 88.11 20 VAL H N 1
ATOM 3163 C CA . VAL B 2 21 ? 118.319 107.740 158.616 1.00 88.11 20 VAL H CA 1
ATOM 3164 C C . VAL B 2 21 ? 117.770 109.042 158.052 1.00 88.11 20 VAL H C 1
ATOM 3165 O O . VAL B 2 21 ? 118.534 109.977 157.776 1.00 88.11 20 VAL H O 1
ATOM 3169 N N . THR B 2 22 ? 116.453 109.103 157.881 1.00 79.38 21 THR H N 1
ATOM 3170 C CA . THR B 2 22 ? 115.775 110.273 157.335 1.00 79.38 21 THR H CA 1
ATOM 3171 C C . THR B 2 22 ? 114.827 110.839 158.384 1.00 79.38 21 THR H C 1
ATOM 3172 O O . THR B 2 22 ? 113.914 110.143 158.844 1.00 79.38 21 THR H O 1
ATOM 3176 N N . ILE B 2 23 ? 115.052 112.093 158.766 1.00 70.28 22 ILE H N 1
ATOM 3177 C CA . ILE B 2 23 ? 114.201 112.796 159.718 1.00 70.28 22 ILE H CA 1
ATOM 3178 C C . ILE B 2 23 ? 113.507 113.942 158.994 1.00 70.28 22 ILE H C 1
ATOM 3179 O O . ILE B 2 23 ? 114.107 114.626 158.158 1.00 70.28 22 ILE H O 1
ATOM 3184 N N . THR B 2 24 ? 112.233 114.153 159.322 1.00 69.60 23 THR H N 1
ATOM 3185 C CA . THR B 2 24 ? 111.402 115.130 158.635 1.00 69.60 23 THR H CA 1
ATOM 3186 C C . THR B 2 24 ? 110.864 116.158 159.623 1.00 69.60 23 THR H C 1
ATOM 3187 O O . THR B 2 24 ? 110.419 115.815 160.722 1.00 69.60 23 THR H O 1
ATOM 3191 N N . CYS B 2 25 ? 110.910 117.426 159.214 1.00 69.56 24 CYS H N 1
ATOM 3192 C CA . CYS B 2 25 ? 110.362 118.528 159.991 1.00 69.56 24 CYS H CA 1
ATOM 3193 C C . CYS B 2 25 ? 109.452 119.363 159.101 1.00 69.56 24 CYS H C 1
ATOM 3194 O O . CYS B 2 25 ? 109.724 119.553 157.912 1.00 69.56 24 CYS H O 1
ATOM 3197 N N . ARG B 2 26 ? 108.363 119.856 159.686 1.00 67.88 25 ARG H N 1
ATOM 3198 C CA . ARG B 2 26 ? 107.387 120.662 158.967 1.00 67.88 25 ARG H CA 1
ATOM 3199 C C . ARG B 2 26 ? 107.013 121.873 159.808 1.00 67.88 25 ARG H C 1
ATOM 3200 O O . ARG B 2 26 ? 107.167 121.861 161.033 1.00 67.88 25 ARG H O 1
ATOM 3208 N N . ALA B 2 27 ? 106.533 122.921 159.144 1.00 59.82 26 ALA H N 1
ATOM 3209 C CA . ALA B 2 27 ? 106.077 124.134 159.806 1.00 59.82 26 ALA H CA 1
ATOM 3210 C C . ALA B 2 27 ? 104.695 124.501 159.288 1.00 59.82 26 ALA H C 1
ATOM 3211 O O . ALA B 2 27 ? 104.364 124.231 158.129 1.00 59.82 26 ALA H O 1
ATOM 3213 N N . SER B 2 28 ? 103.886 125.111 160.158 1.00 59.39 27 SER H N 1
ATOM 3214 C CA . SER B 2 28 ? 102.541 125.514 159.760 1.00 59.39 27 SER H CA 1
ATOM 3215 C C . SER B 2 28 ? 102.589 126.622 158.716 1.00 59.39 27 SER H C 1
ATOM 3216 O O . SER B 2 28 ? 101.934 126.537 157.671 1.00 59.39 27 SER H O 1
ATOM 3219 N N . GLN B 2 29 ? 103.361 127.671 158.982 1.00 62.89 28 GLN H N 1
ATOM 3220 C CA . GLN B 2 29 ? 103.534 128.782 158.057 1.00 62.89 28 GLN H CA 1
ATOM 3221 C C . GLN B 2 29 ? 104.800 128.561 157.242 1.00 62.89 28 GLN H C 1
ATOM 3222 O O . GLN B 2 29 ? 105.806 128.077 157.771 1.00 62.89 28 GLN H O 1
ATOM 3228 N N . SER B 2 30 ? 104.740 128.907 155.957 1.00 60.72 29 SER H N 1
ATOM 3229 C CA . SER B 2 30 ? 105.870 128.694 155.063 1.00 60.72 29 SER H CA 1
ATOM 3230 C C . SER B 2 30 ? 107.094 129.469 155.535 1.00 60.72 29 SER H C 1
ATOM 3231 O O . SER B 2 30 ? 107.016 130.661 155.844 1.00 60.72 29 SER H O 1
ATOM 3234 N N . VAL B 2 31 ? 108.229 128.776 155.597 1.00 55.83 30 VAL H N 1
ATOM 3235 C CA . VAL B 2 31 ? 109.506 129.381 155.951 1.00 55.83 30 VAL H CA 1
ATOM 3236 C C . VAL B 2 31 ? 110.479 129.152 154.804 1.00 55.83 30 VAL H C 1
ATOM 3237 O O . VAL B 2 31 ? 110.468 128.101 154.154 1.00 55.83 30 VAL H O 1
ATOM 3241 N N . SER B 2 32 ? 111.326 130.148 154.556 1.00 56.05 31 SER H N 1
ATOM 3242 C CA . SER B 2 32 ? 112.279 130.110 153.453 1.00 56.05 31 SER H CA 1
ATOM 3243 C C . SER B 2 32 ? 113.691 130.007 154.006 1.00 56.05 31 SER H C 1
ATOM 3244 O O . SER B 2 32 ? 114.271 131.018 154.415 1.00 56.05 31 SER H O 1
ATOM 3247 N N . SER B 2 33 ? 114.239 128.791 154.007 1.00 54.23 32 SER H N 1
ATOM 3248 C CA . SER B 2 33 ? 115.621 128.542 154.421 1.00 54.23 32 SER H CA 1
ATOM 3249 C C . SER B 2 33 ? 115.902 129.121 155.806 1.00 54.23 32 SER H C 1
ATOM 3250 O O . SER B 2 33 ? 116.943 129.734 156.050 1.00 54.23 32 SER H O 1
ATOM 3253 N N . ALA B 2 34 ? 114.959 128.923 156.726 1.00 54.57 33 ALA H N 1
ATOM 3254 C CA . ALA B 2 34 ? 115.090 129.421 158.088 1.00 54.57 33 ALA H CA 1
ATOM 3255 C C . ALA B 2 34 ? 114.976 128.313 159.126 1.00 54.57 33 ALA H C 1
ATOM 3256 O O . ALA B 2 34 ? 114.673 128.598 160.290 1.00 54.57 33 ALA H O 1
ATOM 3258 N N . VAL B 2 35 ? 115.201 127.061 158.737 1.00 59.41 34 VAL H N 1
ATOM 3259 C CA . VAL B 2 35 ? 115.146 125.922 159.644 1.00 59.41 34 VAL H CA 1
ATOM 3260 C C . VAL B 2 35 ? 116.514 125.258 159.667 1.00 59.41 34 VAL H C 1
ATOM 3261 O O . VAL B 2 35 ? 117.054 124.894 158.615 1.00 59.41 34 VAL H O 1
ATOM 3265 N N . ALA B 2 36 ? 117.073 125.106 160.863 1.00 60.20 35 ALA H N 1
ATOM 3266 C CA . ALA B 2 36 ? 118.379 124.498 161.055 1.00 60.20 35 ALA H CA 1
ATOM 3267 C C . ALA B 2 36 ? 118.252 123.255 161.925 1.00 60.20 35 ALA H C 1
ATOM 3268 O O . ALA B 2 36 ? 117.307 123.118 162.713 1.00 60.20 35 ALA H O 1
ATOM 3270 N N . TRP B 2 37 ? 119.217 122.349 161.773 1.00 63.13 36 TRP H N 1
ATOM 3271 C CA . TRP B 2 37 ? 119.237 121.085 162.500 1.00 63.13 36 TRP H CA 1
ATOM 3272 C C . TRP B 2 37 ? 120.304 121.156 163.582 1.00 63.13 36 TRP H C 1
ATOM 3273 O O . TRP B 2 37 ? 121.409 121.651 163.337 1.00 63.13 36 TRP H O 1
ATOM 3284 N N . TYR B 2 38 ? 119.973 120.666 164.775 1.00 60.62 37 TYR H N 1
ATOM 3285 C CA . TYR B 2 38 ? 120.884 120.688 165.908 1.00 60.62 37 TYR H CA 1
ATOM 3286 C C . TYR B 2 38 ? 120.949 119.318 166.573 1.00 60.62 37 TYR H C 1
ATOM 3287 O O . TYR B 2 38 ? 119.974 118.565 166.593 1.00 60.62 37 TYR H O 1
ATOM 3296 N N . GLN B 2 39 ? 122.119 119.007 167.127 1.00 64.86 38 GLN H N 1
ATOM 3297 C CA . GLN B 2 39 ? 122.362 117.736 167.795 1.00 64.86 38 GLN H CA 1
ATOM 3298 C C . GLN B 2 39 ? 122.745 117.984 169.245 1.00 64.86 38 GLN H C 1
ATOM 3299 O O . GLN B 2 39 ? 123.652 118.771 169.530 1.00 64.86 38 GLN H 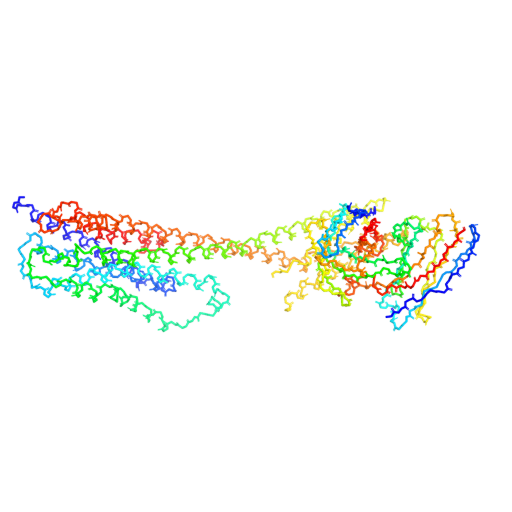O 1
ATOM 3305 N N . GLN B 2 40 ? 122.060 117.298 170.157 1.00 61.82 39 GLN H N 1
ATOM 3306 C CA . GLN B 2 40 ? 122.315 117.436 171.582 1.00 61.82 39 GLN H CA 1
ATOM 3307 C C . GLN B 2 40 ? 122.528 116.064 172.200 1.00 61.82 39 GLN H C 1
ATOM 3308 O O . GLN B 2 40 ? 121.716 115.152 172.010 1.00 61.82 39 GLN H O 1
ATOM 3314 N N . LYS B 2 41 ? 123.627 115.928 172.939 1.00 68.56 40 LYS H N 1
ATOM 3315 C CA . LYS B 2 41 ? 123.967 114.739 173.697 1.00 68.56 40 LYS H CA 1
ATOM 3316 C C . LYS B 2 41 ? 123.712 114.986 175.180 1.00 68.56 40 LYS H C 1
ATOM 3317 O O . LYS B 2 41 ? 123.759 116.133 175.635 1.00 68.56 40 LYS H O 1
ATOM 3323 N N . PRO B 2 42 ? 123.427 113.940 175.955 1.00 71.77 41 PRO H N 1
ATOM 3324 C CA . PRO B 2 42 ? 123.194 114.138 177.390 1.00 71.77 41 PRO H CA 1
ATOM 3325 C C . PRO B 2 42 ? 124.441 114.658 178.091 1.00 71.77 41 PRO H C 1
ATOM 3326 O O . PRO B 2 42 ? 125.463 113.974 178.178 1.00 71.77 41 PRO H O 1
ATOM 3330 N N . GLY B 2 43 ? 124.344 115.886 178.598 1.00 69.44 42 GLY H N 1
ATOM 3331 C CA . GLY B 2 43 ? 125.444 116.529 179.284 1.00 69.44 42 GLY H CA 1
ATOM 3332 C C . GLY B 2 43 ? 126.253 117.500 178.451 1.00 69.44 42 GLY H C 1
ATOM 3333 O O . GLY B 2 43 ? 127.313 117.942 178.909 1.00 69.44 42 GLY H O 1
ATOM 3334 N N . LYS B 2 44 ? 125.794 117.845 177.249 1.00 66.15 43 LYS H N 1
ATOM 3335 C CA . LYS B 2 44 ? 126.500 118.766 176.368 1.00 66.15 43 LYS H CA 1
ATOM 3336 C C . LYS B 2 44 ? 125.518 119.797 175.820 1.00 66.15 43 LYS H C 1
ATOM 3337 O O . LYS B 2 44 ? 124.344 119.836 176.199 1.00 66.15 43 LYS H O 1
ATOM 3343 N N . ALA B 2 45 ? 125.990 120.641 174.911 1.00 53.68 44 ALA H N 1
ATOM 3344 C CA . ALA B 2 45 ? 125.135 121.679 174.346 1.00 53.68 44 ALA H CA 1
ATOM 3345 C C . ALA B 2 45 ? 124.705 121.316 172.935 1.00 53.68 44 ALA H C 1
ATOM 3346 O O . ALA B 2 45 ? 125.363 120.516 172.272 1.00 53.68 44 ALA H O 1
ATOM 3348 N N . PRO B 2 46 ? 123.597 121.902 172.465 1.00 56.10 45 PRO H N 1
ATOM 3349 C CA . PRO B 2 46 ? 123.211 121.645 171.076 1.00 56.10 45 PRO H CA 1
ATOM 3350 C C . PRO B 2 46 ? 124.257 122.173 170.106 1.00 56.10 45 PRO H C 1
ATOM 3351 O O . PRO B 2 46 ? 124.828 123.232 170.343 1.00 56.10 45 PRO H O 1
ATOM 3355 N N . LYS B 2 47 ? 124.516 121.438 169.032 1.00 65.08 46 LYS H N 1
ATOM 3356 C CA . LYS B 2 47 ? 125.530 121.848 168.068 1.00 65.08 46 LYS H CA 1
ATOM 3357 C C . LYS B 2 47 ? 124.936 122.030 166.686 1.00 65.08 46 LYS H C 1
ATOM 3358 O O . LYS B 2 47 ? 124.205 121.169 166.208 1.00 65.08 46 LYS H O 1
ATOM 3364 N N . LEU B 2 48 ? 125.243 123.146 166.038 1.00 62.63 47 LEU H N 1
ATOM 3365 C CA . LEU B 2 48 ? 124.762 123.369 164.682 1.00 62.63 47 LEU H CA 1
ATOM 3366 C C . LEU B 2 48 ? 125.419 122.393 163.730 1.00 62.63 47 LEU H C 1
ATOM 3367 O O . LEU B 2 48 ? 126.625 122.171 163.811 1.00 62.63 47 LEU H O 1
ATOM 3372 N N . LEU B 2 49 ? 124.650 121.817 162.816 1.00 70.35 48 LEU H N 1
ATOM 3373 C CA . LEU B 2 49 ? 125.237 120.948 161.803 1.00 70.35 48 LEU H CA 1
ATOM 3374 C C . LEU B 2 49 ? 124.792 121.500 160.473 1.00 70.35 48 LEU H C 1
ATOM 3375 O O . LEU B 2 49 ? 125.595 122.041 159.716 1.00 70.35 48 LEU H O 1
ATOM 3377 N N . ILE B 2 50 ? 123.504 121.369 160.188 1.00 65.36 49 ILE H N 1
ATOM 3378 C CA . ILE B 2 50 ? 122.946 121.857 158.932 1.00 65.36 49 ILE H CA 1
ATOM 3379 C C . ILE B 2 50 ? 122.319 123.215 159.222 1.00 65.36 49 ILE H C 1
ATOM 3380 O O . ILE B 2 50 ? 121.327 123.310 159.960 1.00 65.36 49 ILE H O 1
ATOM 3382 N N . TYR B 2 51 ? 122.843 124.278 158.616 1.00 62.06 50 TYR H N 1
ATOM 3383 C CA . TYR B 2 51 ? 122.217 125.600 158.755 1.00 62.06 50 TYR H CA 1
ATOM 3384 C C . TYR B 2 51 ? 121.456 125.854 157.460 1.00 62.06 50 TYR H C 1
ATOM 3385 O O . TYR B 2 51 ? 121.407 124.965 156.607 1.00 62.06 50 TYR H O 1
ATOM 3394 N N . SER B 2 52 ? 120.851 127.032 157.309 1.00 58.69 51 SER H N 1
ATOM 3395 C CA . SER B 2 52 ? 120.160 127.365 156.059 1.00 58.69 51 SER H CA 1
ATOM 3396 C C . SER B 2 52 ? 119.087 126.326 155.792 1.00 58.69 51 SER H C 1
ATOM 3397 O O . SER B 2 52 ? 118.166 126.190 156.577 1.00 58.69 51 SER H O 1
ATOM 3400 N N . ALA B 2 53 ? 119.157 125.641 154.657 1.00 66.15 52 ALA H N 1
ATOM 3401 C CA . ALA B 2 53 ? 118.206 124.566 154.383 1.00 66.15 52 ALA H CA 1
ATOM 3402 C C . ALA B 2 53 ? 118.917 123.261 154.037 1.00 66.15 52 ALA H C 1
ATOM 3403 O O . ALA B 2 53 ? 118.483 122.191 154.465 1.00 66.15 52 ALA H O 1
ATOM 3405 N N . SER B 2 54 ? 120.000 123.338 153.269 1.00 69.15 53 SER H N 1
ATOM 3406 C CA . SER B 2 54 ? 120.745 122.147 152.862 1.00 69.15 53 SER H CA 1
ATOM 3407 C C . SER B 2 54 ? 122.255 122.241 153.042 1.00 69.15 53 SER H C 1
ATOM 3408 O O . SER B 2 54 ? 122.996 121.482 152.421 1.00 69.15 53 SER H O 1
ATOM 3411 N N . SER B 2 55 ? 122.738 123.147 153.882 1.00 65.88 54 SER H N 1
ATOM 3412 C CA . SER B 2 55 ? 124.191 123.337 153.959 1.00 65.88 54 SER H CA 1
ATOM 3413 C C . SER B 2 55 ? 124.869 123.088 155.302 1.00 65.88 54 SER H C 1
ATOM 3414 O O . SER B 2 55 ? 124.246 123.245 156.342 1.00 65.88 54 SER H O 1
ATOM 3416 N N . LEU B 2 56 ? 126.143 122.695 155.277 1.00 72.08 55 LEU H N 1
ATOM 3417 C CA . LEU B 2 56 ? 126.864 122.356 156.512 1.00 72.08 55 LEU H CA 1
ATOM 3418 C C . LEU B 2 56 ? 127.840 123.400 157.043 1.00 72.08 55 LEU H C 1
ATOM 3419 O O . LEU B 2 56 ? 128.616 123.967 156.275 1.00 72.08 55 LEU H O 1
ATOM 3424 N N . TYR B 2 57 ? 127.824 123.643 158.351 1.00 70.98 56 TYR H N 1
ATOM 3425 C CA . TYR B 2 57 ? 128.756 124.575 158.972 1.00 70.98 56 TYR H CA 1
ATOM 3426 C C . TYR B 2 57 ? 130.091 123.880 159.206 1.00 70.98 56 TYR H C 1
ATOM 3427 O O . TYR B 2 57 ? 130.133 122.669 159.446 1.00 70.98 56 TYR H O 1
ATOM 3436 N N . SER B 2 58 ? 131.178 124.646 159.106 1.00 81.44 57 SER H N 1
ATOM 3437 C CA . SER B 2 58 ? 132.518 124.101 159.288 1.00 81.44 57 SER H CA 1
ATOM 3438 C C . SER B 2 58 ? 132.647 123.417 160.644 1.00 81.44 57 SER H C 1
ATOM 3439 O O . SER B 2 58 ? 132.243 123.952 161.680 1.00 81.44 57 SER H O 1
ATOM 3442 N N . GLY B 2 59 ? 133.216 122.216 160.625 1.00 85.87 58 GLY H N 1
ATOM 3443 C CA . GLY B 2 59 ? 133.340 121.394 161.817 1.00 85.87 58 GLY H CA 1
ATOM 3444 C C . GLY B 2 59 ? 132.462 120.161 161.823 1.00 85.87 58 GLY H C 1
ATOM 3445 O O . GLY B 2 59 ? 132.514 119.393 162.794 1.00 85.87 58 GLY H O 1
ATOM 3446 N N . VAL B 2 60 ? 131.656 119.933 160.790 1.00 83.42 59 VAL H N 1
ATOM 3447 C CA . VAL B 2 60 ? 130.776 118.770 160.720 1.00 83.42 59 VAL H CA 1
ATOM 3448 C C . VAL B 2 60 ? 131.086 118.010 159.436 1.00 83.42 59 VAL H C 1
ATOM 3449 O O . VAL B 2 60 ? 131.107 118.612 158.352 1.00 83.42 59 VAL H O 1
ATOM 3453 N N . PRO B 2 61 ? 131.340 116.698 159.507 1.00 86.12 60 PRO H N 1
ATOM 3454 C CA . PRO B 2 61 ? 131.673 115.939 158.292 1.00 86.12 60 PRO H CA 1
ATOM 3455 C C . PRO B 2 61 ? 130.551 115.940 157.264 1.00 86.12 60 PRO H C 1
ATOM 3456 O O . PRO B 2 61 ? 129.413 116.306 157.572 1.00 86.12 60 PRO H O 1
ATOM 3460 N N . SER B 2 62 ? 130.852 115.516 156.041 1.00 90.06 61 SER H N 1
ATOM 3461 C CA . SER B 2 62 ? 129.855 115.561 154.967 1.00 90.06 61 SER H CA 1
ATOM 3462 C C . SER B 2 62 ? 128.743 114.517 155.060 1.00 90.06 61 SER H C 1
ATOM 3463 O O . SER B 2 62 ? 127.799 114.547 154.272 1.00 90.06 61 SER H O 1
ATOM 3466 N N . ARG B 2 63 ? 128.839 113.600 156.018 1.00 89.63 62 ARG H N 1
ATOM 3467 C CA . ARG B 2 63 ? 127.831 112.552 156.137 1.00 89.63 62 ARG H CA 1
ATOM 3468 C C . ARG B 2 63 ? 126.490 113.181 156.434 1.00 89.63 62 ARG H C 1
ATOM 3469 O O . ARG B 2 63 ? 125.466 112.763 155.894 1.00 89.63 62 ARG H O 1
ATOM 3477 N N . PHE B 2 64 ? 126.489 114.190 157.294 1.00 84.92 63 PHE H N 1
ATOM 3478 C CA . PHE B 2 64 ? 125.255 114.894 157.589 1.00 84.92 63 PHE H CA 1
ATOM 3479 C C . PHE B 2 64 ? 124.840 115.686 156.365 1.00 84.92 63 PHE H C 1
ATOM 3480 O O . PHE B 2 64 ? 125.666 116.351 155.751 1.00 84.92 63 PHE H O 1
ATOM 3488 N N . SER B 2 65 ? 123.573 115.602 155.993 1.00 81.73 64 SER H N 1
ATOM 3489 C CA . SER B 2 65 ? 123.059 116.317 154.830 1.00 81.73 64 SER H CA 1
ATOM 3490 C C . SER B 2 65 ? 121.645 116.796 155.142 1.00 81.73 64 SER H C 1
ATOM 3491 O O . SER B 2 65 ? 121.153 116.649 156.265 1.00 81.73 64 SER H O 1
ATOM 3494 N N . GLY B 2 66 ? 120.989 117.376 154.139 1.00 70.72 65 GLY H N 1
ATOM 3495 C CA . GLY B 2 66 ? 119.635 117.871 154.303 1.00 70.72 65 GLY H CA 1
ATOM 3496 C C . GLY B 2 66 ? 119.064 118.322 152.978 1.00 70.72 65 GLY H C 1
ATOM 3497 O O . GLY B 2 66 ? 119.773 118.437 151.975 1.00 70.72 65 GLY H O 1
ATOM 3498 N N . SER B 2 67 ? 117.758 118.579 152.986 1.00 66.65 66 SER H N 1
ATOM 3499 C CA . SER B 2 67 ? 117.066 119.026 151.785 1.00 66.65 66 SER H CA 1
ATOM 3500 C C . SER B 2 67 ? 115.809 119.780 152.191 1.00 66.65 66 SER H C 1
ATOM 3501 O O . SER B 2 67 ? 115.324 119.654 153.318 1.00 66.65 66 SER H O 1
ATOM 3504 N N . ARG B 2 68 ? 115.283 120.558 151.248 1.00 61.70 67 ARG H N 1
ATOM 3505 C CA . ARG B 2 68 ? 114.111 121.381 151.498 1.00 61.70 67 ARG H CA 1
ATOM 3506 C C . ARG B 2 68 ? 113.154 121.265 150.321 1.00 61.70 67 ARG H C 1
ATOM 3507 O O . ARG B 2 68 ? 113.574 121.228 149.161 1.00 61.70 67 ARG H O 1
ATOM 3515 N N . SER B 2 69 ? 111.860 121.208 150.634 1.00 66.12 68 SER H N 1
ATOM 3516 C CA . SER B 2 69 ? 110.821 121.154 149.614 1.00 66.12 68 SER H CA 1
ATOM 3517 C C . SER B 2 69 ? 109.558 121.778 150.184 1.00 66.12 68 SER H C 1
ATOM 3518 O O . SER B 2 69 ? 108.892 121.167 151.026 1.00 66.12 68 SER H O 1
ATOM 3521 N N . GLY B 2 70 ? 109.234 122.984 149.727 1.00 67.69 69 GLY H N 1
ATOM 3522 C CA . GLY B 2 70 ? 108.075 123.679 150.262 1.00 67.69 69 GLY H CA 1
ATOM 3523 C C . GLY B 2 70 ? 108.266 123.990 151.733 1.00 67.69 69 GLY H C 1
ATOM 3524 O O . GLY B 2 70 ? 109.111 124.806 152.117 1.00 67.69 69 GLY H O 1
ATOM 3525 N N . THR B 2 71 ? 107.468 123.331 152.574 1.00 65.26 70 THR H N 1
ATOM 3526 C CA . THR B 2 71 ? 107.561 123.47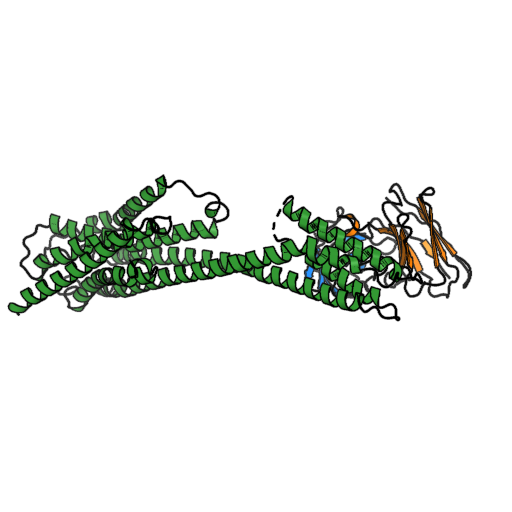1 154.021 1.00 65.26 70 THR H CA 1
ATOM 3527 C C . THR B 2 71 ? 108.093 122.206 154.687 1.00 65.26 70 THR H C 1
ATOM 3528 O O . THR B 2 71 ? 107.913 122.022 155.896 1.00 65.26 70 THR H O 1
ATOM 3532 N N . ASP B 2 72 ? 108.744 121.330 153.924 1.00 67.22 71 ASP H N 1
ATOM 3533 C CA . ASP B 2 72 ? 109.257 120.063 154.430 1.00 67.22 71 ASP H CA 1
ATOM 3534 C C . ASP B 2 72 ? 110.778 120.096 154.405 1.00 67.22 71 ASP H C 1
ATOM 3535 O O . ASP B 2 72 ? 111.382 120.323 153.351 1.00 67.22 71 ASP H O 1
ATOM 3540 N N . PHE B 2 73 ? 111.395 119.868 155.562 1.00 67.24 72 PHE H N 1
ATOM 3541 C CA . PHE B 2 73 ? 112.842 119.841 155.694 1.00 67.24 72 PHE H CA 1
ATOM 3542 C C . PHE B 2 73 ? 113.279 118.437 156.085 1.00 67.24 72 PHE H C 1
ATOM 3543 O O . PHE B 2 73 ? 112.632 117.775 156.903 1.00 67.24 72 PHE H O 1
ATOM 3551 N N . THR B 2 74 ? 114.384 117.984 155.497 1.00 67.23 73 THR H N 1
ATOM 3552 C CA . THR B 2 74 ? 114.812 116.600 155.650 1.00 67.23 73 THR H CA 1
ATOM 3553 C C . THR B 2 74 ? 116.273 116.542 156.067 1.00 67.23 73 THR H C 1
ATOM 3554 O O . THR B 2 74 ? 117.127 117.191 155.456 1.00 67.23 73 THR H O 1
ATOM 3558 N N . LEU B 2 75 ? 116.548 115.764 157.110 1.00 76.08 74 LEU H N 1
ATOM 3559 C CA . LEU B 2 75 ? 117.902 115.452 157.552 1.00 76.08 74 LEU H CA 1
ATOM 3560 C C . LEU B 2 75 ? 118.210 114.017 157.148 1.00 76.08 74 LEU H C 1
ATOM 3561 O O . LEU B 2 75 ? 117.515 113.088 157.575 1.00 76.08 74 LEU H O 1
ATOM 3566 N N . THR B 2 76 ? 119.244 113.841 156.330 1.00 83.82 75 THR H N 1
ATOM 3567 C CA . THR B 2 76 ? 119.612 112.539 155.784 1.00 83.82 75 THR H CA 1
ATOM 3568 C C . THR B 2 76 ? 121.010 112.177 156.269 1.00 83.82 75 THR H C 1
ATOM 3569 O O . THR B 2 76 ? 121.987 112.851 155.925 1.00 83.82 75 THR H O 1
ATOM 3573 N N . ILE B 2 77 ? 121.101 111.116 157.064 1.00 92.89 76 ILE H N 1
ATOM 3574 C CA . ILE B 2 77 ? 122.374 110.570 157.520 1.00 92.89 76 ILE H CA 1
ATOM 3575 C C . ILE B 2 77 ? 122.586 109.250 156.791 1.00 92.89 76 ILE H C 1
ATOM 3576 O O . ILE B 2 77 ? 121.916 108.254 157.081 1.00 92.89 76 ILE H O 1
ATOM 3581 N N . SER B 2 78 ? 123.519 109.241 155.835 1.00 99.35 77 SER H N 1
ATOM 3582 C CA . SER B 2 78 ? 123.720 108.051 155.014 1.00 99.35 77 SER H CA 1
ATOM 3583 C C . SER B 2 78 ? 124.488 106.971 155.766 1.00 99.35 77 SER H C 1
ATOM 3584 O O . SER B 2 78 ? 124.150 105.785 155.675 1.00 99.35 77 SER H O 1
ATOM 3587 N N . SER B 2 79 ? 125.523 107.355 156.512 1.00 97.02 78 SER H N 1
ATOM 3588 C CA . SER B 2 79 ? 126.385 106.405 157.216 1.00 97.02 78 SER H CA 1
ATOM 3589 C C . SER B 2 79 ? 126.352 106.725 158.708 1.00 97.02 78 SER H C 1
ATOM 3590 O O . SER B 2 79 ? 126.854 107.768 159.137 1.00 97.02 78 SER H O 1
ATOM 3593 N N . LEU B 2 80 ? 125.769 105.823 159.494 1.00 90.38 79 LEU H N 1
ATOM 3594 C CA . LEU B 2 80 ? 125.706 106.013 160.934 1.00 90.38 79 LEU H CA 1
ATOM 3595 C C . LEU B 2 80 ? 127.038 105.656 161.586 1.00 90.38 79 LEU H C 1
ATOM 3596 O O . LEU B 2 80 ? 127.819 104.855 161.067 1.00 90.38 79 LEU H O 1
ATOM 3601 N N . GLN B 2 81 ? 127.272 106.182 162.783 1.00 90.35 80 GLN H N 1
ATOM 3602 C CA . GLN B 2 81 ? 128.484 105.841 163.526 1.00 90.35 80 GLN H CA 1
ATOM 3603 C C . GLN B 2 81 ? 128.147 105.979 165.006 1.00 90.35 80 GLN H C 1
ATOM 3604 O O . GLN B 2 81 ? 127.121 106.556 165.347 1.00 90.35 80 GLN H O 1
ATOM 3606 N N . PRO B 2 82 ? 129.000 105.455 165.897 1.00 93.34 81 PRO H N 1
ATOM 3607 C CA . PRO B 2 82 ? 128.616 105.530 167.310 1.00 93.34 81 PRO H CA 1
ATOM 3608 C C . PRO B 2 82 ? 128.462 106.964 167.799 1.00 93.34 81 PRO H C 1
ATOM 3609 O O . PRO B 2 82 ? 127.549 107.241 168.577 1.00 93.34 81 PRO H O 1
ATOM 3613 N N . GLU B 2 83 ? 129.330 107.863 167.353 1.00 94.15 82 GLU H N 1
ATOM 3614 C CA . GLU B 2 83 ? 129.289 109.248 167.815 1.00 94.15 82 GLU H CA 1
ATOM 3615 C C . GLU B 2 83 ? 127.999 109.984 167.474 1.00 94.15 82 GLU H C 1
ATOM 3616 O O . GLU B 2 83 ? 127.497 110.754 168.291 1.00 94.15 82 GLU H O 1
ATOM 3618 N N . ASP B 2 84 ? 127.412 109.694 166.312 1.00 83.08 83 ASP H N 1
ATOM 3619 C CA . ASP B 2 84 ? 126.199 110.409 165.892 1.00 83.08 83 ASP H CA 1
ATOM 3620 C C . ASP B 2 84 ? 124.885 109.939 166.525 1.00 83.08 83 ASP H C 1
ATOM 3621 O O . ASP B 2 84 ? 123.808 110.265 166.027 1.00 83.08 83 ASP H O 1
ATOM 3626 N N . PHE B 2 85 ? 124.959 109.197 167.622 1.00 81.18 84 PHE H N 1
ATOM 3627 C CA . PHE B 2 85 ? 123.732 108.786 168.286 1.00 81.18 84 PHE H CA 1
ATOM 3628 C C . PHE B 2 85 ? 123.348 109.825 169.323 1.00 81.18 84 PHE H C 1
ATOM 3629 O O . PHE B 2 85 ? 123.896 109.832 170.425 1.00 81.18 84 PHE H O 1
ATOM 3631 N N . ALA B 2 86 ? 122.401 110.694 168.982 1.00 73.09 85 ALA H N 1
ATOM 3632 C CA . ALA B 2 86 ? 121.954 111.726 169.914 1.00 73.09 85 ALA H CA 1
ATOM 3633 C C . ALA B 2 86 ? 120.621 112.304 169.489 1.00 73.09 85 ALA H C 1
ATOM 3634 O O . ALA B 2 86 ? 120.125 111.996 168.410 1.00 73.09 85 ALA H O 1
ATOM 3636 N N . THR B 2 87 ? 120.029 113.133 170.339 1.00 71.84 86 THR H N 1
ATOM 3637 C CA . THR B 2 87 ? 118.776 113.777 169.982 1.00 71.84 86 THR H CA 1
ATOM 3638 C C . THR B 2 87 ? 119.006 114.824 168.901 1.00 71.84 86 THR H C 1
ATOM 3639 O O . THR B 2 87 ? 119.989 115.557 168.949 1.00 71.84 86 THR H O 1
ATOM 3643 N N . TYR B 2 88 ? 118.106 114.901 167.929 1.00 68.27 87 TYR H N 1
ATOM 3644 C CA . TYR B 2 88 ? 118.226 115.903 166.877 1.00 68.27 87 TYR H CA 1
ATOM 3645 C C . TYR B 2 88 ? 117.047 116.854 166.910 1.00 68.27 87 TYR H C 1
ATOM 3646 O O . TYR B 2 88 ? 115.902 116.419 166.882 1.00 68.27 87 TYR H O 1
ATOM 3655 N N . TYR B 2 89 ? 117.316 118.153 166.946 1.00 63.65 88 TYR H N 1
ATOM 3656 C CA . TYR B 2 89 ? 116.242 119.131 167.055 1.00 63.65 88 TYR H CA 1
ATOM 3657 C C . TYR B 2 89 ? 116.149 120.062 165.869 1.00 63.65 88 TYR H C 1
ATOM 3658 O O . TYR B 2 89 ? 117.170 120.492 165.339 1.00 63.65 88 TYR H O 1
ATOM 3667 N N . CYS B 2 90 ? 114.934 120.386 165.445 1.00 66.64 89 CYS H N 1
ATOM 3668 C CA . CYS B 2 90 ? 114.761 121.372 164.389 1.00 66.64 89 CYS H CA 1
ATOM 3669 C C . CYS B 2 90 ? 114.478 122.723 165.027 1.00 66.64 89 CYS H C 1
ATOM 3670 O O . CYS B 2 90 ? 113.789 122.809 166.047 1.00 66.64 89 CYS H O 1
ATOM 3673 N N . GLN B 2 91 ? 115.014 123.784 164.425 1.00 54.81 90 GLN H N 1
ATOM 3674 C CA . GLN B 2 91 ? 114.836 125.117 164.979 1.00 54.81 90 GLN H CA 1
ATOM 3675 C C . GLN B 2 91 ? 114.596 126.119 163.861 1.00 54.81 90 GLN H C 1
ATOM 3676 O O . GLN B 2 91 ? 115.383 126.223 162.917 1.00 54.81 90 GLN H O 1
ATOM 3682 N N . GLN B 2 92 ? 113.499 126.860 163.984 1.00 49.03 91 GLN H N 1
ATOM 3683 C CA . GLN B 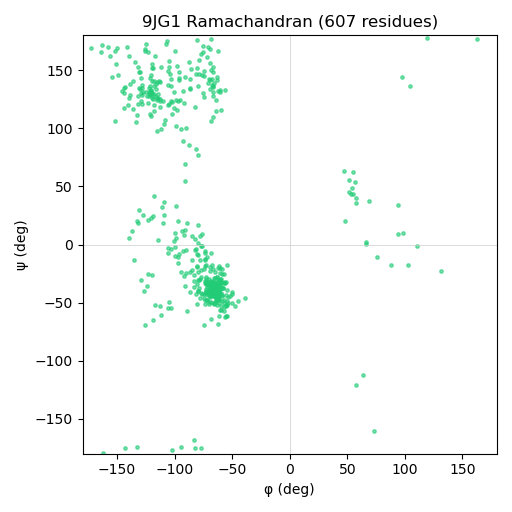2 92 ? 113.155 127.909 163.035 1.00 49.03 91 GLN H CA 1
ATOM 3684 C C . GLN B 2 92 ? 113.578 129.256 163.607 1.00 49.03 91 GLN H C 1
ATOM 3685 O O . GLN B 2 92 ? 113.175 129.618 164.718 1.00 49.03 91 GLN H O 1
ATOM 3691 N N . TYR B 2 93 ? 114.391 129.994 162.852 1.00 48.79 92 TYR H N 1
ATOM 3692 C CA . TYR B 2 93 ? 114.858 131.311 163.261 1.00 48.79 92 TYR H CA 1
ATOM 3693 C C . TYR B 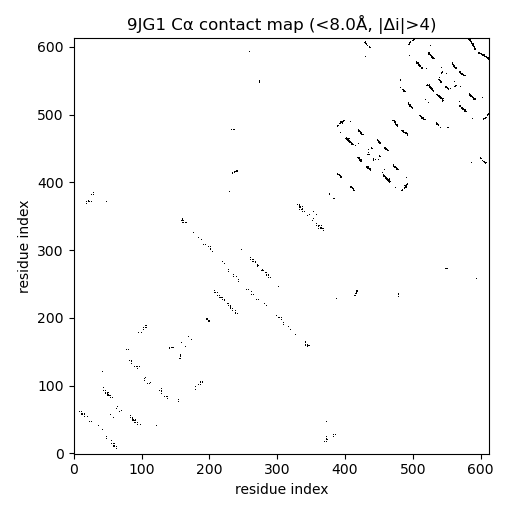2 93 ? 114.391 132.413 162.314 1.00 48.79 92 TYR H C 1
ATOM 3694 O O . TYR B 2 93 ? 115.170 133.314 161.987 1.00 48.79 92 TYR H O 1
ATOM 3703 N N . LEU B 2 94 ? 113.130 132.360 161.876 1.00 48.70 93 LEU H N 1
ATOM 3704 C CA . LEU B 2 94 ? 112.613 133.359 160.944 1.00 48.70 93 LEU H CA 1
ATOM 3705 C C . LEU B 2 94 ? 112.757 134.770 161.506 1.00 48.70 93 LEU H C 1
ATOM 3706 O O . LEU B 2 94 ? 112.958 135.733 160.757 1.00 48.70 93 LEU H O 1
ATOM 3711 N N . TYR B 2 95 ? 112.657 134.912 162.824 1.00 48.50 94 TYR H N 1
ATOM 3712 C CA . TYR B 2 95 ? 112.871 136.198 163.472 1.00 48.50 94 TYR H CA 1
ATOM 3713 C C . TYR B 2 95 ? 113.413 135.944 164.871 1.00 48.50 94 TYR H C 1
ATOM 3714 O O . TYR B 2 95 ? 113.423 134.811 165.359 1.00 48.50 94 TYR H O 1
ATOM 3723 N N . TYR B 2 96 ? 113.876 137.022 165.508 1.00 39.71 95 TYR H N 1
ATOM 3724 C CA . TYR B 2 96 ? 114.406 136.917 166.864 1.00 39.71 95 TYR H CA 1
ATOM 3725 C C . TYR B 2 96 ? 113.339 136.433 167.838 1.00 39.71 95 TYR H C 1
ATOM 3726 O O . TYR B 2 96 ? 113.605 135.573 168.686 1.00 39.71 95 TYR H O 1
ATOM 3735 N N . SER B 2 97 ? 112.124 136.967 167.728 1.00 42.06 96 SER H N 1
ATOM 3736 C CA . SER B 2 97 ? 111.031 136.626 168.628 1.00 42.06 96 SER H CA 1
ATOM 3737 C C . SER B 2 97 ? 110.149 135.503 168.094 1.00 42.06 96 SER H C 1
ATOM 3738 O O . SER B 2 97 ? 109.072 135.261 168.647 1.00 42.06 96 SER H O 1
ATOM 3741 N N . LEU B 2 98 ? 110.577 134.814 167.037 1.00 45.38 97 LEU H N 1
ATOM 3742 C CA . LEU B 2 98 ? 109.808 133.723 166.453 1.00 45.38 97 LEU H CA 1
ATOM 3743 C C . LEU B 2 98 ? 110.547 132.391 166.504 1.00 45.38 97 LEU H C 1
ATOM 3744 O O . LEU B 2 98 ? 110.264 131.505 165.690 1.00 45.38 97 LEU H O 1
ATOM 3749 N N . VAL B 2 99 ? 111.485 132.229 167.436 1.00 44.78 98 VAL H N 1
ATOM 3750 C CA . VAL B 2 99 ? 112.238 130.984 167.536 1.00 44.78 98 VAL H CA 1
ATOM 3751 C C . VAL B 2 99 ? 111.360 129.909 168.160 1.00 44.78 98 VAL H C 1
ATOM 3752 O O . VAL B 2 99 ? 110.731 130.123 169.205 1.00 44.78 98 VAL H O 1
ATOM 3756 N N . THR B 2 100 ? 111.311 128.743 167.517 1.00 50.56 99 THR H N 1
ATOM 3757 C CA . THR B 2 100 ? 110.529 127.605 167.992 1.00 50.56 99 THR H CA 1
ATOM 3758 C C . THR B 2 100 ? 111.302 126.331 167.682 1.00 50.56 99 THR H C 1
ATOM 3759 O O . THR B 2 100 ? 111.551 126.021 166.512 1.00 50.56 99 THR H O 1
ATOM 3763 N N . PHE B 2 101 ? 111.679 125.595 168.724 1.00 51.72 100 PHE H N 1
ATOM 3764 C CA . PHE B 2 101 ? 112.427 124.355 168.568 1.00 51.72 100 PHE H CA 1
ATOM 3765 C C . PHE B 2 101 ? 111.470 123.191 168.345 1.00 51.72 100 PHE H C 1
ATOM 3766 O O . PHE B 2 101 ? 110.327 123.218 168.813 1.00 51.72 100 PHE H O 1
ATOM 3774 N N . GLY B 2 102 ? 111.941 122.176 167.629 1.00 64.04 101 GLY H N 1
ATOM 3775 C CA . GLY B 2 102 ? 111.125 121.017 167.343 1.00 64.04 101 GLY H CA 1
ATOM 3776 C C . GLY B 2 102 ? 110.999 120.084 168.532 1.00 64.04 101 GLY H C 1
ATOM 3777 O O . GLY B 2 102 ? 111.467 120.350 169.640 1.00 64.04 101 GLY H O 1
ATOM 3778 N N . GLN B 2 103 ? 110.337 118.952 168.282 1.00 64.38 102 GLN H N 1
ATOM 3779 C CA . GLN B 2 103 ? 110.121 117.974 169.343 1.00 64.38 102 GLN H CA 1
ATOM 3780 C C . GLN B 2 103 ? 111.407 117.233 169.685 1.00 64.38 102 GLN H C 1
ATOM 3781 O O . GLN B 2 103 ? 111.710 117.011 170.863 1.00 64.38 102 GLN H O 1
ATOM 3787 N N . GLY B 2 104 ? 112.173 116.848 168.676 1.00 71.37 103 GLY H N 1
ATOM 3788 C CA . GLY B 2 104 ? 113.404 116.107 168.905 1.00 71.37 103 GLY H CA 1
ATOM 3789 C C . GLY B 2 104 ? 113.264 114.635 168.575 1.00 71.37 103 GLY H C 1
ATOM 3790 O O . GLY B 2 104 ? 112.282 113.976 168.915 1.00 71.37 103 GLY H O 1
ATOM 3791 N N . THR B 2 105 ? 114.279 114.109 167.894 1.00 76.21 104 THR H N 1
ATOM 3792 C CA . THR B 2 105 ? 114.324 112.712 167.485 1.00 76.21 104 THR H CA 1
ATOM 3793 C C . THR B 2 105 ? 115.567 112.054 168.067 1.00 76.21 104 THR H C 1
ATOM 3794 O O . THR B 2 105 ? 116.676 112.580 167.927 1.00 76.21 104 THR H O 1
ATOM 3798 N N . LYS B 2 106 ? 115.380 110.906 168.714 1.00 79.22 105 LYS H N 1
ATOM 3799 C CA . LYS B 2 106 ? 116.474 110.151 169.309 1.00 79.22 105 LYS H CA 1
ATOM 3800 C C . LYS B 2 106 ? 116.942 109.076 168.337 1.00 79.22 105 LYS H C 1
ATOM 3801 O O . LYS B 2 106 ? 116.143 108.248 167.887 1.00 79.22 105 LYS H O 1
ATOM 3807 N N . VAL B 2 107 ? 118.233 109.091 168.020 1.00 74.83 106 VAL H N 1
ATOM 3808 C CA . VAL B 2 107 ? 118.806 108.118 167.099 1.00 74.83 106 VAL H CA 1
ATOM 3809 C C . VAL B 2 107 ? 119.887 107.297 167.793 1.00 74.83 106 VAL H C 1
ATOM 3810 O O . VAL B 2 107 ? 119.935 107.227 169.021 1.00 74.83 106 VAL H O 1
ATOM 3814 N N . VAL C 3 4 ? 134.444 130.681 170.435 1.00 25.28 5 VAL L N 1
ATOM 3815 C CA . VAL C 3 4 ? 134.119 131.379 171.672 1.00 25.28 5 VAL L CA 1
ATOM 3816 C C . VAL C 3 4 ? 133.145 130.575 172.525 1.00 25.28 5 VAL L C 1
ATOM 3817 O O . VAL C 3 4 ? 132.222 129.948 172.006 1.00 25.28 5 VAL L O 1
ATOM 3821 N N . GLN C 3 5 ? 133.358 130.575 173.836 1.00 23.47 6 GLN L N 1
ATOM 3822 C CA . GLN C 3 5 ? 132.488 129.820 174.730 1.00 23.47 6 GLN L CA 1
ATOM 3823 C C . GLN C 3 5 ? 131.733 130.743 175.668 1.00 23.47 6 GLN L C 1
ATOM 3824 O O . GLN C 3 5 ? 132.332 131.514 176.412 1.00 23.47 6 GLN L O 1
ATOM 3830 N N . LEU C 3 6 ? 130.414 130.642 175.665 1.00 23.45 7 LEU L N 1
ATOM 3831 C CA . LEU C 3 6 ? 129.608 131.510 176.506 1.00 23.45 7 LEU L CA 1
ATOM 3832 C C . LEU C 3 6 ? 129.377 130.782 177.812 1.00 23.45 7 LEU L C 1
ATOM 3833 O O . LEU C 3 6 ? 128.394 130.064 177.949 1.00 23.45 7 LEU L O 1
ATOM 3838 N N . VAL C 3 7 ? 130.273 130.957 178.778 1.00 22.19 8 VAL L N 1
ATOM 3839 C CA . VAL C 3 7 ? 130.177 130.207 180.025 1.00 22.19 8 VAL L CA 1
ATOM 3840 C C . VAL C 3 7 ? 129.122 130.855 180.909 1.00 22.19 8 VAL L C 1
ATOM 3841 O O . VAL C 3 7 ? 128.940 132.078 180.876 1.00 22.19 8 VAL L O 1
ATOM 3845 N N . GLU C 3 8 ? 128.426 130.033 181.689 1.00 21.61 9 GLU L N 1
ATOM 3846 C CA . GLU C 3 8 ? 127.402 130.490 182.618 1.00 21.61 9 GLU L CA 1
ATOM 3847 C C . GLU C 3 8 ? 127.881 130.250 184.043 1.00 21.61 9 GLU L C 1
ATOM 3848 O O . GLU C 3 8 ? 128.487 129.212 184.332 1.00 21.61 9 GLU L O 1
ATOM 3854 N N . SER C 3 9 ? 127.609 131.209 184.930 1.00 19.51 10 SER L N 1
ATOM 3855 C CA . SER C 3 9 ? 128.004 131.117 186.330 1.00 19.51 10 SER L CA 1
ATOM 3856 C C . SER C 3 9 ? 126.854 131.435 187.280 1.00 19.51 10 SER L C 1
ATOM 3857 O O . SER C 3 9 ? 127.087 131.933 188.386 1.00 19.51 10 SER L O 1
ATOM 3860 N N . GLY C 3 10 ? 125.618 131.154 186.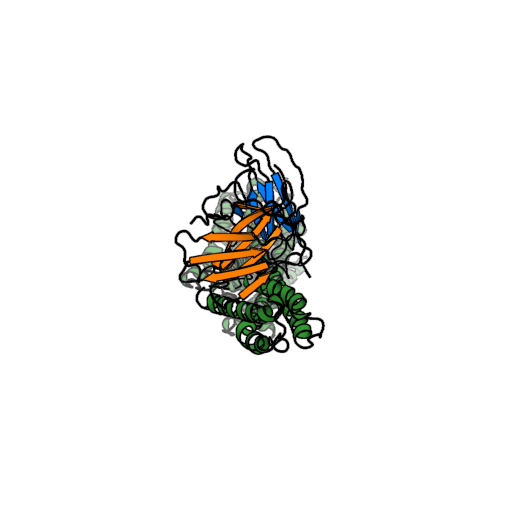873 1.00 18.44 11 GLY L N 1
ATOM 3861 C CA . GLY C 3 10 ? 124.467 131.430 187.710 1.00 18.44 11 GLY L CA 1
ATOM 3862 C C . GLY C 3 10 ? 123.810 130.181 188.262 1.00 18.44 11 GLY L C 1
ATOM 3863 O O . GLY C 3 10 ? 122.616 130.189 188.577 1.00 18.44 11 GLY L O 1
ATOM 3864 N N . GLY C 3 11 ? 124.580 129.103 188.383 1.00 19.09 12 GLY L N 1
ATOM 3865 C CA . GLY C 3 11 ? 124.020 127.864 188.893 1.00 19.09 12 GLY L CA 1
ATOM 3866 C C . GLY C 3 11 ? 123.688 127.972 190.372 1.00 19.09 12 GLY L C 1
ATOM 3867 O O . GLY C 3 11 ? 124.402 128.613 191.146 1.00 19.09 12 GLY L O 1
ATOM 3868 N N . GLY C 3 12 ? 122.573 127.359 190.768 1.00 18.54 13 GLY L N 1
ATOM 3869 C CA . GLY C 3 12 ? 122.145 127.415 192.159 1.00 18.54 13 GLY L CA 1
ATOM 3870 C C . GLY C 3 12 ? 120.685 127.040 192.328 1.00 18.54 13 GLY L C 1
ATOM 3871 O O . GLY C 3 12 ? 119.988 126.788 191.345 1.00 18.54 13 GLY L O 1
ATOM 3872 N N . LEU C 3 13 ? 120.214 127.000 193.571 1.00 16.85 14 LEU L N 1
ATOM 3873 C CA . LEU C 3 13 ? 118.823 126.638 193.841 1.00 16.85 14 LEU L CA 1
ATOM 3874 C C . LEU C 3 13 ? 118.072 127.748 194.566 1.00 16.85 14 LEU L C 1
ATOM 3875 O O . LEU C 3 13 ? 118.579 128.321 195.531 1.00 16.85 14 LEU L O 1
ATOM 3880 N N . VAL C 3 14 ? 116.869 128.062 194.098 1.00 16.23 15 VAL L N 1
ATOM 3881 C CA . VAL C 3 14 ? 116.077 129.121 194.722 1.00 16.23 15 VAL L CA 1
ATOM 3882 C C . VAL C 3 14 ? 114.687 128.648 195.131 1.00 16.23 15 VAL L C 1
ATOM 3883 O O . VAL C 3 14 ? 114.255 127.564 194.738 1.00 16.23 15 VAL L O 1
ATOM 3887 N N . GLN C 3 15 ? 113.985 129.458 195.921 1.00 16.91 16 GLN L N 1
ATOM 3888 C CA . GLN C 3 15 ? 112.639 129.105 196.344 1.00 16.91 16 GLN L CA 1
ATOM 3889 C C . GLN C 3 15 ? 111.623 129.593 195.319 1.00 16.91 16 GLN L C 1
ATOM 3890 O O . GLN C 3 15 ? 111.895 130.510 194.540 1.00 16.91 16 GLN L O 1
ATOM 3896 N N . PRO C 3 16 ? 110.436 128.987 195.284 1.00 16.52 17 PRO L N 1
ATOM 3897 C CA . PRO C 3 16 ? 109.401 129.456 194.354 1.00 16.52 17 PRO L CA 1
ATOM 3898 C C . PRO C 3 16 ? 108.987 130.887 194.658 1.00 16.52 17 PRO L C 1
ATOM 3899 O O . PRO C 3 16 ? 108.714 131.252 195.804 1.00 16.52 17 PRO L O 1
ATOM 3903 N N . GLY C 3 17 ? 108.941 131.702 193.605 1.00 16.51 18 GLY L N 1
ATOM 3904 C CA . GLY C 3 17 ? 108.622 133.106 193.730 1.00 16.51 18 GLY L CA 1
ATOM 3905 C C . GLY C 3 17 ? 109.806 134.011 193.996 1.00 16.51 18 GLY L C 1
ATOM 3906 O O . GLY C 3 17 ? 109.694 135.226 193.787 1.00 16.51 18 GLY L O 1
ATOM 3907 N N . GLY C 3 18 ? 110.934 133.465 194.444 1.00 15.24 19 GLY L N 1
ATOM 3908 C CA . GLY C 3 18 ? 112.097 134.291 194.702 1.00 15.24 19 GLY L CA 1
ATOM 3909 C C . GLY C 3 18 ? 112.796 134.714 193.423 1.00 15.24 19 GLY L C 1
ATOM 3910 O O . GLY C 3 18 ? 112.555 134.177 192.342 1.00 15.24 19 GLY L O 1
ATOM 3911 N N . SER C 3 19 ? 113.688 135.694 193.530 1.00 15.83 20 SER L N 1
ATOM 3912 C CA . SER C 3 19 ? 114.386 136.197 192.345 1.00 15.83 20 SER L CA 1
ATOM 3913 C C . SER C 3 19 ? 115.644 135.404 192.019 1.00 15.83 20 SER L C 1
ATOM 3914 O O . SER C 3 19 ? 116.447 135.115 192.906 1.00 15.83 20 SER L O 1
ATOM 3917 N N . LEU C 3 20 ? 115.818 135.050 190.750 1.00 17.34 21 LEU L N 1
ATOM 3918 C CA . LEU C 3 20 ? 117.004 134.305 190.335 1.00 17.34 21 LEU L CA 1
ATOM 3919 C C . LEU C 3 20 ? 117.788 135.081 189.286 1.00 17.34 21 LEU L C 1
ATOM 3920 O O . LEU C 3 20 ? 117.214 135.559 188.314 1.00 17.34 21 LEU L O 1
ATOM 3922 N N . ARG C 3 21 ? 119.097 135.201 189.473 1.00 18.15 22 ARG L N 1
ATOM 3923 C CA . ARG C 3 21 ? 119.914 135.966 188.535 1.00 18.15 22 ARG L CA 1
ATOM 3924 C C . ARG C 3 21 ? 120.906 135.094 187.782 1.00 18.15 22 ARG L C 1
ATOM 3925 O O . ARG C 3 21 ? 121.647 134.323 188.390 1.00 18.15 22 ARG L O 1
ATOM 3927 N N . LEU C 3 22 ? 120.924 135.213 186.459 1.00 18.65 23 LEU L N 1
ATOM 3928 C CA . LEU C 3 22 ? 121.832 134.417 185.639 1.00 18.65 23 LEU L CA 1
ATOM 3929 C C . LEU C 3 22 ? 122.794 135.341 184.911 1.00 18.65 23 LEU L C 1
ATOM 3930 O O . LEU C 3 22 ? 122.532 136.538 184.792 1.00 18.65 23 LEU L O 1
ATOM 3935 N N . SER C 3 23 ? 123.903 134.792 184.425 1.00 18.88 24 SER L N 1
ATOM 3936 C CA . SER C 3 23 ? 124.906 135.608 183.747 1.00 18.88 24 SER L CA 1
ATOM 3937 C C . SER C 3 23 ? 125.562 134.876 182.589 1.00 18.88 24 SER L C 1
ATOM 3938 O O . SER C 3 23 ? 126.013 133.742 182.741 1.00 18.88 24 SER L O 1
ATOM 3941 N N . CYS C 3 24 ? 125.618 135.520 181.431 1.00 20.26 25 CYS L N 1
ATOM 3942 C CA . CYS C 3 24 ? 126.266 134.919 180.273 1.00 20.26 25 CYS L CA 1
ATOM 3943 C C . CYS C 3 24 ? 127.434 135.800 179.881 1.00 20.26 25 CYS L C 1
ATOM 3944 O O . CYS C 3 24 ? 127.268 137.005 179.720 1.00 20.26 25 CYS L O 1
ATOM 3947 N N . ALA C 3 25 ? 128.614 135.214 179.717 1.00 20.05 26 ALA L N 1
ATOM 3948 C CA . ALA C 3 25 ? 129.799 136.014 179.416 1.00 20.05 26 ALA L CA 1
ATOM 3949 C C . ALA C 3 25 ? 130.386 135.702 178.049 1.00 20.05 26 ALA L C 1
ATOM 3950 O O . ALA C 3 25 ? 130.549 134.534 177.698 1.00 20.05 26 ALA L O 1
ATOM 3952 N N . ALA C 3 26 ? 130.715 136.736 177.277 1.00 21.50 27 ALA L N 1
ATOM 3953 C CA . ALA C 3 26 ? 131.349 136.503 175.988 1.00 21.50 27 ALA L CA 1
ATOM 3954 C C . ALA C 3 26 ? 132.817 136.136 176.180 1.00 21.50 27 ALA L C 1
ATOM 3955 O O . ALA C 3 26 ? 133.487 136.613 177.100 1.00 21.50 27 ALA L O 1
ATOM 3957 N N . SER C 3 27 ? 133.314 135.269 175.300 1.00 22.51 28 SER L N 1
ATOM 3958 C CA . SER C 3 27 ? 134.681 134.773 175.376 1.00 22.51 28 SER L CA 1
ATOM 3959 C C . SER C 3 27 ? 135.576 135.321 174.271 1.00 22.51 28 SER L C 1
ATOM 3960 O O . SER C 3 27 ? 136.444 134.596 173.775 1.00 22.51 28 SER L O 1
ATOM 3963 N N . GLY C 3 28 ? 135.389 136.579 173.875 1.00 23.29 29 GLY L N 1
ATOM 3964 C CA . GLY C 3 28 ? 136.236 137.205 172.879 1.00 23.29 29 GLY L CA 1
ATOM 3965 C C . GLY C 3 28 ? 135.507 137.927 171.768 1.00 23.29 29 GLY L C 1
ATOM 3966 O O . GLY C 3 28 ? 136.101 138.813 171.142 1.00 23.29 29 GLY L O 1
ATOM 3967 N N . PHE C 3 29 ? 134.249 137.590 171.498 1.00 23.76 30 PHE L N 1
ATOM 3968 C CA . PHE C 3 29 ? 133.504 138.256 170.440 1.00 23.76 30 PHE L CA 1
ATOM 3969 C C . PHE C 3 29 ? 132.757 139.459 170.998 1.00 23.76 30 PHE L C 1
ATOM 3970 O O . PHE C 3 29 ? 132.273 139.438 172.134 1.00 23.76 30 PHE L O 1
ATOM 3978 N N . ASN C 3 30 ? 132.675 140.517 170.194 1.00 24.03 31 ASN L N 1
ATOM 3979 C CA . ASN C 3 30 ? 131.992 141.728 170.625 1.00 24.03 31 ASN L CA 1
ATOM 3980 C C . ASN C 3 30 ? 130.499 141.465 170.790 1.00 24.03 31 ASN L C 1
ATOM 3981 O O . ASN C 3 30 ? 129.868 140.814 169.952 1.00 24.03 31 ASN L O 1
ATOM 3986 N N . VAL C 3 31 ? 129.935 141.974 171.886 1.00 24.61 32 VAL L N 1
ATOM 3987 C CA . VAL C 3 31 ? 128.536 141.692 172.197 1.00 24.61 32 VAL L CA 1
ATOM 3988 C C . VAL C 3 31 ? 127.614 142.591 171.382 1.00 24.61 32 VAL L C 1
ATOM 3989 O O . VAL C 3 31 ? 126.424 142.298 171.216 1.00 24.61 32 VAL L O 1
ATOM 3993 N N . VAL C 3 32 ? 128.146 143.696 170.852 1.00 26.28 33 VAL L N 1
ATOM 3994 C CA . VAL C 3 32 ? 127.309 144.619 170.091 1.00 26.28 33 VAL L CA 1
ATOM 3995 C C . VAL C 3 32 ? 127.092 144.102 168.675 1.00 26.28 33 VAL L C 1
ATOM 3996 O O . VAL C 3 32 ? 126.051 144.360 168.057 1.00 26.28 33 VAL L O 1
ATOM 4000 N N . VAL C 3 33 ? 128.064 143.362 168.136 1.00 27.37 34 VAL L N 1
ATOM 4001 C CA . VAL C 3 33 ? 127.960 142.897 166.754 1.00 27.37 34 VAL L CA 1
ATOM 4002 C C . VAL C 3 33 ? 127.162 141.601 166.680 1.00 27.37 34 VAL L C 1
ATOM 4003 O O . VAL C 3 33 ? 126.758 141.167 165.595 1.00 27.37 34 VAL L O 1
ATOM 4007 N N . PHE C 3 34 ? 126.926 140.962 167.825 1.00 28.05 35 PHE L N 1
ATOM 4008 C CA . PHE C 3 34 ? 126.227 139.686 167.883 1.00 28.05 35 PHE L CA 1
ATOM 4009 C C . PHE C 3 34 ? 125.298 139.656 169.088 1.00 28.05 35 PHE L C 1
ATOM 4010 O O . PHE C 3 34 ? 125.746 139.782 170.232 1.00 28.05 35 PHE L O 1
ATOM 4018 N N . SER C 3 35 ? 124.005 139.478 168.827 1.00 27.09 36 SER L N 1
ATOM 4019 C CA . SER C 3 35 ? 123.027 139.405 169.902 1.00 27.09 36 SER L CA 1
ATOM 4020 C C . SER C 3 35 ? 123.070 138.038 170.578 1.00 27.09 36 SER L C 1
ATOM 4021 O O . SER C 3 35 ? 123.628 137.074 170.048 1.00 27.09 36 SER L O 1
ATOM 4024 N N . ILE C 3 36 ? 122.470 137.960 171.765 1.00 24.49 37 ILE L N 1
ATOM 4025 C CA . ILE C 3 36 ? 122.519 136.763 172.600 1.00 24.49 37 ILE L CA 1
ATOM 4026 C C . ILE C 3 36 ? 121.093 136.306 172.876 1.00 24.49 37 ILE L C 1
ATOM 4027 O O . ILE C 3 36 ? 120.244 137.107 173.290 1.00 24.49 37 ILE L O 1
ATOM 4032 N N . HIS C 3 37 ? 120.832 135.017 172.666 1.00 26.53 38 HIS L N 1
ATOM 4033 C CA . HIS C 3 37 ? 119.509 134.443 172.881 1.00 26.53 38 HIS L CA 1
ATOM 4034 C C . HIS C 3 37 ? 119.587 133.352 173.939 1.00 26.53 38 HIS L C 1
ATOM 4035 O O . HIS C 3 37 ? 120.547 132.574 173.968 1.00 26.53 38 HIS L O 1
ATOM 4042 N N . TRP C 3 38 ? 118.573 133.294 174.799 1.00 22.23 39 TRP L N 1
ATOM 4043 C CA . TRP C 3 38 ? 118.503 132.276 175.838 1.00 22.23 39 TRP L CA 1
ATOM 4044 C C . TRP C 3 38 ? 117.504 131.194 175.449 1.00 22.23 39 TRP L C 1
ATOM 4045 O O . TRP C 3 38 ? 116.461 131.484 174.854 1.00 22.23 39 TRP L O 1
ATOM 4056 N N . VAL C 3 39 ? 117.826 129.947 175.785 1.00 24.11 40 VAL L N 1
ATOM 4057 C CA . VAL C 3 39 ? 116.964 128.803 175.512 1.00 24.11 40 VAL L CA 1
ATOM 4058 C C . VAL C 3 39 ? 116.974 127.885 176.727 1.00 24.11 40 VAL L C 1
ATOM 4059 O O . VAL C 3 39 ? 118.041 127.500 177.215 1.00 24.11 40 VAL L O 1
ATOM 4063 N N . ARG C 3 40 ? 115.787 127.530 177.211 1.00 22.19 41 ARG L N 1
ATOM 4064 C CA . ARG C 3 40 ? 115.645 126.652 178.364 1.00 22.19 41 ARG L CA 1
ATOM 4065 C C . ARG C 3 40 ? 115.236 125.260 177.907 1.00 22.19 41 ARG L C 1
ATOM 4066 O O . ARG C 3 40 ? 114.517 125.106 176.915 1.00 22.19 41 ARG L O 1
ATOM 4074 N N . GLN C 3 41 ? 115.711 124.249 178.630 1.00 26.01 42 GLN L N 1
ATOM 4075 C CA . GLN C 3 41 ? 115.393 122.854 178.353 1.00 26.01 42 GLN L CA 1
ATOM 4076 C C . GLN C 3 41 ? 115.002 122.169 179.653 1.00 26.01 42 GLN L C 1
ATOM 4077 O O . GLN C 3 41 ? 115.845 121.988 180.540 1.00 26.01 42 GLN L O 1
ATOM 4083 N N . ALA C 3 42 ? 113.730 121.798 179.766 1.00 23.29 43 ALA L N 1
ATOM 4084 C CA . ALA C 3 42 ? 113.270 121.050 180.919 1.00 23.29 43 ALA L CA 1
ATOM 4085 C C . ALA C 3 42 ? 113.904 119.661 180.928 1.00 23.29 43 ALA L C 1
ATOM 4086 O O . ALA C 3 42 ? 114.278 119.133 179.878 1.00 23.29 43 ALA L O 1
ATOM 4088 N N . PRO C 3 43 ? 114.058 119.058 182.107 1.00 21.71 44 PRO L N 1
ATOM 4089 C CA . PRO C 3 43 ? 114.629 117.704 182.173 1.00 21.71 44 PRO L CA 1
ATOM 4090 C C . PRO C 3 43 ? 113.782 116.709 181.395 1.00 21.71 44 PRO L C 1
ATOM 4091 O O . PRO C 3 43 ? 112.625 116.448 181.734 1.00 21.71 44 PRO L O 1
ATOM 4095 N N . GLY C 3 44 ? 114.373 116.151 180.343 1.00 22.32 45 GLY L N 1
ATOM 4096 C CA . GLY C 3 44 ? 113.667 115.208 179.490 1.00 22.32 45 GLY L CA 1
ATOM 4097 C C . GLY C 3 44 ? 112.554 115.823 178.670 1.00 22.32 45 GLY L C 1
ATOM 4098 O O . GLY C 3 44 ? 111.509 115.191 178.472 1.00 22.32 45 GLY L O 1
ATOM 4099 N N . LYS C 3 45 ? 112.754 117.046 178.184 1.00 23.37 46 LYS L N 1
ATOM 4100 C CA . LYS C 3 45 ? 111.766 117.724 177.354 1.00 23.37 46 LYS L CA 1
ATOM 4101 C C . LYS C 3 45 ? 112.506 118.490 176.267 1.00 23.37 46 LYS L C 1
ATOM 4102 O O . LYS C 3 45 ? 113.729 118.639 176.307 1.00 23.37 46 LYS L O 1
ATOM 4108 N N . GLY C 3 46 ? 111.743 118.987 175.297 1.00 27.51 47 GLY L N 1
ATOM 4109 C CA . GLY C 3 46 ? 112.314 119.724 174.187 1.00 27.51 47 GLY L CA 1
ATOM 4110 C C . GLY C 3 46 ? 112.818 121.103 174.562 1.00 27.51 47 GLY L C 1
ATOM 4111 O O . GLY C 3 46 ? 112.430 121.653 175.597 1.00 27.51 47 GLY L O 1
ATOM 4112 N N . LEU C 3 47 ? 113.685 121.669 173.725 1.00 29.42 48 LEU L N 1
ATOM 4113 C CA . LEU C 3 47 ? 114.228 122.998 173.976 1.00 29.42 48 LEU L CA 1
ATOM 4114 C C . LEU C 3 47 ? 113.133 124.053 173.858 1.00 29.42 48 LEU L C 1
ATOM 4115 O O . LEU C 3 47 ? 112.251 123.957 172.998 1.00 29.42 48 LEU L O 1
ATOM 4120 N N . GLU C 3 48 ? 113.188 125.060 174.727 1.00 25.63 49 GLU L N 1
ATOM 4121 C CA . GLU C 3 48 ? 112.205 126.133 174.750 1.00 25.63 49 GLU L CA 1
ATOM 4122 C C . GLU C 3 48 ? 112.913 127.480 174.764 1.00 25.63 49 GLU L C 1
ATOM 4123 O O . GLU C 3 48 ? 113.859 127.695 175.526 1.00 25.63 49 GLU L O 1
ATOM 4129 N N . TRP C 3 49 ? 112.439 128.390 173.918 1.00 26.03 50 TRP L N 1
ATOM 4130 C CA . TRP C 3 49 ? 113.028 129.717 173.823 1.00 26.03 50 TRP L CA 1
ATOM 4131 C C . TRP C 3 49 ? 112.635 130.563 175.032 1.00 26.03 50 TRP L C 1
ATOM 4132 O O . TRP C 3 49 ? 111.559 130.402 175.613 1.00 26.03 50 TRP L O 1
ATOM 4143 N N . VAL C 3 50 ? 113.527 131.480 175.409 1.00 22.46 51 VAL L N 1
ATOM 4144 C CA . VAL C 3 50 ? 113.322 132.292 176.606 1.00 22.46 51 VAL L CA 1
ATOM 4145 C C . VAL C 3 50 ? 113.240 133.769 176.246 1.00 22.46 51 VAL L C 1
ATOM 4146 O O . VAL C 3 50 ? 112.217 134.419 176.488 1.00 22.46 51 VAL L O 1
ATOM 4150 N N . ALA C 3 51 ? 114.342 134.331 175.739 1.00 24.13 52 ALA L N 1
ATOM 4151 C CA . ALA C 3 51 ? 114.391 135.773 175.447 1.00 24.13 52 ALA L CA 1
ATOM 4152 C C . ALA C 3 51 ? 115.542 136.160 174.529 1.00 24.13 52 ALA L C 1
ATOM 4153 O O . ALA C 3 51 ? 116.461 135.371 174.317 1.00 24.13 52 ALA L O 1
ATOM 4155 N N . TYR C 3 52 ? 115.496 137.374 173.986 1.00 28.26 53 TYR L N 1
ATOM 4156 C CA . TYR C 3 52 ? 116.568 137.854 173.114 1.00 28.26 53 TYR L CA 1
ATOM 4157 C C . TYR C 3 52 ? 117.093 139.210 173.561 1.00 28.26 53 TYR L C 1
ATOM 4158 O O . TYR C 3 52 ? 116.313 140.082 173.938 1.00 28.26 53 TYR L O 1
ATOM 4160 N N . ILE C 3 53 ? 118.410 139.386 173.553 1.00 26.48 54 ILE L N 1
ATOM 4161 C CA . ILE C 3 53 ? 118.982 140.690 173.885 1.00 26.48 54 ILE L CA 1
ATOM 4162 C C . ILE C 3 53 ? 119.957 141.166 172.814 1.00 26.48 54 ILE L C 1
ATOM 4163 O O . ILE C 3 53 ? 120.782 140.391 172.340 1.00 26.48 54 ILE L O 1
ATOM 4165 N N . SER C 3 54 ? 119.858 142.426 172.409 1.00 29.18 55 SER L N 1
ATOM 4166 C CA . SER C 3 54 ? 120.813 142.969 171.449 1.00 29.18 55 SER L CA 1
ATOM 4167 C C . SER C 3 54 ? 121.484 144.196 172.052 1.00 29.18 55 SER L C 1
ATOM 4168 O O . SER C 3 54 ? 120.800 145.143 172.441 1.00 29.18 55 SER L O 1
ATOM 4171 N N . SER C 3 55 ? 122.808 144.172 172.159 1.00 28.89 56 SER L N 1
ATOM 4172 C CA . SER C 3 55 ? 123.529 145.308 172.721 1.00 28.89 56 SER L CA 1
ATOM 4173 C C . SER C 3 55 ? 123.507 146.458 171.738 1.00 28.89 56 SER L C 1
ATOM 4174 O O . SER C 3 55 ? 123.875 147.581 172.079 1.00 28.89 56 SER L O 1
ATOM 4177 N N . SER C 3 56 ? 123.073 146.185 170.515 1.00 29.71 57 SER L N 1
ATOM 4178 C CA . SER C 3 56 ? 122.956 147.242 169.523 1.00 29.71 57 SER L CA 1
ATOM 4179 C C . SER C 3 56 ? 121.497 147.387 169.152 1.00 29.71 57 SER L C 1
ATOM 4180 O O . SER C 3 56 ? 120.833 146.370 168.957 1.00 29.71 57 SER L O 1
ATOM 4183 N N . SER C 3 57 ? 121.013 148.624 169.020 1.00 31.81 58 SER L N 1
ATOM 4184 C CA . SER C 3 57 ? 119.592 148.900 168.736 1.00 31.81 58 SER L CA 1
ATOM 4185 C C . SER C 3 57 ? 118.761 148.684 169.990 1.00 31.81 58 SER L C 1
ATOM 4186 O O . SER C 3 57 ? 117.586 149.047 170.023 1.00 31.81 58 SER L O 1
ATOM 4189 N N . GLY C 3 58 ? 119.361 148.095 171.020 1.00 30.94 59 GLY L N 1
ATOM 4190 C CA . GLY C 3 58 ? 118.663 147.938 172.288 1.00 30.94 59 GLY L CA 1
ATOM 4191 C C . GLY C 3 58 ? 117.322 147.240 172.242 1.00 30.94 59 GLY L C 1
ATOM 4192 O O . GLY C 3 58 ? 116.374 147.681 172.890 1.00 30.94 59 GLY L O 1
ATOM 4193 N N . SER C 3 59 ? 117.224 146.155 171.486 1.00 32.27 60 SER L N 1
ATOM 4194 C CA . SER C 3 59 ? 115.943 145.480 171.346 1.00 32.27 60 SER L CA 1
ATOM 4195 C C . SER C 3 59 ? 115.875 144.225 172.192 1.00 32.27 60 SER L C 1
ATOM 4196 O O . SER C 3 59 ? 116.716 143.336 172.062 1.00 32.27 60 SER L O 1
ATOM 4199 N N . THR C 3 60 ? 114.877 144.150 173.065 1.00 26.94 61 THR L N 1
ATOM 4200 C CA . THR C 3 60 ? 114.699 142.961 173.888 1.00 26.94 61 THR L CA 1
ATOM 4201 C C . THR C 3 60 ? 113.328 142.359 173.646 1.00 26.94 61 THR L C 1
ATOM 4202 O O . THR C 3 60 ? 112.320 143.063 173.690 1.00 26.94 61 THR L O 1
ATOM 4206 N N . SER C 3 61 ? 113.283 141.059 173.390 1.00 25.06 62 SER L N 1
ATOM 4207 C CA . SER C 3 61 ? 112.009 140.388 173.175 1.00 25.06 62 SER L CA 1
ATOM 4208 C C . SER C 3 61 ? 111.957 139.134 174.025 1.00 25.06 62 SER L C 1
ATOM 4209 O O . SER C 3 61 ? 112.924 138.387 174.076 1.00 25.06 62 SER L O 1
ATOM 4212 N N . TYR C 3 62 ? 110.837 138.905 174.699 1.00 21.77 63 TYR L N 1
ATOM 4213 C CA . TYR C 3 62 ? 110.701 137.740 175.560 1.00 21.77 63 TYR L CA 1
ATOM 4214 C C . TYR C 3 62 ? 109.778 136.717 174.904 1.00 21.77 63 TYR L C 1
ATOM 4215 O O . TYR C 3 62 ? 109.187 136.959 173.848 1.00 21.77 63 TYR L O 1
ATOM 4224 N N . ALA C 3 63 ? 109.657 135.557 175.547 1.00 20.63 64 ALA L N 1
ATOM 4225 C CA . ALA C 3 63 ? 108.834 134.478 175.023 1.00 20.63 64 ALA L CA 1
ATOM 4226 C C . ALA C 3 63 ? 107.366 134.704 175.381 1.00 20.63 64 ALA L C 1
ATOM 4227 O O . ALA C 3 63 ? 106.981 135.731 175.948 1.00 20.63 64 ALA L O 1
ATOM 4229 N N . ASP C 3 64 ? 106.530 133.718 175.046 1.00 19.58 65 ASP L N 1
ATOM 4230 C CA . ASP C 3 64 ? 105.095 133.853 175.275 1.00 19.58 65 ASP L CA 1
ATOM 4231 C C . ASP C 3 64 ? 104.733 133.569 176.727 1.00 19.58 65 ASP L C 1
ATOM 4232 O O . ASP C 3 64 ? 103.891 134.262 177.311 1.00 19.58 65 ASP L O 1
ATOM 4237 N N . SER C 3 65 ? 105.359 132.558 177.330 1.00 19.25 66 SER L N 1
ATOM 4238 C CA . SER C 3 65 ? 105.001 132.117 178.671 1.00 19.25 66 SER L CA 1
ATOM 4239 C C . SER C 3 65 ? 105.883 132.704 179.765 1.00 19.25 66 SER L C 1
ATOM 4240 O O . SER C 3 65 ? 105.547 132.566 180.947 1.00 19.25 66 SER L O 1
ATOM 4243 N N . VAL C 3 66 ? 106.997 133.354 179.414 1.00 19.06 67 VAL L N 1
ATOM 4244 C CA . VAL C 3 66 ? 107.882 133.930 180.424 1.00 19.06 67 VAL L CA 1
ATOM 4245 C C . VAL C 3 66 ? 107.788 135.447 180.501 1.00 19.06 67 VAL L C 1
ATOM 4246 O O . VAL C 3 66 ? 108.452 136.054 181.355 1.00 19.06 67 VAL L O 1
ATOM 4250 N N . LYS C 3 67 ? 106.991 136.079 179.644 1.00 18.81 68 LYS L N 1
ATOM 4251 C CA . LYS C 3 67 ? 106.872 137.529 179.664 1.00 18.81 68 LYS L CA 1
ATOM 4252 C C . LYS C 3 67 ? 106.147 137.993 180.924 1.00 18.81 68 LYS L C 1
ATOM 4253 O O . LYS C 3 67 ? 105.193 137.364 181.388 1.00 18.81 68 LYS L O 1
ATOM 4259 N N . GLY C 3 68 ? 106.616 139.110 181.480 1.00 19.10 69 GLY L N 1
ATOM 4260 C CA . GLY C 3 68 ? 106.050 139.664 182.690 1.00 19.10 69 GLY L CA 1
ATOM 4261 C C . GLY C 3 68 ? 106.851 139.413 183.950 1.00 19.10 69 GLY L C 1
ATOM 4262 O O . GLY C 3 68 ? 106.630 140.106 184.951 1.00 19.10 69 GLY L O 1
ATOM 4263 N N . ARG C 3 69 ? 107.772 138.448 183.936 1.00 18.05 70 ARG L N 1
ATOM 4264 C CA . ARG C 3 69 ? 108.587 138.143 185.102 1.00 18.05 70 ARG L CA 1
ATOM 4265 C C . ARG C 3 69 ? 110.054 137.907 184.771 1.00 18.05 70 ARG L C 1
ATOM 4266 O O . ARG C 3 69 ? 110.797 137.431 185.637 1.00 18.05 70 ARG L O 1
ATOM 4274 N N . PHE C 3 70 ? 110.492 138.221 183.553 1.00 19.11 71 PHE L N 1
ATOM 4275 C CA . PHE C 3 70 ? 111.885 138.097 183.149 1.00 19.11 71 PHE L CA 1
ATOM 4276 C C . PHE C 3 70 ? 112.395 139.454 182.689 1.00 19.11 71 PHE L C 1
ATOM 4277 O O . PHE C 3 70 ? 111.717 140.157 181.934 1.00 19.11 71 PHE L O 1
ATOM 4285 N N . THR C 3 71 ? 113.592 139.822 183.147 1.00 19.71 72 THR L N 1
ATOM 4286 C CA . THR C 3 71 ? 114.222 141.082 182.767 1.00 19.71 72 THR L CA 1
ATOM 4287 C C . THR C 3 71 ? 115.656 140.802 182.346 1.00 19.71 72 THR L C 1
ATOM 4288 O O . THR C 3 71 ? 116.444 140.276 183.138 1.00 19.71 72 THR L O 1
ATOM 4292 N N . ILE C 3 72 ? 115.994 141.149 181.109 1.00 21.20 73 ILE L N 1
ATOM 4293 C CA . ILE C 3 72 ? 117.317 140.886 180.556 1.00 21.20 73 ILE L CA 1
ATOM 4294 C C . ILE C 3 72 ? 117.974 142.220 180.220 1.00 21.20 73 ILE L C 1
ATOM 4295 O O . ILE C 3 72 ? 117.327 143.127 179.682 1.00 21.20 73 ILE L O 1
ATOM 4300 N N . SER C 3 73 ? 119.254 142.351 180.564 1.00 20.25 74 SER L N 1
ATOM 4301 C CA . SER C 3 73 ? 120.002 143.586 180.367 1.00 20.25 74 SER L CA 1
ATOM 4302 C C . SER C 3 73 ? 121.434 143.261 179.965 1.00 20.25 74 SER L C 1
ATOM 4303 O O . SER C 3 73 ? 122.068 142.387 180.564 1.00 20.25 74 SER L O 1
ATOM 4306 N N . ALA C 3 74 ? 121.944 143.975 178.964 1.00 20.26 75 ALA L N 1
ATOM 4307 C CA . ALA C 3 74 ? 123.290 143.755 178.453 1.00 20.26 75 ALA L CA 1
ATOM 4308 C C . ALA C 3 74 ? 124.074 145.056 178.508 1.00 20.26 75 ALA L C 1
ATOM 4309 O O . ALA C 3 74 ? 123.586 146.099 178.062 1.00 20.26 75 ALA L O 1
ATOM 4311 N N . ASP C 3 75 ? 125.285 144.988 179.051 1.00 21.49 76 ASP L N 1
ATOM 4312 C CA . ASP C 3 75 ? 126.191 146.127 179.124 1.00 21.49 76 ASP L CA 1
ATOM 4313 C C . ASP C 3 75 ? 127.352 145.883 178.169 1.00 21.49 76 ASP L C 1
ATOM 4314 O O . ASP C 3 75 ? 128.043 144.864 178.276 1.00 21.49 76 ASP L O 1
ATOM 4319 N N . THR C 3 76 ? 127.560 146.815 177.236 1.00 22.65 77 THR L N 1
ATOM 4320 C CA . THR C 3 76 ? 128.602 146.632 176.231 1.00 22.65 77 THR L CA 1
ATOM 4321 C C . THR C 3 76 ? 129.992 146.677 176.855 1.00 22.65 77 THR L C 1
ATOM 4322 O O . THR C 3 76 ? 130.912 145.996 176.386 1.00 22.65 77 THR L O 1
ATOM 4324 N N . SER C 3 77 ? 130.167 147.471 177.914 1.00 22.09 78 SER L N 1
ATOM 4325 C CA . SER C 3 77 ? 131.472 147.552 178.562 1.00 22.09 78 SER L CA 1
ATOM 4326 C C . SER C 3 77 ? 131.793 146.265 179.312 1.00 22.09 78 SER L C 1
ATOM 4327 O O . SER C 3 77 ? 132.918 145.757 179.235 1.00 22.09 78 SER L O 1
ATOM 4330 N N . LYS C 3 78 ? 130.816 145.721 180.043 1.00 22.27 79 LYS L N 1
ATOM 4331 C CA . LYS C 3 78 ? 131.033 144.474 180.765 1.00 22.27 79 LYS L CA 1
ATOM 4332 C C . LYS C 3 78 ? 131.101 143.268 179.838 1.00 22.27 79 LYS L C 1
ATOM 4333 O O . LYS C 3 78 ? 131.607 142.218 180.250 1.00 22.27 79 LYS L O 1
ATOM 4339 N N . ASN C 3 79 ? 130.608 143.397 178.603 1.00 22.47 80 ASN L N 1
ATOM 4340 C CA . ASN C 3 79 ? 130.610 142.306 177.626 1.00 22.47 80 ASN L CA 1
ATOM 4341 C C . ASN C 3 79 ? 129.867 141.084 178.165 1.00 22.47 80 ASN L C 1
ATOM 4342 O O . ASN C 3 79 ? 130.237 139.938 177.901 1.00 22.47 80 ASN L O 1
ATOM 4347 N N . THR C 3 80 ? 128.807 141.332 178.932 1.00 20.20 81 THR L N 1
ATOM 4348 C CA . THR C 3 80 ? 128.041 140.263 179.555 1.00 20.20 81 THR L CA 1
ATOM 4349 C C . THR C 3 80 ? 126.558 140.589 179.467 1.00 20.20 81 THR L C 1
ATOM 4350 O O . THR C 3 80 ? 126.163 141.736 179.239 1.00 20.20 81 THR L O 1
ATOM 4354 N N . ALA C 3 81 ? 125.738 139.557 179.652 1.00 19.06 82 ALA L N 1
ATOM 4355 C CA . ALA C 3 81 ? 124.288 139.685 179.644 1.00 19.06 82 ALA L CA 1
ATOM 4356 C C . ALA C 3 81 ? 123.719 139.060 180.908 1.00 19.06 82 ALA L C 1
ATOM 4357 O O . ALA C 3 81 ? 124.073 137.933 181.269 1.00 19.06 82 ALA L O 1
ATOM 4359 N N . TYR C 3 82 ? 122.834 139.793 181.580 1.00 18.73 83 TYR L N 1
ATOM 4360 C CA . TYR C 3 82 ? 122.243 139.364 182.839 1.00 18.73 83 TYR L CA 1
ATOM 4361 C C . TYR C 3 82 ? 120.748 139.158 182.653 1.00 18.73 83 TYR L C 1
ATOM 4362 O O . TYR C 3 82 ? 120.044 140.063 182.190 1.00 18.73 83 TYR L O 1
ATOM 4371 N N . LEU C 3 83 ? 120.271 137.971 183.018 1.00 18.42 84 LEU L N 1
ATOM 4372 C CA . LEU C 3 83 ? 118.854 137.633 182.990 1.00 18.42 84 LEU L CA 1
ATOM 4373 C C . LEU C 3 83 ? 118.388 137.411 184.421 1.00 18.42 84 LEU L C 1
ATOM 4374 O O . LEU C 3 83 ? 118.983 136.614 185.154 1.00 18.42 84 LEU L O 1
ATOM 4379 N N . GLN C 3 84 ? 117.333 138.120 184.817 1.00 18.09 85 GLN L N 1
ATOM 4380 C CA . GLN C 3 84 ? 116.786 138.053 186.165 1.00 18.09 85 GLN L CA 1
ATOM 4381 C C . GLN C 3 84 ? 115.347 137.567 186.086 1.00 18.09 85 GLN L C 1
ATOM 4382 O O . GLN C 3 84 ? 114.533 138.140 185.352 1.00 18.09 85 GLN L O 1
ATOM 4388 N N . MET C 3 85 ? 115.040 136.514 186.840 1.00 17.55 86 MET L N 1
ATOM 4389 C CA . MET C 3 85 ? 113.699 135.938 186.900 1.00 17.55 86 MET L CA 1
ATOM 4390 C C . MET C 3 85 ? 113.016 136.481 188.151 1.00 17.55 86 MET L C 1
ATOM 4391 O O . MET C 3 85 ? 113.289 136.029 189.266 1.00 17.55 86 MET L O 1
ATOM 4396 N N . ASN C 3 86 ? 112.129 137.460 187.962 1.00 17.60 87 ASN L N 1
ATOM 4397 C CA . ASN C 3 86 ? 111.467 138.096 189.095 1.00 17.60 87 ASN L CA 1
ATOM 4398 C C . ASN C 3 86 ? 110.537 137.145 189.837 1.00 17.60 87 ASN L C 1
ATOM 4399 O O . ASN C 3 86 ? 110.395 137.263 191.059 1.00 17.60 87 ASN L O 1
ATOM 4404 N N . SER C 3 87 ? 109.902 136.210 189.135 1.00 16.40 88 SER L N 1
ATOM 4405 C CA . SER C 3 87 ? 108.966 135.271 189.739 1.00 16.40 88 SER L CA 1
ATOM 4406 C C . SER C 3 87 ? 109.095 133.915 189.061 1.00 16.40 88 SER L C 1
ATOM 4407 O O . SER C 3 87 ? 109.154 133.835 187.829 1.00 16.40 88 SER L O 1
ATOM 4410 N N . LEU C 3 88 ? 109.139 132.858 189.865 1.00 16.41 89 LEU L N 1
ATOM 4411 C CA . LEU C 3 88 ? 109.204 131.487 189.377 1.00 16.41 89 LEU L CA 1
ATOM 4412 C C . LEU C 3 88 ? 107.991 130.718 189.881 1.00 16.41 89 LEU L C 1
ATOM 4413 O O . LEU C 3 88 ? 107.683 130.751 191.077 1.00 16.41 89 LEU L O 1
ATOM 4418 N N . ARG C 3 89 ? 107.307 130.029 188.967 1.00 17.83 90 ARG L N 1
ATOM 4419 C CA . ARG C 3 89 ? 106.058 129.346 189.280 1.00 17.83 90 ARG L CA 1
ATOM 4420 C C . ARG C 3 89 ? 106.187 127.828 189.236 1.00 17.83 90 ARG L C 1
ATOM 4421 O O . ARG C 3 89 ? 105.221 127.148 188.868 1.00 17.83 90 ARG L O 1
ATOM 4429 N N . ALA C 3 90 ? 107.352 127.283 189.583 1.00 20.04 91 ALA L N 1
ATOM 4430 C CA . ALA C 3 90 ? 107.672 125.855 189.630 1.00 20.04 91 ALA L CA 1
ATOM 4431 C C . ALA C 3 90 ? 107.658 125.212 188.246 1.00 20.04 91 ALA L C 1
ATOM 4432 O O . ALA C 3 90 ? 107.866 123.996 188.149 1.00 20.04 91 ALA L O 1
ATOM 4434 N N . GLU C 3 91 ? 107.416 125.972 187.179 1.00 21.02 92 GLU L N 1
ATOM 4435 C CA . GLU C 3 91 ? 107.421 125.449 185.820 1.00 21.02 92 GLU L CA 1
ATOM 4436 C C . GLU C 3 91 ? 108.664 125.874 185.047 1.00 21.02 92 GLU L C 1
ATOM 4437 O O . GLU C 3 91 ? 108.893 125.385 183.935 1.00 21.02 92 GLU L O 1
ATOM 4443 N N . ASP C 3 92 ? 109.483 126.759 185.617 1.00 19.29 93 ASP L N 1
ATOM 4444 C CA . ASP C 3 92 ? 110.703 127.232 184.977 1.00 19.29 93 ASP L CA 1
ATOM 4445 C C . ASP C 3 92 ? 111.919 126.397 185.363 1.00 19.29 93 ASP L C 1
ATOM 4446 O O . ASP C 3 92 ? 113.049 126.766 185.029 1.00 19.29 93 ASP L O 1
ATOM 4451 N N . THR C 3 93 ? 111.711 125.284 186.064 1.00 18.08 94 THR L N 1
ATOM 4452 C CA . THR C 3 93 ? 112.821 124.408 186.416 1.00 18.08 94 THR L CA 1
ATOM 4453 C C . THR C 3 93 ? 113.373 123.743 185.162 1.00 18.08 94 THR L C 1
ATOM 4454 O O . THR C 3 93 ? 112.753 122.836 184.599 1.00 18.08 94 THR L O 1
ATOM 4458 N N . ALA C 3 94 ? 114.545 124.199 184.726 1.00 18.62 95 ALA L N 1
ATOM 4459 C CA . ALA C 3 94 ? 115.135 123.729 183.482 1.00 18.62 95 ALA L CA 1
ATOM 4460 C C . ALA C 3 94 ? 116.614 124.084 183.474 1.00 18.62 95 ALA L C 1
ATOM 4461 O O . ALA C 3 94 ? 117.140 124.669 184.423 1.00 18.62 95 ALA L O 1
ATOM 4463 N N . VAL C 3 95 ? 117.278 123.719 182.381 1.00 20.22 96 VAL L N 1
ATOM 4464 C CA . VAL C 3 95 ? 118.678 124.055 182.143 1.00 20.22 96 VAL L CA 1
ATOM 4465 C C . VAL C 3 95 ? 118.676 125.172 181.109 1.00 20.22 96 VAL L C 1
ATOM 4466 O O . VAL C 3 95 ? 118.138 125.008 180.008 1.00 20.22 96 VAL L O 1
ATOM 4470 N N . TYR C 3 96 ? 119.253 126.317 181.464 1.00 20.52 97 TYR L N 1
ATOM 4471 C CA . TYR C 3 96 ? 119.252 127.490 180.599 1.00 20.52 97 TYR L CA 1
ATOM 4472 C C . TYR C 3 96 ? 120.597 127.612 179.891 1.00 20.52 97 TYR L C 1
ATOM 4473 O O . TYR C 3 96 ? 121.651 127.532 180.530 1.00 20.52 97 TYR L O 1
ATOM 4482 N N . TYR C 3 97 ? 120.557 127.805 178.575 1.00 25.40 98 TYR L N 1
ATOM 4483 C CA . TYR C 3 97 ? 121.741 128.042 177.768 1.00 25.40 98 TYR L CA 1
ATOM 4484 C C . TYR C 3 97 ? 121.637 129.409 177.108 1.00 25.40 98 TYR L C 1
ATOM 4485 O O . TYR C 3 97 ? 120.537 129.904 176.838 1.00 25.40 98 TYR L O 1
ATOM 4494 N N . CYS C 3 98 ? 122.793 130.013 176.838 1.00 24.12 99 CYS L N 1
ATOM 4495 C CA . CYS C 3 98 ? 122.868 131.260 176.092 1.00 24.12 99 CYS L CA 1
ATOM 4496 C C . CYS C 3 98 ? 123.738 131.054 174.863 1.00 24.12 99 CYS L C 1
ATOM 4497 O O . CYS C 3 98 ? 124.868 130.566 174.962 1.00 24.12 99 CYS L O 1
ATOM 4500 N N . ALA C 3 99 ? 123.200 131.417 173.701 1.00 25.98 100 ALA L N 1
ATOM 4501 C CA . ALA C 3 99 ? 123.900 131.238 172.440 1.00 25.98 100 ALA L CA 1
ATOM 4502 C C . ALA C 3 99 ? 123.961 132.571 171.708 1.00 25.98 100 ALA L C 1
ATOM 4503 O O . ALA C 3 99 ? 123.258 133.528 172.046 1.00 25.98 100 ALA L O 1
ATOM 4505 N N . ARG C 3 100 ? 124.805 132.604 170.680 1.00 27.47 101 ARG L N 1
ATOM 4506 C CA . ARG C 3 100 ? 125.011 133.825 169.915 1.00 27.47 101 ARG L CA 1
ATOM 4507 C C . ARG C 3 100 ? 124.165 133.870 168.655 1.00 27.47 101 ARG L C 1
ATOM 4508 O O . ARG C 3 100 ? 123.883 132.833 168.057 1.00 27.47 101 ARG L O 1
ATOM 4516 N N . TRP C 3 101 ? 123.761 135.066 168.246 1.00 33.40 102 TRP L N 1
ATOM 4517 C CA . TRP C 3 101 ? 122.934 135.225 167.063 1.00 33.40 102 TRP L CA 1
ATOM 4518 C C . TRP C 3 101 ? 123.527 136.316 166.202 1.00 33.40 102 TRP L C 1
ATOM 4519 O O . TRP C 3 101 ? 124.179 137.221 166.711 1.00 33.40 102 TRP L O 1
ATOM 4521 N N . GLY C 3 102 ? 123.287 136.250 164.899 1.00 34.23 103 GLY L N 1
ATOM 4522 C CA . GLY C 3 102 ? 123.813 137.260 164.003 1.00 34.23 103 GLY L CA 1
ATOM 4523 C C . GLY C 3 102 ? 122.788 138.243 163.478 1.00 34.23 103 GLY L C 1
ATOM 4524 O O . GLY C 3 102 ? 121.626 137.882 163.293 1.00 34.23 103 GLY L O 1
ATOM 4525 N N . TYR C 3 103 ? 123.202 139.478 163.214 1.00 34.29 104 TYR L N 1
ATOM 4526 C CA . TYR C 3 103 ? 122.283 140.471 162.660 1.00 34.29 104 TYR L CA 1
ATOM 4527 C C . TYR C 3 103 ? 121.948 140.154 161.212 1.00 34.29 104 TYR L C 1
ATOM 4528 O O . TYR C 3 103 ? 122.596 139.308 160.597 1.00 34.29 104 TYR L O 1
ATOM 4537 N N . TRP C 3 104 ? 120.970 140.847 160.640 1.00 43.31 105 TRP L N 1
ATOM 4538 C CA . TRP C 3 104 ? 120.522 140.488 159.287 1.00 43.31 105 TRP L CA 1
ATOM 4539 C C . TRP C 3 104 ? 121.500 140.559 158.110 1.00 43.31 105 TRP L C 1
ATOM 4540 O O . TRP C 3 104 ? 121.560 139.633 157.301 1.00 43.31 105 TRP L O 1
ATOM 4551 N N . PRO C 3 105 ? 122.315 141.618 158.025 1.00 30.00 106 PRO L N 1
ATOM 4552 C CA . PRO C 3 105 ? 123.143 141.643 156.814 1.00 30.00 106 PRO L CA 1
ATOM 4553 C C . PRO C 3 105 ? 124.072 140.453 156.659 1.00 30.00 106 PRO L C 1
ATOM 4554 O O . PRO C 3 105 ? 124.755 140.082 157.614 1.00 30.00 106 PRO L O 1
ATOM 4558 N N . GLY C 3 106 ? 124.097 139.857 155.470 1.00 41.24 107 GLY L N 1
ATOM 4559 C CA . GLY C 3 106 ? 125.025 138.770 155.203 1.00 41.24 107 GLY L CA 1
ATOM 4560 C C . GLY C 3 106 ? 124.831 137.395 155.801 1.00 41.24 107 GLY L C 1
ATOM 4561 O O . GLY C 3 106 ? 123.734 137.045 156.236 1.00 41.24 107 GLY L O 1
ATOM 4562 N N . GLU C 3 107 ? 125.903 136.606 155.835 1.00 42.03 108 GLU L N 1
ATOM 4563 C CA . GLU C 3 107 ? 125.856 135.266 156.433 1.00 42.03 108 GLU L CA 1
ATOM 4564 C C . GLU C 3 107 ? 125.625 135.185 157.958 1.00 42.03 108 GLU L C 1
ATOM 4565 O O . GLU C 3 107 ? 125.149 134.164 158.453 1.00 42.03 108 GLU L O 1
ATOM 4571 N N . PRO C 3 108 ? 125.907 136.268 158.714 1.00 39.24 109 PRO L N 1
ATOM 4572 C CA . PRO C 3 108 ? 125.622 136.111 160.144 1.00 39.24 109 PRO L CA 1
ATOM 4573 C C . PRO C 3 108 ? 124.173 135.765 160.444 1.00 39.24 109 PRO L C 1
ATOM 4574 O O . PRO C 3 108 ? 123.936 135.024 161.382 1.00 39.24 109 PRO L O 1
ATOM 4578 N N . TRP C 3 109 ? 123.214 136.309 159.714 1.00 39.60 110 TRP L N 1
ATOM 4579 C CA . TRP C 3 109 ? 121.839 135.898 159.945 1.00 39.60 110 TRP L CA 1
ATOM 4580 C C . TRP C 3 109 ? 121.612 134.441 159.573 1.00 39.60 110 TRP L C 1
ATOM 4581 O O . TRP C 3 109 ? 121.101 133.681 160.387 1.00 39.60 110 TRP L O 1
ATOM 4592 N N . TRP C 3 110 ? 122.000 134.038 158.365 1.00 44.32 111 TRP L N 1
ATOM 4593 C CA . TRP C 3 110 ? 121.711 132.674 157.895 1.00 44.32 111 TRP L CA 1
ATOM 4594 C C . TRP C 3 110 ? 122.298 131.609 158.800 1.00 44.32 111 TRP L C 1
ATOM 4595 O O . TRP C 3 110 ? 121.825 130.477 158.822 1.00 44.32 111 TRP L O 1
ATOM 4606 N N . LYS C 3 111 ? 123.349 131.943 159.521 1.00 43.54 112 LYS L N 1
ATOM 4607 C CA . LYS C 3 111 ? 123.912 131.030 160.507 1.00 43.54 112 LYS L CA 1
ATOM 4608 C C . LYS C 3 111 ? 123.621 131.573 161.901 1.00 43.54 112 LYS L C 1
ATOM 4609 O O . LYS C 3 111 ? 124.253 132.541 162.338 1.00 43.54 112 LYS L O 1
ATOM 4615 N N . ALA C 3 112 ? 122.649 130.986 162.586 1.00 39.76 113 ALA L N 1
ATOM 4616 C CA . ALA C 3 112 ? 122.273 131.498 163.896 1.00 39.76 113 ALA L CA 1
ATOM 4617 C C . ALA C 3 112 ? 122.392 130.432 164.958 1.00 39.76 113 ALA L C 1
ATOM 4618 O O . ALA C 3 112 ? 122.506 129.252 164.636 1.00 39.76 113 ALA L O 1
ATOM 4620 N N . PHE C 3 113 ? 122.372 130.844 166.220 1.00 33.50 114 PHE L N 1
ATOM 4621 C CA . PHE C 3 113 ? 122.444 129.891 167.321 1.00 33.50 114 PHE L CA 1
ATOM 4622 C C . PHE C 3 113 ? 123.642 128.958 167.225 1.00 33.50 114 PHE L C 1
ATOM 4623 O O . PHE C 3 113 ? 123.486 127.747 167.301 1.00 33.50 114 PHE L O 1
ATOM 4631 N N . ASP C 3 114 ? 124.828 129.505 166.989 1.00 31.35 115 ASP L N 1
ATOM 4632 C CA . ASP C 3 114 ? 126.034 128.677 166.977 1.00 31.35 115 ASP L CA 1
ATOM 4633 C C . ASP C 3 114 ? 126.863 128.954 168.229 1.00 31.35 115 ASP L C 1
ATOM 4634 O O . ASP C 3 114 ? 126.535 129.874 168.980 1.00 31.35 115 ASP L O 1
ATOM 4639 N N . TYR C 3 115 ? 127.918 128.170 168.459 1.00 29.32 116 TYR L N 1
ATOM 4640 C CA . TYR C 3 115 ? 128.766 128.349 169.639 1.00 29.32 116 TYR L CA 1
ATOM 4641 C C . TYR C 3 115 ? 127.926 128.492 170.907 1.00 29.32 116 TYR L C 1
ATOM 4642 O O . TYR C 3 115 ? 127.935 129.525 171.580 1.00 29.32 116 TYR L O 1
ATOM 4651 N N . TRP C 3 116 ? 127.187 127.433 171.230 1.00 28.97 117 TRP L N 1
ATOM 4652 C CA . TRP C 3 116 ? 126.356 127.429 172.423 1.00 28.97 117 TRP L CA 1
ATOM 4653 C C . TRP C 3 116 ? 127.222 127.393 173.682 1.00 28.97 117 TRP L C 1
ATOM 4654 O O . TRP C 3 116 ? 128.432 127.154 173.638 1.00 28.97 117 TRP L O 1
ATOM 4665 N N . GLY C 3 117 ? 126.578 127.634 174.821 1.00 25.18 118 GLY L N 1
ATOM 4666 C CA . GLY C 3 117 ? 127.259 127.601 176.100 1.00 25.18 118 GLY L CA 1
ATOM 4667 C C . GLY C 3 117 ? 127.046 126.296 176.837 1.00 25.18 118 GLY L C 1
ATOM 4668 O O . GLY C 3 117 ? 126.177 125.504 176.462 1.00 25.18 118 GLY L O 1
ATOM 4669 N N . GLN C 3 118 ? 127.839 126.056 177.886 1.00 22.88 119 GLN L N 1
ATOM 4670 C CA . GLN C 3 118 ? 127.692 124.824 178.657 1.00 22.88 119 GLN L CA 1
ATOM 4671 C C . GLN C 3 118 ? 126.320 124.741 179.313 1.00 22.88 119 GLN L C 1
ATOM 4672 O O . GLN C 3 118 ? 125.653 123.702 179.244 1.00 22.88 119 GLN L O 1
ATOM 4674 N N . GLY C 3 119 ? 125.882 125.818 179.952 1.00 21.60 120 GLY L N 1
ATOM 4675 C CA . GLY C 3 119 ? 124.567 125.879 180.554 1.00 21.60 120 GLY L CA 1
ATOM 4676 C C . GLY C 3 119 ? 124.636 126.112 182.051 1.00 21.60 120 GLY L C 1
ATOM 4677 O O . GLY C 3 119 ? 125.703 126.184 182.657 1.00 21.60 120 GLY L O 1
ATOM 4678 N N . THR C 3 120 ? 123.449 126.230 182.638 1.00 20.51 121 THR L N 1
ATOM 4679 C CA . THR C 3 120 ? 123.310 126.436 184.072 1.00 20.51 121 THR L CA 1
ATOM 4680 C C . THR C 3 120 ? 122.014 125.785 184.530 1.00 20.51 121 THR L C 1
ATOM 4681 O O . THR C 3 120 ? 121.022 125.764 183.797 1.00 20.51 121 THR L O 1
ATOM 4683 N N . LEU C 3 121 ? 122.038 125.250 185.747 1.00 18.28 122 LEU L N 1
ATOM 4684 C CA . LEU C 3 121 ? 120.900 124.547 186.323 1.00 18.28 122 LEU L CA 1
ATOM 4685 C C . LEU C 3 121 ? 120.113 125.495 187.216 1.00 18.28 122 LEU L C 1
ATOM 4686 O O . LEU C 3 121 ? 120.667 126.070 188.160 1.00 18.28 122 LEU L O 1
ATOM 4691 N N . VAL C 3 122 ? 118.826 125.651 186.918 1.00 17.87 123 VAL L N 1
ATOM 4692 C CA . VAL C 3 122 ? 117.923 126.491 187.697 1.00 17.87 123 VAL L CA 1
ATOM 4693 C C . VAL C 3 122 ? 116.791 125.610 188.208 1.00 17.87 123 VAL L C 1
ATOM 4694 O O . VAL C 3 122 ? 115.951 125.148 187.426 1.00 17.87 123 VAL L O 1
ATOM 4698 N N . THR C 3 123 ? 116.768 125.379 189.518 1.00 10.53 124 THR L N 1
ATOM 4699 C CA . THR C 3 123 ? 115.765 124.536 190.157 1.00 10.53 124 THR L CA 1
ATOM 4700 C C . THR C 3 123 ? 114.877 125.406 191.035 1.00 10.53 124 THR L C 1
ATOM 4701 O O . THR C 3 123 ? 115.375 126.135 191.901 1.00 10.53 124 THR L O 1
ATOM 4705 N N . VAL C 3 124 ? 113.569 125.329 190.811 1.00 10.53 125 VAL L N 1
ATOM 4706 C CA . VAL C 3 124 ? 112.613 126.118 191.575 1.00 10.53 125 VAL L CA 1
ATOM 4707 C C . VAL C 3 124 ? 112.162 125.349 192.812 1.00 10.53 125 VAL L C 1
ATOM 4708 O O . VAL C 3 124 ? 111.782 124.182 192.724 1.00 10.53 125 VAL L O 1
#

Solvent-accessible surface area: 30791 Å² total; per-residue (Å²): 101,149,86,56,104,103,88,88,13,128,119,9,49,88,17,14,116,45,3,71,81,18,1,40,104,16,45,102,11,22,68,91,34,139,132,42,76,133,52,51,10,73,7,29,35,9,3,2,37,0,5,41,84,6,3,76,30,0,0,49,50,21,22,22,65,60,18,115,152,83,106,56,40,150,148,74,4,54,115,10,25,34,10,21,37,43,10,41,2,0,7,1,30,0,6,30,15,2,0,95,9,31,50,46,10,19,41,57,6,131,66,37,136,94,120,96,58,41,94,156,96,23,92,88,66,30,88,43,6,72,70,88,0,85,113,28,14,2,56,65,22,105,113,28,39,94,124,206,87,138,49,38,64,7,48,26,10,21,20,43,53,178,111,17,7,48,95,23,26,100,70,13,37,48,66,3,43,85,61,6,49,128,13,31,125,40,15,85,139,26,3,106,101,83,27,97,112,18,44,46,43,23,57,76,22,48,56,15,37,60,65,12,62,56,21,22,57,82,16,84,77,57,53,162,82,79,36,15,34,72,13,7,7,38,5,1,8,8,1,1,50,7,27,77,17,67,98,83,95,119,57,107,90,14,89,114,5,10,38,61,0,0,23,42,5,16,77,16,4,62,64,29,21,43,52,54,116,70,37,58,100,13,56,5,125,60,9,65,100,4,41,78,52,124,7,47,136,44,19,88,53,27,88,66,74,42,95,59,23,91,98,71,17,78,149,15,86,162,40,30,117,20,4,59,86,22,23,31,49,11,24,110,15,38,35,36,43,11,105,64,15,63,75,34,15,169,130,34,119,75,103,6,20,108,26,94,134,12,128,106,2,47,38,53,36,8,69,21,8,58,48,18,9,101,65,23,23,96,51,50,104,39,21,127,159,84,112,81,3,120,4,70,10,91,27,75,95,71,103,50,79,110,44,63,160,2,66,0,49,0,120,1,78,50,70,1,5,22,0,1,1,3,1,24,14,81,130,74,136,19,2,121,12,6,2,44,25,12,73,38,61,46,90,78,26,84,92,62,7,48,12,56,86,80,51,30,61,1,34,1,19,0,64,58,17,32,116,70,2,50,9,27,3,12,0,0,0,9,0,11,46,30,22,9,24,15,4,112,10,0,123,38,55,119,1,87,26,98,20,57,47,129,38,126,92,42,30,75,7,78,5,30,4,33,24,56,71,22,82,4,46,77,44,2,6,3,0,0,20,24,20,102,80,123,24,8,65,22,0,0,5,5,14,30,45,89,63,33,50,7,47,14,144,72,1,112,78,34,6,68,12,67,39,60,58,102,125,44,24,2,78,0,77,0,66,21,2,159,69,140,0,42,3,43,0,13,0,0,22,4,4,54,20,94,44,79,51,8,49,40,8,3,3,101,21,2,86,18,9,103,4,32,38

Sequence (613 aa):
SLSTRVTLAFFMSLVAFAIMLGNALVILAFVVDKNLRHRSSYFFLNLAISDFFVGVISIPLYIPHTLFEWDFGKEICVFWLTTDYLLCTASVYNIVLISYDRYLSVSNAVSYRTQHTGVLKIVTLMVAVWVLAFLVNGPMILVSESWKDEGSECEPGFFSEWYILAITSFLEFVIPVILVAYFNMNIYWSLWKRDHLARRQLADLEDNWETLNDNLKVIEKADNAAQVKDALTKMRAAALDAQKATPSPEMKDFRHGFDILVGQIDDALKLANEGKVKEAQAAAEQLKTTRNAYIQKYLERARSTLQREHVELLRARRLAKSLAILLGVFAVCWAPYSLFTIVLSFYSSATGPKSVWYRIAFWLQWFNSFVNPLLYPLCHKRFQKASDIQMTQSPSSLSASVGDRVTITCRASQSVSSAVAWYQQKPGKAPKLLIYSASSLYSGVPSRFSGSRSGTDFTLTISSLQPEDFATYYCQQYLYYSLVTFGQGTKVVQLVESGGGLVQPGGSLRLSCAASGFNVVVFSIHWVRQAPGKGLEWVAYISSSSGSTSYADSVKGRFTISADTSKNTAYLQMNSLRAEDTAVYYCARWGYWPGEPWWKAFDYWGQGTLVTV

Foldseek 3Di:
DLVVLVVVLVVLLVLLVLLLVLLVLVVCLCVVDPVQPPPNNLLVNLLSVLLNVCSVQVSPVVSCVPSNPDPDDLVSLVVSVVSVQLSQLLNLLSLLVVLVVVLCCQVVVVPCVVPPDDCVCSVVVNVVSSVVSCVLPPVPLVVQQPDDDCVVSSPGSNFLPLPSLVVSVCVSFVVSVVSNVVSLVSRLVSLCVVLVLLVVLLVLLVVLLVLLVVLVVDLLVDDPVLCNLVSLVSNLVSLVSNLPSDLVVVNCLSNVLSVVLNVLSVVLCVCSVVVPPDSVSSPSCCVVVSSCPRNVVCNVVSVVVSVVSVVVSVLSVLVSVLSVVLSVLQCVLQVLLSVQGSVLSNDDPPCRCPDDSNVVSVVSSSVSSSCSSVCVCVSPVSSVVD/DAKAKEKPAAEDDDDFFAKDKTKIFIPDWDQQFKFKWWDAVPDDTDTAGGRQWDGDPPHDPQWTWHDDTGMIMTIRRGGDPVRFTWMKMWGPSDPVRIYIYNIYGD/DAFEKDQADEDDFQAKGKIKTADDPDQQQQKKKWKWWAAVPGDIGGAKIAHPHPGDIDGDDVQPPFWDKDDDRVRRMIMIMGNGHDQPRFTWMKMFIAGDPPDDRHVDGRPNIHPTYGYGD

Radius of gyration: 39.79 Å; Cα contacts (8 Å, |Δi|>4): 944; chains: 3; bounding box: 42×66×128 Å

B-factor: mean 73.16, std 26.73, range [10.53, 99.8]